Protein 9CGO (pdb70)

Organism: Streptomyces fradiae (NCBI:txid1906)

Nearest PDB structures (foldseek):
  9cgo-assembly1_A  TM=1.003E+00  e=1.796E-52  Streptomyces fradiae
  9cgo-assembly1_B  TM=9.820E-01  e=3.261E-46  Streptomyces fradiae
  9cel-assembly2_B  TM=9.271E-01  e=3.588E-29  Micromonospora chalcea subsp. izumensis
  2h7x-assembly1_A  TM=9.132E-01  e=7.812E-23  Streptomyces venezuelae
  3lcr-assembly1_B  TM=8.506E-01  e=1.815E-19  Streptomyces sp. CK4412

Radius of gyration: 29.73 Å; Cα contacts (8 Å, |Δi|>4): 984; chains: 2; bounding box: 82×63×64 Å

B-factor: mean 33.34, std 10.79, range [12.94, 88.74]

InterPro domains:
  IPR001031 Thioesterase [PF00975] (1609-1818)
  IPR001227 Acyl transferase domain superfamily [G3DSA:3.40.366.10] (577-886)
  IPR006162 Phosphopantetheine attachment site [PS00012] (1482-1497)
  IPR009081 Phosphopantetheine binding ACP domain [PF00550] (1457-1523)
  IPR009081 Phosphopantetheine binding ACP domain [PS50075] (1452-1527)
  IPR013968 Polyketide synthase-like, ketoreductase domain [PF08659] (1172-1351)
  IPR014030 Beta-ketoacyl synthase-like, N-terminal domain [PF00109] (38-288)
  IPR014031 Beta-ketoacyl synthase, C-terminal domain [PF02801] (297-413)
  IPR014043 Acyl transferase domain [PF00698] (578-876)
  IPR014043 Acyl transferase domain [SM00827] (579-878)
  IPR015083 Polyketide synthase NorB/C/GfsB-E-like, docking domain [PF08990] (3-31)
  IPR016035 Acyl transferase/acyl hydrolase/lysophospholipase [SSF52151] (575-872)
  IPR016036 Malonyl-CoA ACP transacylase, ACP-binding [SSF55048] (706-769)
  IPR016039 Thiolase-like [G3DSA:3.40.47.10] (29-479)
  IPR016039 Thiolase-like [SSF53901] (36-462)
  IPR018201 Beta-ketoacyl synthase, active site [PS00606] (201-217)
  IPR020802 Thioesterase TesA-like [SM00824] (1607-1819)
  IPR020806 Polyketide synthase-like, phosphopantetheine-binding domain [SM00823] (1455-1527)
  IPR020841 Polyketide synthase, beta-ketoacyl synthase domain [PS52004] (37-463)
  IPR020841 Polyketide synthase, beta-ketoacyl synthase domain [SM00825] (40-466)

Structure (mmCIF, N/CA/C/O backbone):
data_9CGO
#
_entry.id   9CGO
#
_cell.length_a   56.880
_cell.length_b   56.880
_cell.length_c   292.470
_cell.angle_alpha   90.000
_cell.angle_beta   90.000
_cell.angle_gamma   120.000
#
_symmetry.space_group_name_H-M   'P 65'
#
loop_
_entity.id
_entity.type
_entity.pdbx_description
1 polymer 'Tylactone synthase module 7'
2 water water
#
loop_
_atom_site.group_PDB
_atom_site.id
_atom_site.type_symbol
_atom_site.label_atom_id
_atom_site.label_alt_id
_atom_site.label_comp_id
_atom_site.label_asym_id
_atom_site.label_entity_id
_atom_site.label_seq_id
_atom_site.pdbx_PDB_ins_code
_atom_site.Cartn_x
_atom_site.Cartn_y
_atom_site.Cartn_z
_atom_site.occupancy
_atom_site.B_iso_or_equiv
_atom_site.auth_seq_id
_atom_site.auth_comp_id
_atom_site.auth_asym_id
_atom_site.auth_atom_id
_atom_site.pdbx_PDB_model_num
ATOM 1 N N . SER A 1 10 ? 14.77340 -15.78537 3.17128 1.000 44.90573 1549 SER A N 1
ATOM 2 C CA . SER A 1 10 ? 13.97946 -15.35402 4.31307 1.000 44.09741 1549 SER A CA 1
ATOM 3 C C . SER A 1 10 ? 12.49651 -15.36137 3.94106 1.000 41.01318 1549 SER A C 1
ATOM 4 O O . SER A 1 10 ? 11.71936 -16.14408 4.49120 1.000 39.56599 1549 SER A O 1
ATOM 7 N N . GLY A 1 11 ? 12.11071 -14.48667 3.00681 1.000 34.39480 1550 GLY A N 1
ATOM 8 C CA . GLY A 1 11 ? 10.77778 -14.52244 2.43230 1.000 39.64791 1550 GLY A CA 1
ATOM 9 C C . GLY A 1 11 ? 9.69434 -13.90723 3.29927 1.000 32.52448 1550 GLY A C 1
ATOM 10 O O . GLY A 1 11 ? 9.93133 -13.40088 4.39214 1.000 30.02077 1550 GLY A O 1
ATOM 11 N N . LEU A 1 12 ? 8.46886 -13.96417 2.76984 1.000 37.14659 1551 LEU A N 1
ATOM 12 C CA . LEU A 1 12 ? 7.29352 -13.51055 3.51743 1.000 34.80973 1551 LEU A CA 1
ATOM 13 C C . LEU A 1 12 ? 7.08033 -14.21457 4.86191 1.000 35.21122 1551 LEU A C 1
ATOM 14 O O . LEU A 1 12 ? 6.50491 -13.57769 5.76239 1.000 28.66480 1551 LEU A O 1
ATOM 19 N N . PRO A 1 13 ? 7.44613 -15.48843 5.05724 1.000 32.18441 1552 PRO A N 1
ATOM 20 C CA . PRO A 1 13 ? 7.45285 -16.02872 6.43097 1.000 30.77495 1552 PRO A CA 1
ATOM 21 C C . PRO A 1 13 ? 8.30736 -15.21712 7.39187 1.000 34.01718 1552 PRO A C 1
ATOM 22 O O . PRO A 1 13 ? 7.86625 -14.89942 8.50552 1.000 32.26805 1552 PRO A O 1
ATOM 26 N N . ALA A 1 14 ? 9.52022 -14.84783 6.97664 1.000 27.86811 1553 ALA A N 1
ATOM 27 C CA . ALA A 1 14 ? 10.42928 -14.14800 7.87387 1.000 29.36494 1553 ALA A CA 1
ATOM 28 C C . ALA A 1 14 ? 10.03819 -12.68319 8.05723 1.000 26.42384 1553 ALA A C 1
ATOM 29 O O . ALA A 1 14 ? 10.31160 -12.10139 9.11210 1.000 31.14093 1553 ALA A O 1
ATOM 31 N N . LEU A 1 15 ? 9.41362 -12.06442 7.05533 1.000 24.13585 1554 LEU A N 1
ATOM 32 C CA . LEU A 1 15 ? 8.89987 -10.70701 7.25884 1.000 26.87459 1554 LEU A CA 1
ATOM 33 C C . LEU A 1 15 ? 7.70155 -10.71556 8.20429 1.000 24.24047 1554 LEU A C 1
ATOM 34 O O . LEU A 1 15 ? 7.57434 -9.83570 9.07316 1.000 25.76793 1554 LEU A O 1
ATOM 39 N N . TYR A 1 16 ? 6.81760 -11.70079 8.03446 1.000 22.97065 1555 TYR A N 1
ATOM 40 C CA . TYR A 1 16 ? 5.65694 -11.86536 8.91398 1.000 27.35807 1555 TYR A CA 1
ATOM 41 C C . TYR A 1 16 ? 6.07260 -11.94247 10.37881 1.000 32.72744 1555 TYR A C 1
ATOM 42 O O . TYR A 1 16 ? 5.47853 -11.27972 11.24069 1.000 33.01799 1555 TYR A O 1
ATOM 51 N N . ARG A 1 17 ? 7.09507 -12.74663 10.68938 1.000 32.51466 1556 ARG A N 1
ATOM 52 C CA . ARG A 1 17 ? 7.48722 -12.85926 12.08804 1.000 32.61361 1556 ARG A CA 1
ATOM 53 C C . ARG A 1 17 ? 8.12093 -11.57168 12.60214 1.000 33.53954 1556 ARG A C 1
ATOM 54 O O . ARG A 1 17 ? 7.90508 -11.20290 13.75821 1.000 34.30465 1556 ARG A O 1
ATOM 62 N N . GLU A 1 18 ? 8.87294 -10.85195 11.76134 1.000 28.53281 1557 GLU A N 1
ATOM 63 C CA . GLU A 1 18 ? 9.40380 -9.56101 12.18803 1.000 29.19821 1557 GLU A CA 1
ATOM 64 C C . GLU A 1 18 ? 8.28486 -8.56180 12.47404 1.000 29.65510 1557 GLU A C 1
ATOM 65 O O . GLU A 1 18 ? 8.37397 -7.78270 13.42708 1.000 32.67495 1557 GLU A O 1
ATOM 71 N N . ALA A 1 19 ? 7.23436 -8.55535 11.65024 1.000 28.64915 1558 ALA A N 1
ATOM 72 C CA . ALA A 1 19 ? 6.08594 -7.68793 11.90777 1.000 30.66194 1558 ALA A CA 1
ATOM 73 C C . ALA A 1 19 ? 5.43770 -7.99365 13.25721 1.000 33.83151 1558 ALA A C 1
ATOM 74 O O . ALA A 1 19 ? 5.11043 -7.07711 14.02475 1.000 30.80718 1558 ALA A O 1
ATOM 76 N N . VAL A 1 20 ? 5.22712 -9.27926 13.54116 1.000 30.90636 1559 VAL A N 1
ATOM 77 C CA . VAL A 1 20 ? 4.63979 -9.72916 14.80045 1.000 35.34327 1559 VAL A CA 1
ATOM 78 C C . VAL A 1 20 ? 5.58273 -9.44908 15.96699 1.000 33.81837 1559 VAL A C 1
ATOM 79 O O . VAL A 1 20 ? 5.15493 -8.97297 17.02739 1.000 33.98306 1559 VAL A O 1
ATOM 83 N N . ARG A 1 21 ? 6.87763 -9.72660 15.79337 1.000 28.10795 1560 ARG A N 1
ATOM 84 C CA . ARG A 1 21 ? 7.85272 -9.39248 16.82881 1.000 30.06784 1560 ARG A CA 1
ATOM 85 C C . ARG A 1 21 ? 7.87549 -7.90642 17.15875 1.000 31.18122 1560 ARG A C 1
ATOM 86 O O . ARG A 1 21 ? 8.30958 -7.53578 18.25637 1.000 34.84589 1560 ARG A O 1
ATOM 94 N N . THR A 1 22 ? 7.43113 -7.04158 16.24951 1.000 34.30888 1561 THR A N 1
ATOM 95 C CA . THR A 1 22 ? 7.51891 -5.60447 16.47487 1.000 32.52922 1561 THR A CA 1
ATOM 96 C C . THR A 1 22 ? 6.15481 -4.93703 16.59705 1.000 32.51199 1561 THR A C 1
ATOM 97 O O . THR A 1 22 ? 6.08430 -3.70424 16.61151 1.000 34.14912 1561 THR A O 1
ATOM 101 N N . GLY A 1 23 ? 5.07578 -5.71049 16.68936 1.000 33.18933 1562 GLY A N 1
ATOM 102 C CA . GLY A 1 23 ? 3.77327 -5.13557 16.97692 1.000 33.80543 1562 GLY A CA 1
ATOM 103 C C . GLY A 1 23 ? 3.02882 -4.59396 15.78274 1.000 35.71884 1562 GLY A C 1
ATOM 104 O O . GLY A 1 23 ? 2.07373 -3.83062 15.95400 1.000 29.60672 1562 GLY A O 1
ATOM 105 N N . ARG A 1 24 ? 3.41821 -4.98035 14.57087 1.000 31.65443 1563 ARG A N 1
ATOM 106 C CA . ARG A 1 24 ? 2.93045 -4.34328 13.35635 1.000 30.27526 1563 ARG A CA 1
ATOM 107 C C . ARG A 1 24 ? 2.07007 -5.27616 12.52197 1.000 31.93448 1563 ARG A C 1
ATOM 108 O O . ARG A 1 24 ? 2.02391 -5.15505 11.29512 1.000 31.22934 1563 ARG A O 1
ATOM 116 N N . ALA A 1 25 ? 1.36578 -6.20305 13.17430 1.000 33.45001 1564 ALA A N 1
ATOM 117 C CA . ALA A 1 25 ? 0.51170 -7.12798 12.44517 1.000 31.56211 1564 ALA A CA 1
ATOM 118 C C . ALA A 1 25 ? -0.50580 -6.39413 11.58168 1.000 29.39405 1564 ALA A C 1
ATOM 119 O O . ALA A 1 25 ? -1.00781 -6.96790 10.61270 1.000 30.69220 1564 ALA A O 1
ATOM 121 N N . ALA A 1 26 ? -0.77321 -5.11906 11.87583 1.000 31.36336 1565 ALA A N 1
ATOM 122 C CA . ALA A 1 26 ? -1.67507 -4.33256 11.04346 1.000 34.79132 1565 ALA A CA 1
ATOM 123 C C . ALA A 1 26 ? -1.08766 -4.09687 9.65207 1.000 31.98467 1565 ALA A C 1
ATOM 124 O O . ALA A 1 26 ? -1.76340 -4.31190 8.63771 1.000 30.95009 1565 ALA A O 1
ATOM 126 N N . GLU A 1 27 ? 0.16491 -3.63597 9.58252 1.000 32.19017 1566 GLU A N 1
ATOM 127 C CA . GLU A 1 27 ? 0.79812 -3.43362 8.28242 1.000 32.19165 1566 GLU A CA 1
ATOM 128 C C . GLU A 1 27 ? 1.03361 -4.75245 7.55363 1.000 28.66445 1566 GLU A C 1
ATOM 129 O O . GLU A 1 27 ? 0.98985 -4.79326 6.31939 1.000 29.01908 1566 GLU A O 1
ATOM 143 N N . ALA A 1 29 ? -0.90620 -7.48406 7.56874 1.000 26.15243 1568 ALA A N 1
ATOM 144 C CA . ALA A 1 29 ? -2.15320 -7.82467 6.88737 1.000 27.43500 1568 ALA A CA 1
ATOM 145 C C . ALA A 1 29 ? -2.35211 -6.97211 5.64411 1.000 23.73822 1568 ALA A C 1
ATOM 146 O O . ALA A 1 29 ? -2.78756 -7.47529 4.60533 1.000 25.01865 1568 ALA A O 1
ATOM 148 N N . GLU A 1 30 ? -2.04395 -5.67416 5.72874 1.000 26.07131 1569 GLU A N 1
ATOM 149 C CA . GLU A 1 30 ? -2.07776 -4.83653 4.53541 1.000 28.27551 1569 GLU A CA 1
ATOM 150 C C . GLU A 1 30 ? -1.10675 -5.33547 3.46353 1.000 24.96968 1569 GLU A C 1
ATOM 151 O O . GLU A 1 30 ? -1.46501 -5.40055 2.28449 1.000 26.66623 1569 GLU A O 1
ATOM 157 N N . LEU A 1 31 ? 0.12168 -5.69459 3.84613 1.000 25.89026 1570 LEU A N 1
ATOM 158 C CA . LEU A 1 31 ? 1.08755 -6.14503 2.84239 1.000 25.58915 1570 LEU A CA 1
ATOM 159 C C . LEU A 1 31 ? 0.60696 -7.41089 2.14959 1.000 28.76171 1570 LEU A C 1
ATOM 160 O O . LEU A 1 31 ? 0.67116 -7.52606 0.91956 1.000 31.76143 1570 LEU A O 1
ATOM 165 N N . LEU A 1 32 ? 0.13905 -8.38352 2.92761 1.000 28.18147 1571 LEU A N 1
ATOM 166 C CA . LEU A 1 32 ? -0.28979 -9.64805 2.34476 1.000 25.06551 1571 LEU A CA 1
ATOM 167 C C . LEU A 1 32 ? -1.51013 -9.46518 1.46561 1.000 26.85332 1571 LEU A C 1
ATOM 168 O O . LEU A 1 32 ? -1.65673 -10.17171 0.46150 1.000 25.99504 1571 LEU A O 1
ATOM 173 N N . ALA A 1 33 ? -2.40575 -8.54368 1.83533 1.000 23.21356 1572 ALA A N 1
ATOM 174 C CA . ALA A 1 33 ? -3.50998 -8.19633 0.95118 1.000 24.44980 1572 ALA A CA 1
ATOM 175 C C . ALA A 1 33 ? -2.98169 -7.73678 -0.40196 1.000 23.85291 1572 ALA A C 1
ATOM 176 O O . ALA A 1 33 ? -3.42112 -8.21533 -1.45187 1.000 24.08618 1572 ALA A O 1
ATOM 178 N N . ALA A 1 34 ? -2.00573 -6.82605 -0.38266 1.000 24.39402 1573 ALA A N 1
ATOM 179 C CA . ALA A 1 34 ? -1.39355 -6.32676 -1.61047 1.000 27.22129 1573 ALA A CA 1
ATOM 180 C C . ALA A 1 34 ? -0.64596 -7.42512 -2.34643 1.000 22.89169 1573 ALA A C 1
ATOM 181 O O . ALA A 1 34 ? -0.77602 -7.56396 -3.57066 1.000 22.07882 1573 ALA A O 1
ATOM 183 N N . ALA A 1 35 ? 0.15720 -8.20256 -1.61407 1.000 25.22767 1574 ALA A N 1
ATOM 184 C CA . ALA A 1 35 ? 0.94857 -9.26457 -2.22938 1.000 24.63315 1574 ALA A CA 1
ATOM 185 C C . ALA A 1 35 ? 0.05685 -10.28235 -2.91655 1.000 28.88506 1574 ALA A C 1
ATOM 186 O O . ALA A 1 35 ? 0.41054 -10.82873 -3.97329 1.000 28.10588 1574 ALA A O 1
ATOM 188 N N . SER A 1 36 ? -1.11602 -10.54473 -2.32861 1.000 29.67467 1575 SER A N 1
ATOM 189 C CA . SER A 1 36 ? -2.05717 -11.51961 -2.86170 1.000 25.11175 1575 SER A CA 1
ATOM 190 C C . SER A 1 36 ? -2.68322 -11.08017 -4.17549 1.000 29.21624 1575 SER A C 1
ATOM 191 O O . SER A 1 36 ? -3.13161 -11.93332 -4.94472 1.000 29.08581 1575 SER A O 1
ATOM 194 N N . ARG A 1 37 ? -2.73673 -9.77261 -4.45840 1.000 29.39445 1576 ARG A N 1
ATOM 195 C CA . ARG A 1 37 ? -3.30382 -9.35076 -5.73837 1.000 32.42881 1576 ARG A CA 1
ATOM 196 C C . ARG A 1 37 ? -2.48449 -9.83311 -6.91794 1.000 29.13742 1576 ARG A C 1
ATOM 197 O O . ARG A 1 37 ? -2.87450 -9.59247 -8.05737 1.000 28.72941 1576 ARG A O 1
ATOM 205 N N . PHE A 1 38 ? -1.36333 -10.49519 -6.67917 1.000 29.75117 1577 PHE A N 1
ATOM 206 C CA . PHE A 1 38 ? -0.61204 -11.13886 -7.74079 1.000 29.90965 1577 PHE A CA 1
ATOM 207 C C . PHE A 1 38 ? -0.81129 -12.65663 -7.77864 1.000 33.45161 1577 PHE A C 1
ATOM 208 O O . PHE A 1 38 ? -0.22326 -13.31939 -8.64185 1.000 32.49101 1577 PHE A O 1
ATOM 216 N N . ARG A 1 39 ? -1.63203 -13.21859 -6.87921 1.000 32.72860 1578 ARG A N 1
ATOM 217 C CA . ARG A 1 39 ? -1.93066 -14.65468 -6.90959 1.000 27.38556 1578 ARG A CA 1
ATOM 218 C C . ARG A 1 39 ? -2.82593 -14.99572 -8.09630 1.000 29.59126 1578 ARG A C 1
ATOM 219 O O . ARG A 1 39 ? -3.77728 -14.26723 -8.38697 1.000 32.86292 1578 ARG A O 1
ATOM 227 N N . PRO A 1 40 ? -2.54559 -16.08827 -8.80490 1.000 29.55608 1579 PRO A N 1
ATOM 228 C CA . PRO A 1 40 ? -3.48824 -16.55268 -9.82194 1.000 27.54709 1579 PRO A CA 1
ATOM 229 C C . PRO A 1 40 ? -4.80722 -16.90752 -9.15708 1.000 28.19455 1579 PRO A C 1
ATOM 230 O O . PRO A 1 40 ? -4.83823 -17.49492 -8.07330 1.000 28.63555 1579 PRO A O 1
ATOM 234 N N . ALA A 1 41 ? -5.89602 -16.52771 -9.81091 1.000 27.48693 1580 ALA A N 1
ATOM 235 C CA . ALA A 1 41 ? -7.23241 -16.59060 -9.23903 1.000 28.70127 1580 ALA A CA 1
ATOM 236 C C . ALA A 1 41 ? -8.14506 -17.37807 -10.16146 1.000 27.93233 1580 ALA A C 1
ATOM 237 O O . ALA A 1 41 ? -7.89133 -17.48279 -11.36029 1.000 27.25199 1580 ALA A O 1
ATOM 239 N N . PHE A 1 42 ? -9.20682 -17.94885 -9.60056 1.000 27.62585 1581 PHE A N 1
ATOM 240 C CA . PHE A 1 42 ? -10.20836 -18.61174 -10.42040 1.000 26.85908 1581 PHE A CA 1
ATOM 241 C C . PHE A 1 42 ? -11.49431 -17.80165 -10.41468 1.000 25.93794 1581 PHE A C 1
ATOM 242 O O . PHE A 1 42 ? -11.89401 -17.25861 -9.38590 1.000 27.42114 1581 PHE A O 1
ATOM 250 N N . GLY A 1 43 ? -12.10835 -17.68011 -11.58685 1.000 29.66102 1582 GLY A N 1
ATOM 251 C CA . GLY A 1 43 ? -13.38238 -17.01721 -11.72352 1.000 35.99535 1582 GLY A CA 1
ATOM 252 C C . GLY A 1 43 ? -14.51109 -18.02442 -11.70921 1.000 38.52223 1582 GLY A C 1
ATOM 253 O O . GLY A 1 43 ? -14.32253 -19.21111 -11.44075 1.000 38.51709 1582 GLY A O 1
ATOM 254 N N . THR A 1 44 ? -15.70728 -17.53184 -12.00929 1.000 34.33344 1583 THR A N 1
ATOM 255 C CA . THR A 1 44 ? -16.84527 -18.43119 -12.13334 1.000 42.41931 1583 THR A CA 1
ATOM 256 C C . THR A 1 44 ? -16.73291 -19.28636 -13.38646 1.000 44.68908 1583 THR A C 1
ATOM 257 O O . THR A 1 44 ? -17.21970 -20.42225 -13.40733 1.000 45.52876 1583 THR A O 1
ATOM 261 N N . ALA A 1 45 ? -16.06907 -18.77510 -14.42513 1.000 42.64207 1584 ALA A N 1
ATOM 262 C CA . ALA A 1 45 ? -15.92768 -19.54201 -15.65775 1.000 45.83996 1584 ALA A CA 1
ATOM 263 C C . ALA A 1 45 ? -14.96778 -20.71407 -15.48018 1.000 45.42241 1584 ALA A C 1
ATOM 264 O O . ALA A 1 45 ? -15.26523 -21.83689 -15.89966 1.000 57.17596 1584 ALA A O 1
ATOM 266 N N . ASP A 1 46 ? -13.81951 -20.48090 -14.85361 1.000 45.78446 1585 ASP A N 1
ATOM 267 C CA . ASP A 1 46 ? -12.78256 -21.50831 -14.73004 1.000 48.41507 1585 ASP A CA 1
ATOM 268 C C . ASP A 1 46 ? -12.69647 -22.02312 -13.29281 1.000 46.84938 1585 ASP A C 1
ATOM 269 O O . ASP A 1 46 ? -11.66837 -21.94274 -12.62593 1.000 41.83331 1585 ASP A O 1
ATOM 274 N N . ARG A 1 47 ? -13.80250 -22.58983 -12.82528 1.000 48.46731 1586 ARG A N 1
ATOM 275 C CA . ARG A 1 47 ? -13.96118 -22.82343 -11.39693 1.000 47.94571 1586 ARG A CA 1
ATOM 276 C C . ARG A 1 47 ? -13.03068 -23.92625 -10.90133 1.000 43.69661 1586 ARG A C 1
ATOM 277 O O . ARG A 1 47 ? -12.85115 -24.95831 -11.55545 1.000 47.38111 1586 ARG A O 1
ATOM 285 N N . GLN A 1 48 ? -12.41641 -23.68817 -9.74294 1.000 40.47879 1587 GLN A N 1
ATOM 286 C CA . GLN A 1 48 ? -11.58866 -24.69342 -9.08969 1.000 37.80041 1587 GLN A CA 1
ATOM 287 C C . GLN A 1 48 ? -12.48260 -25.57107 -8.22401 1.000 39.26991 1587 GLN A C 1
ATOM 288 O O . GLN A 1 48 ? -13.21630 -25.03783 -7.38073 1.000 38.64672 1587 GLN A O 1
ATOM 294 N N . PRO A 1 49 ? -12.47685 -26.89467 -8.40082 1.000 39.06654 1588 PRO A N 1
ATOM 295 C CA . PRO A 1 49 ? -13.40032 -27.74086 -7.63222 1.000 39.30723 1588 PRO A CA 1
ATOM 296 C C . PRO A 1 49 ? -13.08539 -27.72619 -6.13989 1.000 33.67352 1588 PRO A C 1
ATOM 297 O O . PRO A 1 49 ? -11.92414 -27.74870 -5.72495 1.000 35.55548 1588 PRO A O 1
ATOM 301 N N . VAL A 1 50 ? -14.15114 -27.69381 -5.33658 1.000 34.93776 1589 VAL A N 1
ATOM 302 C CA . VAL A 1 50 ? -14.09047 -27.72414 -3.88066 1.000 32.19913 1589 VAL A CA 1
ATOM 303 C C . VAL A 1 50 ? -14.70922 -29.03557 -3.40825 1.000 35.51176 1589 VAL A C 1
ATOM 304 O O . VAL A 1 50 ? -15.75362 -29.44935 -3.91888 1.000 37.87913 1589 VAL A O 1
ATOM 308 N N . ALA A 1 51 ? -14.07469 -29.68463 -2.43490 1.000 35.66956 1590 ALA A N 1
ATOM 309 C CA . ALA A 1 51 ? -14.54942 -30.96082 -1.90713 1.000 38.95200 1590 ALA A CA 1
ATOM 310 C C . ALA A 1 51 ? -14.74661 -30.87352 -0.40027 1.000 36.54361 1590 ALA A C 1
ATOM 311 O O . ALA A 1 51 ? -13.90618 -30.31427 0.31391 1.000 33.69145 1590 ALA A O 1
ATOM 313 N N . LEU A 1 52 ? -15.85509 -31.43276 0.09048 1.000 34.13987 1591 LEU A N 1
ATOM 314 C CA . LEU A 1 52 ? -16.07206 -31.46315 1.53211 1.000 35.92933 1591 LEU A CA 1
ATOM 315 C C . LEU A 1 52 ? -15.24341 -32.55860 2.19430 1.000 34.26663 1591 LEU A C 1
ATOM 316 O O . LEU A 1 52 ? -14.97797 -33.61035 1.60635 1.000 34.22069 1591 LEU A O 1
ATOM 321 N N . VAL A 1 53 ? -14.83957 -32.30138 3.43324 1.000 29.50821 1592 VAL A N 1
ATOM 322 C CA . VAL A 1 53 ? -14.06975 -33.24876 4.22735 1.000 28.33849 1592 VAL A CA 1
ATOM 323 C C . VAL A 1 53 ? -14.99778 -33.82453 5.29602 1.000 33.31899 1592 VAL A C 1
ATOM 324 O O . VAL A 1 53 ? -15.42340 -33.09107 6.20124 1.000 29.60191 1592 VAL A O 1
ATOM 328 N N . PRO A 1 54 ? -15.35335 -35.10958 5.23165 1.000 34.02365 1593 PRO A N 1
ATOM 329 C CA . PRO A 1 54 ? -16.14763 -35.69527 6.31499 1.000 36.44409 1593 PRO A CA 1
ATOM 330 C C . PRO A 1 54 ? -15.37495 -35.67379 7.62151 1.000 33.33893 1593 PRO A C 1
ATOM 331 O O . PRO A 1 54 ? -14.17927 -35.96945 7.66498 1.000 39.66698 1593 PRO A O 1
ATOM 335 N N . LEU A 1 55 ? -16.06379 -35.29581 8.69715 1.000 34.93995 1594 LEU A N 1
ATOM 336 C CA . LEU A 1 55 ? -15.48809 -35.36399 10.03344 1.000 35.87664 1594 LEU A CA 1
ATOM 337 C C . LEU A 1 55 ? -16.19140 -36.40530 10.89781 1.000 39.07381 1594 LEU A C 1
ATOM 338 O O . LEU A 1 55 ? -15.56043 -37.38318 11.30541 1.000 42.11582 1594 LEU A O 1
ATOM 343 N N . ALA A 1 56 ? -17.49150 -36.24836 11.15809 1.000 39.79322 1595 ALA A N 1
ATOM 344 C CA . ALA A 1 56 ? -18.23915 -37.14483 12.03814 1.000 38.29664 1595 ALA A CA 1
ATOM 345 C C . ALA A 1 56 ? -19.42894 -37.74750 11.30358 1.000 41.84015 1595 ALA A C 1
ATOM 346 O O . ALA A 1 56 ? -20.22134 -37.01798 10.69826 1.000 42.39325 1595 ALA A O 1
ATOM 348 N N . ASP A 1 57 ? -19.55549 -39.07696 11.37180 1.000 39.80958 1596 ASP A N 1
ATOM 349 C CA . ASP A 1 57 ? -20.65353 -39.81220 10.74890 1.000 37.38790 1596 ASP A CA 1
ATOM 350 C C . ASP A 1 57 ? -21.98913 -39.50191 11.42414 1.000 39.79638 1596 ASP A C 1
ATOM 351 O O . ASP A 1 57 ? -22.05234 -39.02309 12.56085 1.000 43.90223 1596 ASP A O 1
ATOM 356 N N . GLY A 1 58 ? -23.07130 -39.81587 10.71933 1.000 40.29135 1597 GLY A N 1
ATOM 357 C CA . GLY A 1 58 ? -24.39406 -39.69566 11.31747 1.000 49.75822 1597 GLY A CA 1
ATOM 358 C C . GLY A 1 58 ? -24.59127 -40.72005 12.42195 1.000 52.53755 1597 GLY A C 1
ATOM 359 O O . GLY A 1 58 ? -24.48004 -41.92981 12.19351 1.000 60.68462 1597 GLY A O 1
ATOM 360 N N . ALA A 1 59 ? -24.88539 -40.24294 13.62589 1.000 56.36292 1598 ALA A N 1
ATOM 361 C CA . ALA A 1 59 ? -25.17756 -41.14420 14.72985 1.000 56.93677 1598 ALA A CA 1
ATOM 362 C C . ALA A 1 59 ? -26.64691 -41.54322 14.72308 1.000 53.68764 1598 ALA A C 1
ATOM 363 O O . ALA A 1 59 ? -27.17511 -41.98026 13.69893 1.000 59.73131 1598 ALA A O 1
ATOM 365 N N . THR A 1 62 ? -33.13534 -39.26350 12.54106 1.000 60.99644 1601 THR A N 1
ATOM 366 C CA . THR A 1 62 ? -32.56058 -38.70660 13.76715 1.000 54.30203 1601 THR A CA 1
ATOM 367 C C . THR A 1 62 ? -33.37612 -37.55217 14.39344 1.000 53.34616 1601 THR A C 1
ATOM 368 O O . THR A 1 62 ? -33.46736 -37.48199 15.62156 1.000 58.71283 1601 THR A O 1
ATOM 372 N N . GLY A 1 63 ? -33.95522 -36.63559 13.61547 1.000 46.62884 1602 GLY A N 1
ATOM 373 C CA . GLY A 1 63 ? -33.70861 -36.42703 12.20097 1.000 46.80212 1602 GLY A CA 1
ATOM 374 C C . GLY A 1 63 ? -32.98102 -35.10273 12.07579 1.000 51.93164 1602 GLY A C 1
ATOM 375 O O . GLY A 1 63 ? -33.55606 -34.09550 11.66430 1.000 46.00600 1602 GLY A O 1
ATOM 376 N N . LEU A 1 64 ? -31.72445 -35.10826 12.46140 1.000 47.89729 1603 LEU A N 1
ATOM 377 C CA . LEU A 1 64 ? -30.90451 -33.92075 12.62730 1.000 45.26484 1603 LEU A CA 1
ATOM 378 C C . LEU A 1 64 ? -30.25064 -33.51382 11.30931 1.000 40.42429 1603 LEU A C 1
ATOM 379 O O . LEU A 1 64 ? -29.93950 -34.36448 10.47119 1.000 40.80743 1603 LEU A O 1
ATOM 384 N N . PRO A 1 65 ? -30.01932 -32.22684 11.08799 1.000 38.59596 1604 PRO A N 1
ATOM 385 C CA . PRO A 1 65 ? -29.35110 -31.80867 9.85423 1.000 37.50387 1604 PRO A CA 1
ATOM 386 C C . PRO A 1 65 ? -27.84265 -31.99771 9.95100 1.000 28.78037 1604 PRO A C 1
ATOM 387 O O . PRO A 1 65 ? -27.26006 -32.02518 11.03500 1.000 31.19810 1604 PRO A O 1
ATOM 391 N N . LEU A 1 66 ? -27.22605 -32.12268 8.77410 1.000 33.52287 1605 LEU A N 1
ATOM 392 C CA . LEU A 1 66 ? -25.77045 -32.15578 8.62750 1.000 28.66981 1605 LEU A CA 1
ATOM 393 C C . LEU A 1 66 ? -25.12746 -30.83471 9.04754 1.000 22.78058 1605 LEU A C 1
ATOM 394 O O . LEU A 1 66 ? -25.47504 -29.77624 8.52838 1.000 29.45094 1605 LEU A O 1
ATOM 399 N N . LEU A 1 67 ? -24.16326 -30.89291 9.96057 1.000 25.83244 1606 LEU A N 1
ATOM 400 C CA . LEU A 1 67 ? -23.38006 -29.71593 10.31674 1.000 26.39341 1606 LEU A CA 1
ATOM 401 C C . LEU A 1 67 ? -22.19499 -29.56670 9.36908 1.000 28.20706 1606 LEU A C 1
ATOM 402 O O . LEU A 1 67 ? -21.41740 -30.51087 9.18315 1.000 27.44721 1606 LEU A O 1
ATOM 407 N N . VAL A 1 68 ? -22.02778 -28.37287 8.80658 1.000 24.54905 1607 VAL A N 1
ATOM 408 C CA . VAL A 1 68 ? -20.90754 -28.08426 7.90959 1.000 22.91645 1607 VAL A CA 1
ATOM 409 C C . VAL A 1 68 ? -20.14775 -26.90152 8.47865 1.000 22.19602 1607 VAL A C 1
ATOM 410 O O . VAL A 1 68 ? -20.62772 -25.76161 8.41598 1.000 24.48182 1607 VAL A O 1
ATOM 414 N N . GLY A 1 69 ? -18.98472 -27.16993 9.06043 1.000 19.89195 1608 GLY A N 1
ATOM 415 C CA . GLY A 1 69 ? -18.11209 -26.10388 9.49901 1.000 22.29409 1608 GLY A CA 1
ATOM 416 C C . GLY A 1 69 ? -17.42806 -25.47577 8.30183 1.000 27.78560 1608 GLY A C 1
ATOM 417 O O . GLY A 1 69 ? -17.01268 -26.16294 7.36624 1.000 25.12785 1608 GLY A O 1
ATOM 418 N N . CYS A 1 70 ? -17.34023 -24.14594 8.32238 1.000 28.35561 1609 CYS A N 1
ATOM 419 C CA . CYS A 1 70 ? -16.66321 -23.40638 7.26973 1.000 24.82354 1609 CYS A CA 1
ATOM 420 C C . CYS A 1 70 ? -15.27423 -23.03743 7.76662 1.000 24.63873 1609 CYS A C 1
ATOM 421 O O . CYS A 1 70 ? -15.12736 -22.46320 8.84810 1.000 26.15550 1609 CYS A O 1
ATOM 424 N N . ALA A 1 71 ? -14.25578 -23.42521 7.00666 1.000 23.58946 1610 ALA A N 1
ATOM 425 C CA . ALA A 1 71 ? -12.89266 -23.14494 7.41897 1.000 20.48060 1610 ALA A CA 1
ATOM 426 C C . ALA A 1 71 ? -12.66302 -21.63689 7.45961 1.000 20.14391 1610 ALA A C 1
ATOM 427 O O . ALA A 1 71 ? -13.23854 -20.88049 6.67283 1.000 21.28540 1610 ALA A O 1
ATOM 429 N N . GLY A 1 72 ? -11.84057 -21.20262 8.40590 1.000 22.30330 1611 GLY A N 1
ATOM 430 C CA . GLY A 1 72 ? -11.47187 -19.80545 8.52331 1.000 24.22864 1611 GLY A CA 1
ATOM 431 C C . GLY A 1 72 ? -10.36474 -19.43112 7.55086 1.000 23.64868 1611 GLY A C 1
ATOM 432 O O . GLY A 1 72 ? -10.03415 -20.17103 6.62086 1.000 20.99251 1611 GLY A O 1
ATOM 433 N N . THR A 1 73 ? -9.77932 -18.24718 7.77466 1.000 26.75946 1612 THR A N 1
ATOM 434 C CA . THR A 1 73 ? -8.93347 -17.63468 6.75511 1.000 24.45494 1612 THR A CA 1
ATOM 435 C C . THR A 1 73 ? -7.48604 -17.42247 7.17051 1.000 30.35304 1612 THR A C 1
ATOM 436 O O . THR A 1 73 ? -6.71547 -16.87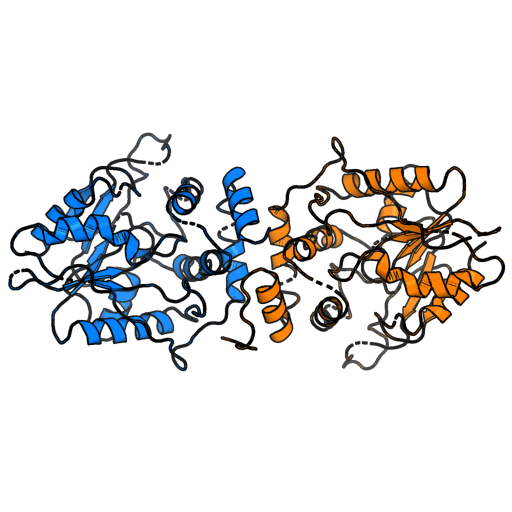467 6.37330 1.000 29.98842 1612 THR A O 1
ATOM 440 N N . ALA A 1 74 ? -7.09351 -17.81112 8.38092 1.000 30.39533 1613 ALA A N 1
ATOM 441 C CA . ALA A 1 74 ? -5.72433 -17.61859 8.82931 1.000 32.85542 1613 ALA A CA 1
ATOM 442 C C . ALA A 1 74 ? -4.85504 -18.79546 8.37924 1.000 33.43287 1613 ALA A C 1
ATOM 443 O O . ALA A 1 74 ? -5.30906 -19.71884 7.69702 1.000 33.91631 1613 ALA A O 1
ATOM 445 N N . VAL A 1 75 ? -3.58715 -18.77247 8.78900 1.000 35.05248 1614 VAL A N 1
ATOM 446 C CA . VAL A 1 75 ? -2.60637 -19.71037 8.24627 1.000 39.04979 1614 VAL A CA 1
ATOM 447 C C . VAL A 1 75 ? -2.75601 -21.13460 8.77297 1.000 40.35648 1614 VAL A C 1
ATOM 448 O O . VAL A 1 75 ? -2.37281 -22.08247 8.07637 1.000 39.26299 1614 VAL A O 1
ATOM 452 N N . ALA A 1 76 ? -3.29849 -21.32378 9.97213 1.000 39.74400 1615 ALA A N 1
ATOM 453 C CA . ALA A 1 76 ? -3.56967 -22.65273 10.51147 1.000 36.84514 1615 ALA A CA 1
ATOM 454 C C . ALA A 1 76 ? -5.07533 -22.92560 10.61540 1.000 40.77440 1615 ALA A C 1
ATOM 455 O O . ALA A 1 76 ? -5.55368 -23.53524 11.57288 1.000 42.28744 1615 ALA A O 1
ATOM 457 N N . SER A 1 77 ? -5.83146 -22.48230 9.61903 1.000 37.49477 1616 SER A N 1
ATOM 458 C CA . SER A 1 77 ? -7.25071 -22.77223 9.49707 1.000 38.56024 1616 SER A CA 1
ATOM 459 C C . SER A 1 77 ? -7.46522 -23.96056 8.56159 1.000 38.18706 1616 SER A C 1
ATOM 460 O O . SER A 1 77 ? -6.53717 -24.46683 7.93292 1.000 32.16651 1616 SER A O 1
ATOM 463 N N . GLY A 1 78 ? -8.71577 -24.39900 8.46190 1.000 35.18013 1617 GLY A N 1
ATOM 464 C CA . GLY A 1 78 ? -9.04983 -25.52075 7.62027 1.000 32.24293 1617 GLY A CA 1
ATOM 465 C C . GLY A 1 78 ? -9.76909 -26.59728 8.40053 1.000 35.47199 1617 GLY A C 1
ATOM 466 O O . GLY A 1 78 ? -10.14342 -26.40164 9.55939 1.000 37.67224 1617 GLY A O 1
ATOM 467 N N . PRO A 1 79 ? -9.96821 -27.76697 7.78432 1.000 34.23694 1618 PRO A N 1
ATOM 468 C CA . PRO A 1 79 ? -10.75285 -28.82172 8.44549 1.000 33.24425 1618 PRO A CA 1
ATOM 469 C C . PRO A 1 79 ? -10.11029 -29.39332 9.70651 1.000 34.62841 1618 PRO A C 1
ATOM 470 O O . PRO A 1 79 ? -10.81625 -30.04777 10.48610 1.000 37.93150 1618 PRO A O 1
ATOM 474 N N . VAL A 1 80 ? -8.82152 -29.13536 9.95635 1.000 39.07845 1619 VAL A N 1
ATOM 475 C CA . VAL A 1 80 ? -8.18959 -29.53021 11.21495 1.000 35.70418 1619 VAL A CA 1
ATOM 476 C C . VAL A 1 80 ? -8.64326 -28.67349 12.38759 1.000 36.73635 1619 VAL A C 1
ATOM 477 O O . VAL A 1 80 ? -8.55202 -29.11566 13.53560 1.000 39.41069 1619 VAL A O 1
ATOM 481 N N . GLU A 1 81 ? -9.13970 -27.45656 12.14709 1.000 36.29129 1620 GLU A N 1
ATOM 482 C CA . GLU A 1 81 ? -9.57842 -26.64836 13.27722 1.000 33.26403 1620 GLU A CA 1
ATOM 483 C C . GLU A 1 81 ? -10.84794 -27.19852 13.90450 1.000 35.95830 1620 GLU A C 1
ATOM 484 O O . GLU A 1 81 ? -11.26097 -26.70220 14.95290 1.000 32.32692 1620 GLU A O 1
ATOM 490 N N . PHE A 1 82 ? -11.45393 -28.22351 13.30241 1.000 34.03687 1621 PHE A N 1
ATOM 491 C CA . PHE A 1 82 ? -12.67809 -28.83003 13.80809 1.000 35.89384 1621 PHE A CA 1
ATOM 492 C C . PHE A 1 82 ? -12.44942 -30.20039 14.44558 1.000 38.42708 1621 PHE A C 1
ATOM 493 O O . PHE A 1 82 ? -13.41363 -30.94444 14.63364 1.000 33.84764 1621 PHE A O 1
ATOM 501 N N . THR A 1 83 ? -11.20079 -30.56056 14.77744 1.000 36.76842 1622 THR A N 1
ATOM 502 C CA . THR A 1 83 ? -10.95415 -31.88452 15.35317 1.000 35.21514 1622 THR A CA 1
ATOM 503 C C . THR A 1 83 ? -11.41629 -31.95878 16.80696 1.000 33.43443 1622 THR A C 1
ATOM 504 O O . THR A 1 83 ? -12.08031 -32.92160 17.20392 1.000 36.81983 1622 THR A O 1
ATOM 508 N N . ALA A 1 84 ? -11.06066 -30.95982 17.62149 1.000 32.91256 1623 ALA A N 1
ATOM 509 C CA . ALA A 1 84 ? -11.54613 -30.92521 18.99980 1.000 36.62984 1623 ALA A CA 1
ATOM 510 C C . ALA A 1 84 ? -13.06694 -30.88038 19.04593 1.000 38.52501 1623 ALA A C 1
ATOM 511 O O . ALA A 1 84 ? -13.69794 -31.62342 19.81019 1.000 37.65279 1623 ALA A O 1
ATOM 513 N N . PHE A 1 85 ? -13.67615 -30.03943 18.20671 1.000 35.00615 1624 PHE A N 1
ATOM 514 C CA . PHE A 1 85 ? -15.13096 -29.92308 18.20033 1.000 34.57116 1624 PHE A CA 1
ATOM 515 C C . PHE A 1 85 ? -15.78744 -31.20882 17.70644 1.000 32.58949 1624 PHE A C 1
ATOM 516 O O . PHE A 1 85 ? -16.76455 -31.67712 18.30028 1.000 33.51680 1624 PHE A O 1
ATOM 524 N N . ALA A 1 86 ? -15.26530 -31.80231 16.62308 1.000 31.18755 1625 ALA A N 1
ATOM 525 C CA . ALA A 1 86 ? -15.94173 -32.95101 16.02489 1.000 30.65792 1625 ALA A CA 1
ATOM 526 C C . ALA A 1 86 ? -15.77142 -34.21761 16.85841 1.000 34.84229 1625 ALA A C 1
ATOM 527 O O . ALA A 1 86 ? -16.62042 -35.12254 16.78383 1.000 35.51858 1625 ALA A O 1
ATOM 529 N N . GLY A 1 87 ? -14.68514 -34.30922 17.63389 1.000 34.38916 1626 GLY A N 1
ATOM 530 C CA . GLY A 1 87 ? -14.53753 -35.43357 18.54433 1.000 35.03160 1626 GLY A CA 1
ATOM 531 C C . GLY A 1 87 ? -15.58133 -35.41070 19.64447 1.000 41.29704 1626 GLY A C 1
ATOM 532 O O . GLY A 1 87 ? -16.26043 -36.40770 19.89944 1.000 38.01580 1626 GLY A O 1
ATOM 533 N N . ALA A 1 88 ? -15.75270 -34.25513 20.28854 1.000 37.96969 1627 ALA A N 1
ATOM 534 C CA . ALA A 1 88 ? -16.81688 -34.13300 21.27635 1.000 38.95831 1627 ALA A CA 1
ATOM 535 C C . ALA A 1 88 ? -18.16636 -34.45685 20.65881 1.000 41.01833 1627 ALA A C 1
ATOM 536 O O . ALA A 1 88 ? -18.97632 -35.16942 21.25662 1.000 39.44707 1627 ALA A O 1
ATOM 538 N N . LEU A 1 89 ? -18.40370 -33.97711 19.44036 1.000 39.52914 1628 LEU A N 1
ATOM 539 C CA . LEU A 1 89 ? -19.72156 -34.10981 18.83619 1.000 40.71573 1628 LEU A CA 1
ATOM 540 C C . LEU A 1 89 ? -20.07200 -35.57379 18.60565 1.000 44.66116 1628 LEU A C 1
ATOM 541 O O . LEU A 1 89 ? -21.22719 -35.98178 18.78680 1.000 46.79506 1628 LEU A O 1
ATOM 546 N N . ALA A 1 90 ? -19.08043 -36.38395 18.23882 1.000 41.51198 1629 ALA A N 1
ATOM 547 C CA . ALA A 1 90 ? -19.31232 -37.76954 17.86093 1.000 42.35719 1629 ALA A CA 1
ATOM 548 C C . ALA A 1 90 ? -19.54071 -38.69038 19.04824 1.000 47.21617 1629 ALA A C 1
ATOM 549 O O . ALA A 1 90 ? -19.92301 -39.84895 18.84314 1.000 48.82663 1629 ALA A O 1
ATOM 551 N N . ASP A 1 91 ? -19.30712 -38.23509 20.27620 1.000 45.27326 1630 ASP A N 1
ATOM 552 C CA . ASP A 1 91 ? -19.66091 -39.04878 21.42915 1.000 47.75856 1630 ASP A CA 1
ATOM 553 C C . ASP A 1 91 ? -20.78221 -38.43560 22.26726 1.000 50.90988 1630 ASP A C 1
ATOM 554 O O . ASP A 1 91 ? -21.05333 -38.91279 23.37766 1.000 46.75722 1630 ASP A O 1
ATOM 559 N N . LEU A 1 92 ? -21.45669 -37.40422 21.75524 1.000 43.36504 1631 LEU A N 1
ATOM 560 C CA . LEU A 1 92 ? -22.76330 -37.09266 22.30169 1.000 44.19200 1631 LEU A CA 1
ATOM 561 C C . LEU A 1 92 ? -23.78788 -38.08639 21.75001 1.000 44.09367 1631 LEU A C 1
ATOM 562 O O . LEU A 1 92 ? -23.64721 -38.57126 20.62427 1.000 43.03565 1631 LEU A O 1
ATOM 567 N N . PRO A 1 93 ? -24.81142 -38.43034 22.53037 1.000 46.58650 1632 PRO A N 1
ATOM 568 C CA . PRO A 1 93 ? -25.80453 -39.39724 22.04702 1.000 46.82979 1632 PRO A CA 1
ATOM 569 C C . PRO A 1 93 ? -26.64350 -38.82906 20.91594 1.000 47.26225 1632 PRO A C 1
ATOM 570 O O . PRO A 1 93 ? -27.05772 -37.66850 20.95015 1.000 51.86748 1632 PRO A O 1
ATOM 574 N N . ALA A 1 94 ? -26.89099 -39.66890 19.90729 1.000 45.33395 1633 ALA A N 1
ATOM 575 C CA . ALA A 1 94 ? -27.78178 -39.33328 18.79304 1.000 49.19501 1633 ALA A CA 1
ATOM 576 C C . ALA A 1 94 ? -27.26718 -38.13973 17.98855 1.000 51.76308 1633 ALA A C 1
ATOM 577 O O . ALA A 1 94 ? -28.03803 -37.27259 17.57516 1.000 50.56619 1633 ALA A O 1
ATOM 579 N N . ALA A 1 95 ? -25.96031 -38.11688 17.73541 1.000 51.75732 1634 ALA A N 1
ATOM 580 C CA . ALA A 1 95 ? -25.31115 -36.96672 17.11774 1.000 49.71773 1634 ALA A CA 1
ATOM 581 C C . ALA A 1 95 ? -25.74932 -36.75567 15.66837 1.000 48.65980 1634 ALA A C 1
ATOM 582 O O . ALA A 1 95 ? -26.06060 -37.69871 14.93718 1.000 44.16804 1634 ALA A O 1
ATOM 584 N N . ALA A 1 96 ? -25.77590 -35.48155 15.25826 1.000 45.76708 1635 ALA A N 1
ATOM 585 C CA . ALA A 1 96 ? -25.89044 -35.12713 13.85369 1.000 38.61019 1635 ALA A CA 1
ATOM 586 C C . ALA A 1 96 ? -24.53841 -35.31386 13.16983 1.000 33.73473 1635 ALA A C 1
ATOM 587 O O . ALA A 1 96 ? -23.50140 -35.12612 13.79796 1.000 31.75075 1635 ALA A O 1
ATOM 589 N N . PRO A 1 97 ? -24.52007 -35.69303 11.89468 1.000 35.00519 1636 PRO A N 1
ATOM 590 C CA . PRO A 1 97 ? -23.24296 -35.83451 11.18399 1.000 35.61588 1636 PRO A CA 1
ATOM 591 C C . PRO A 1 97 ? -22.61919 -34.46989 10.92892 1.000 33.09030 1636 PRO A C 1
ATOM 592 O O . PRO A 1 97 ? -23.27590 -33.43660 11.04639 1.000 31.63951 1636 PRO A O 1
ATOM 604 N N . ALA A 1 99 ? -19.32602 -32.33965 8.42565 1.000 27.81189 1638 ALA A N 1
ATOM 605 C CA . ALA A 1 99 ? -18.20001 -32.23952 7.50643 1.000 22.00148 1638 ALA A CA 1
ATOM 606 C C . ALA A 1 99 ? -17.69305 -30.80198 7.47820 1.000 27.80012 1638 ALA A C 1
ATOM 607 O O . ALA A 1 99 ? -18.41688 -29.84807 7.81309 1.000 23.64634 1638 ALA A O 1
ATOM 609 N N . ALA A 1 100 ? -16.42809 -30.65638 7.07893 1.000 21.32882 1639 ALA A N 1
ATOM 610 C CA . ALA A 1 100 ? -15.77763 -29.35685 6.97727 1.000 20.96187 1639 ALA A CA 1
ATOM 611 C C . ALA A 1 100 ? -15.67683 -28.92788 5.51973 1.000 22.83113 1639 ALA A C 1
ATOM 612 O O . ALA A 1 100 ? -15.53911 -29.74703 4.61014 1.000 22.43670 1639 ALA A O 1
ATOM 614 N N . LEU A 1 101 ? -15.74149 -27.62604 5.30710 1.000 23.72268 1640 LEU A N 1
ATOM 615 C CA . LEU A 1 101 ? -15.70155 -27.05496 3.96830 1.000 22.67484 1640 LEU A CA 1
ATOM 616 C C . LEU A 1 101 ? -14.47002 -26.15989 3.90280 1.000 26.92449 1640 LEU A C 1
ATOM 617 O O . LEU A 1 101 ? -14.42957 -25.11968 4.58641 1.000 24.42658 1640 LEU A O 1
ATOM 622 N N . PRO A 1 102 ? -13.43021 -26.53302 3.16835 1.000 26.58293 1641 PRO A N 1
ATOM 623 C CA . PRO A 1 102 ? -12.19692 -25.74590 3.17594 1.000 24.68854 1641 PRO A CA 1
ATOM 624 C C . PRO A 1 102 ? -12.35477 -24.49462 2.32243 1.000 23.62282 1641 PRO A C 1
ATOM 625 O O . PRO A 1 102 ? -13.31806 -24.33226 1.56849 1.000 23.95464 1641 PRO A O 1
ATOM 629 N N . GLN A 1 103 ? -11.38905 -23.59408 2.47396 1.000 23.58277 1642 GLN A N 1
ATOM 630 C CA . GLN A 1 103 ? -11.33512 -22.36858 1.68478 1.000 23.03900 1642 GLN A CA 1
ATOM 631 C C . GLN A 1 103 ? -10.25919 -22.54129 0.62617 1.000 23.26818 1642 GLN A C 1
ATOM 632 O O . GLN A 1 103 ? -9.10315 -22.81127 0.98267 1.000 25.77769 1642 GLN A O 1
ATOM 638 N N . PRO A 1 104 ? -10.58723 -22.43328 -0.65472 1.000 21.57617 1643 PRO A N 1
ATOM 639 C CA . PRO A 1 104 ? -9.59558 -22.69562 -1.70126 1.000 22.08431 1643 PRO A CA 1
ATOM 640 C C . PRO A 1 104 ? -8.51178 -21.63242 -1.74368 1.000 25.31429 1643 PRO A C 1
ATOM 641 O O . PRO A 1 104 ? -8.78075 -20.43701 -1.60987 1.000 22.21639 1643 PRO A O 1
ATOM 645 N N . GLY A 1 105 ? -7.28191 -22.08926 -1.95348 1.000 27.11614 1644 GLY A N 1
ATOM 646 C CA . GLY A 1 105 ? -6.11848 -21.22697 -2.05900 1.000 22.91194 1644 GLY A CA 1
ATOM 647 C C . GLY A 1 105 ? -5.03853 -21.48090 -1.03042 1.000 23.34224 1644 GLY A C 1
ATOM 648 O O . GLY A 1 105 ? -3.93980 -20.92192 -1.17241 1.000 25.51910 1644 GLY A O 1
ATOM 649 N N . PHE A 1 106 ? -5.27544 -22.31017 -0.00228 1.000 21.27671 1645 PHE A N 1
ATOM 650 C CA . PHE A 1 106 ? -4.29589 -22.48839 1.06830 1.000 23.76416 1645 PHE A CA 1
ATOM 651 C C . PHE A 1 106 ? -3.36470 -23.67494 0.86356 1.000 19.38674 1645 PHE A C 1
ATOM 652 O O . PHE A 1 106 ? -2.31801 -23.73539 1.51519 1.000 20.64918 1645 PHE A O 1
ATOM 660 N N . LEU A 1 107 ? -3.73029 -24.60944 0.05485 1.000 18.97190 1646 LEU A N 1
ATOM 661 C CA . LEU A 1 107 ? -2.89273 -25.78279 -0.17735 1.000 21.82176 1646 LEU A CA 1
ATOM 662 C C . LEU A 1 107 ? -2.05135 -25.60121 -1.44285 1.000 20.85281 1646 LEU A C 1
ATOM 663 O O . LEU A 1 107 ? -2.36371 -24.76064 -2.28971 1.000 15.82506 1646 LEU A O 1
ATOM 668 N N . PRO A 1 108 ? -0.94394 -26.35294 -1.58520 1.000 20.27399 1647 PRO A N 1
ATOM 669 C CA . PRO A 1 108 ? -0.07591 -26.20041 -2.76949 1.000 19.77455 1647 PRO A CA 1
ATOM 670 C C . PRO A 1 108 ? -0.81279 -26.42871 -4.08128 1.000 15.95189 1647 PRO A C 1
ATOM 671 O O . PRO A 1 108 ? -1.68051 -27.29131 -4.18103 1.000 16.72689 1647 PRO A O 1
ATOM 675 N N . GLY A 1 109 ? -0.44830 -25.64893 -5.10864 1.000 13.75641 1648 GLY A N 1
ATOM 676 C CA . GLY A 1 109 ? -1.05586 -25.78544 -6.41540 1.000 15.07196 1648 GLY A CA 1
ATOM 677 C C . GLY A 1 109 ? -2.47102 -25.24878 -6.50621 1.000 17.00769 1648 GLY A C 1
ATOM 678 O O . GLY A 1 109 ? -3.04843 -25.23877 -7.59911 1.000 15.61968 1648 GLY A O 1
ATOM 679 N N . GLU A 1 110 ? -3.03711 -24.78417 -5.40066 1.000 18.83526 1649 GLU A N 1
ATOM 680 C CA . GLU A 1 110 ? -4.37974 -24.20441 -5.40138 1.000 17.91224 1649 GLU A CA 1
ATOM 681 C C . GLU A 1 110 ? -4.33448 -22.71583 -5.72683 1.000 24.70192 1649 GLU A C 1
ATOM 682 O O . GLU A 1 110 ? -3.41913 -22.00528 -5.31224 1.000 24.16380 1649 GLU A O 1
ATOM 688 N N . ARG A 1 111 ? -5.35808 -22.24279 -6.44286 1.000 23.97830 1650 ARG A N 1
ATOM 689 C CA . ARG A 1 111 ? -5.55249 -20.82488 -6.70307 1.000 25.47783 1650 ARG A CA 1
ATOM 690 C C . ARG A 1 111 ? -6.58792 -20.23961 -5.75030 1.000 25.84685 1650 ARG A C 1
ATOM 691 O O . ARG A 1 111 ? -7.37988 -20.95434 -5.13589 1.000 19.85701 1650 ARG A O 1
ATOM 699 N N . VAL A 1 112 ? -6.55674 -18.91604 -5.63384 1.000 24.63473 1651 VAL A N 1
ATOM 700 C CA . VAL A 1 112 ? -7.47613 -18.16096 -4.78592 1.000 24.51084 1651 VAL A CA 1
ATOM 701 C C . VAL A 1 112 ? -8.73879 -17.82684 -5.56832 1.000 23.61147 1651 VAL A C 1
ATOM 702 O O . VAL A 1 112 ? -8.72676 -17.83274 -6.80880 1.000 19.68669 1651 VAL A O 1
ATOM 706 N N . PRO A 1 113 ? -9.84446 -17.50600 -4.89410 1.000 21.09895 1652 PRO A N 1
ATOM 707 C CA . PRO A 1 113 ? -11.04412 -17.10049 -5.62523 1.000 19.67695 1652 PRO A CA 1
ATOM 708 C C . PRO A 1 113 ? -10.87856 -15.69556 -6.16618 1.000 18.69442 1652 PRO A C 1
ATOM 709 O O . PRO A 1 113 ? -10.41489 -14.80146 -5.45837 1.000 23.79651 1652 PRO A O 1
ATOM 713 N N . ALA A 1 114 ? -11.26950 -15.50391 -7.43306 1.000 21.50893 1653 ALA A N 1
ATOM 714 C CA . ALA A 1 114 ? -11.19442 -14.17138 -8.03510 1.000 24.74632 1653 ALA A CA 1
ATOM 715 C C . ALA A 1 114 ? -12.21942 -13.21055 -7.42505 1.000 26.38631 1653 ALA A C 1
ATOM 716 O O . ALA A 1 114 ? -11.95046 -12.01310 -7.28165 1.000 26.10114 1653 ALA A O 1
ATOM 718 N N . THR A 1 115 ? -13.40457 -13.70172 -7.09876 1.000 26.38138 1654 THR A N 1
ATOM 719 C CA . THR A 1 115 ? -14.47902 -12.88421 -6.55444 1.000 26.59432 1654 THR A CA 1
ATOM 720 C C . THR A 1 115 ? -15.23974 -13.68240 -5.51770 1.000 28.85479 1654 THR A C 1
ATOM 721 O O . THR A 1 115 ? -15.24682 -14.91874 -5.56494 1.000 21.14805 1654 THR A O 1
ATOM 725 N N . PRO A 1 116 ? -15.95545 -13.00202 -4.59770 1.000 26.04165 1655 PRO A N 1
ATOM 726 C CA . PRO A 1 116 ? -16.89978 -13.71430 -3.72687 1.000 28.25438 1655 PRO A CA 1
ATOM 727 C C . PRO A 1 116 ? -17.81532 -14.62486 -4.50213 1.000 23.95049 1655 PRO A C 1
ATOM 728 O O . PRO A 1 116 ? -18.08448 -15.74224 -4.05519 1.000 27.04989 1655 PRO A O 1
ATOM 732 N N . GLU A 1 117 ? -18.29117 -14.17561 -5.66611 1.000 26.63251 1656 GLU A N 1
ATOM 733 C CA . GLU A 1 117 ? -19.23223 -14.96916 -6.45073 1.000 30.37998 1656 GLU A CA 1
ATOM 734 C C . GLU A 1 117 ? -18.61039 -16.29498 -6.86818 1.000 28.40090 1656 GLU A C 1
ATOM 735 O O . GLU A 1 117 ? -19.25268 -17.34831 -6.79163 1.000 26.68340 1656 GLU A O 1
ATOM 741 N N . ALA A 1 118 ? -17.34304 -16.26317 -7.27297 1.000 25.97466 1657 ALA A N 1
ATOM 742 C CA . ALA A 1 118 ? -16.65170 -17.46733 -7.73381 1.000 28.65030 1657 ALA A CA 1
ATOM 743 C C . ALA A 1 118 ? -16.47392 -18.49121 -6.61050 1.000 22.49995 1657 ALA A C 1
ATOM 744 O O . ALA A 1 118 ? -16.70149 -19.69145 -6.80292 1.000 24.80364 1657 ALA A O 1
ATOM 746 N N . LEU A 1 119 ? -16.02962 -18.03808 -5.44170 1.000 21.57625 1658 LEU A N 1
ATOM 747 C CA . LEU A 1 119 ? -15.82408 -18.93277 -4.30529 1.000 21.23344 1658 LEU A CA 1
ATOM 748 C C . LEU A 1 119 ? -17.12365 -19.61698 -3.89436 1.000 24.64651 1658 LEU A C 1
ATOM 749 O O . LEU A 1 119 ? -17.16434 -20.83408 -3.66022 1.000 21.87802 1658 LEU A O 1
ATOM 754 N N . PHE A 1 120 ? -18.20063 -18.83795 -3.78993 1.000 23.47189 1659 PHE A N 1
ATOM 755 C CA . PHE A 1 120 ? -19.43051 -19.35043 -3.19703 1.000 22.38583 1659 PHE A CA 1
ATOM 756 C C . PHE A 1 120 ? -20.20454 -20.23324 -4.15482 1.000 26.87704 1659 PHE A C 1
ATOM 757 O O . PHE A 1 120 ? -20.90981 -21.14604 -3.71189 1.000 28.96389 1659 PHE A O 1
ATOM 765 N N . GLU A 1 121 ? -20.08850 -19.99625 -5.45799 1.000 28.92303 1660 GLU A N 1
ATOM 766 C CA . GLU A 1 121 ? -20.68511 -20.92977 -6.39903 1.000 28.97411 1660 GLU A CA 1
ATOM 767 C C . GLU A 1 121 ? -19.93899 -22.25285 -6.38680 1.000 32.01849 1660 GLU A C 1
ATOM 768 O O . GLU A 1 121 ? -20.55639 -23.31550 -6.48557 1.000 34.71020 1660 GLU A O 1
ATOM 774 N N . ALA A 1 122 ? -18.61528 -22.21729 -6.21398 1.000 31.37201 1661 ALA A N 1
ATOM 775 C CA . ALA A 1 122 ? -17.87697 -23.46309 -6.03849 1.000 33.83142 1661 ALA A CA 1
ATOM 776 C C . ALA A 1 122 ? -18.33245 -24.19520 -4.77610 1.000 31.08855 1661 ALA A C 1
ATOM 777 O O . ALA A 1 122 ? -18.72029 -25.36927 -4.83033 1.000 30.10351 1661 ALA A O 1
ATOM 779 N N . GLN A 1 123 ? -18.29972 -23.50619 -3.62873 1.000 26.58006 1662 GLN A N 1
ATOM 780 C CA . GLN A 1 123 ? -18.67193 -24.12113 -2.35825 1.000 25.06344 1662 GLN A CA 1
ATOM 781 C C . GLN A 1 123 ? -20.11261 -24.60620 -2.37479 1.000 25.92624 1662 GLN A C 1
ATOM 782 O O . GLN A 1 123 ? -20.41419 -25.70746 -1.89918 1.000 27.21426 1662 GLN A O 1
ATOM 788 N N . ALA A 1 124 ? -21.02221 -23.77320 -2.87878 1.000 24.25871 1663 ALA A N 1
ATOM 789 C CA . ALA A 1 124 ? -22.43611 -24.12536 -2.87163 1.000 27.93584 1663 ALA A CA 1
ATOM 790 C C . ALA A 1 124 ? -22.66701 -25.40367 -3.66037 1.000 33.67185 1663 ALA A C 1
ATOM 791 O O . ALA A 1 124 ? -23.38782 -26.30594 -3.21758 1.000 36.75665 1663 ALA A O 1
ATOM 793 N N . GLU A 1 125 ? -22.02369 -25.50748 -4.82282 1.000 35.40183 1664 GLU A N 1
ATOM 794 C CA . GLU A 1 125 ? -22.05578 -26.73034 -5.61679 1.000 37.44970 1664 GLU A CA 1
ATOM 795 C C . GLU A 1 125 ? -21.63217 -27.93862 -4.78608 1.000 39.88114 1664 GLU A C 1
ATOM 796 O O . GLU A 1 125 ? -22.39918 -28.89613 -4.61526 1.000 41.98238 1664 GLU A O 1
ATOM 802 N N . ALA A 1 126 ? -20.40842 -27.89603 -4.24772 1.000 31.73663 1665 ALA A N 1
ATOM 803 C CA . ALA A 1 126 ? -19.90288 -28.98893 -3.42786 1.000 30.68114 1665 ALA A CA 1
ATOM 804 C C . ALA A 1 126 ? -20.83620 -29.31054 -2.26876 1.000 34.44766 1665 ALA A C 1
ATOM 805 O O . ALA A 1 126 ? -21.17022 -30.47596 -2.02062 1.000 34.17716 1665 ALA A O 1
ATOM 807 N N . LEU A 1 127 ? -21.23296 -28.28403 -1.52060 1.000 30.01338 1666 LEU A N 1
ATOM 808 C CA . LEU A 1 127 ? -22.02402 -28.50758 -0.31807 1.000 32.53260 1666 LEU A CA 1
ATOM 809 C C . LEU A 1 127 ? -23.36236 -29.15610 -0.65427 1.000 28.61188 1666 LEU A C 1
ATOM 810 O O . LEU A 1 127 ? -23.83314 -30.03391 0.07396 1.000 32.06276 1666 LEU A O 1
ATOM 815 N N . LEU A 1 128 ? -23.99266 -28.73591 -1.75061 1.000 30.28390 1667 LEU A N 1
ATOM 816 C CA . LEU A 1 128 ? -25.28682 -29.31191 -2.09365 1.000 33.85031 1667 LEU A CA 1
ATOM 817 C C . LEU A 1 128 ? -25.13950 -30.72164 -2.65044 1.000 41.39657 1667 LEU A C 1
ATOM 818 O O . LEU A 1 128 ? -26.00961 -31.56871 -2.41025 1.000 42.47265 1667 LEU A O 1
ATOM 823 N N . ARG A 1 129 ? -24.05391 -30.99559 -3.38159 1.000 38.50326 1668 ARG A N 1
ATOM 824 C CA . ARG A 1 129 ? -23.74718 -32.36927 -3.77258 1.000 41.69158 1668 ARG A CA 1
ATOM 825 C C . ARG A 1 129 ? -23.65400 -33.26865 -2.55102 1.000 41.14482 1668 ARG A C 1
ATOM 826 O O . ARG A 1 129 ? -24.35751 -34.27815 -2.44804 1.000 45.04741 1668 ARG A O 1
ATOM 834 N N . TYR A 1 130 ? -22.77855 -32.91040 -1.61179 1.000 38.79746 1669 TYR A N 1
ATOM 835 C CA . TYR A 1 130 ? -22.49344 -33.77983 -0.47795 1.000 40.16562 1669 TYR A CA 1
ATOM 836 C C . TYR A 1 130 ? -23.72055 -33.99814 0.40557 1.000 44.28692 1669 TYR A C 1
ATOM 837 O O . TYR A 1 130 ? -23.82865 -35.04004 1.06168 1.000 42.76698 1669 TYR A O 1
ATOM 846 N N . ALA A 1 131 ? -24.65410 -33.04067 0.43106 1.000 38.76994 1670 ALA A N 1
ATOM 847 C CA . ALA A 1 131 ? -25.81091 -33.14769 1.31727 1.000 38.25151 1670 ALA A CA 1
ATOM 848 C C . ALA A 1 131 ? -26.80051 -34.19815 0.82949 1.000 43.55995 1670 ALA A C 1
ATOM 849 O O . ALA A 1 131 ? -27.44868 -34.86958 1.64163 1.000 49.67969 1670 ALA A O 1
ATOM 851 N N . ALA A 1 132 ? -26.95234 -34.33371 -0.48810 1.000 43.82260 1671 ALA A N 1
ATOM 852 C CA . ALA A 1 132 ? -27.85023 -35.32389 -1.08633 1.000 42.38694 1671 ALA A CA 1
ATOM 853 C C . ALA A 1 132 ? -29.28212 -35.17949 -0.57206 1.000 49.27500 1671 ALA A C 1
ATOM 854 O O . ALA A 1 132 ? -29.94841 -36.16644 -0.25723 1.000 59.14966 1671 ALA A O 1
ATOM 856 N N . GLY A 1 133 ? -29.76058 -33.94586 -0.46996 1.000 53.23183 1672 GLY A N 1
ATOM 857 C CA . GLY A 1 133 ? -31.09925 -33.67731 0.00481 1.000 48.27378 1672 GLY A CA 1
ATOM 858 C C . GLY A 1 133 ? -31.20428 -33.30156 1.47148 1.000 41.74047 1672 GLY A C 1
ATOM 859 O O . GLY A 1 133 ? -32.15688 -32.60836 1.84113 1.000 45.66970 1672 GLY A O 1
ATOM 860 N N . ARG A 1 134 ? -30.26099 -33.73566 2.31001 1.000 44.13518 1673 ARG A N 1
ATOM 861 C CA . ARG A 1 134 ? -30.33986 -33.45410 3.73854 1.000 43.72241 1673 ARG A CA 1
ATOM 862 C C . ARG A 1 134 ? -30.27555 -31.95064 4.00421 1.000 44.73077 1673 ARG A C 1
ATOM 863 O O . ARG A 1 134 ? -29.48336 -31.23825 3.37498 1.000 42.07833 1673 ARG A O 1
ATOM 871 N N . PRO A 1 135 ? -31.08764 -31.43506 4.92232 1.000 42.35704 1674 PRO A N 1
ATOM 872 C CA . PRO A 1 135 ? -30.86723 -30.06975 5.41938 1.000 37.91190 1674 PRO A CA 1
ATOM 873 C C . PRO A 1 135 ? -29.54377 -29.95715 6.16909 1.000 31.88380 1674 PRO A C 1
ATOM 874 O O . PRO A 1 135 ? -29.01557 -30.93232 6.70977 1.000 32.92245 1674 PRO A O 1
ATOM 878 N N . PHE A 1 136 ? -29.00884 -28.73402 6.20971 1.000 33.74511 1675 PHE A N 1
ATOM 879 C CA . PHE A 1 136 ? -27.67301 -28.51900 6.75022 1.000 24.82987 1675 PHE A CA 1
ATOM 880 C C . PHE A 1 136 ? -27.59191 -27.23184 7.56752 1.000 26.05598 1675 PHE A C 1
ATOM 881 O O . PHE A 1 136 ? -28.38220 -26.30199 7.39513 1.000 24.80605 1675 PHE A O 1
ATOM 889 N N . VAL A 1 137 ? -26.60093 -27.17671 8.45513 1.000 23.30935 1676 VAL A N 1
ATOM 890 C CA . VAL A 1 137 ? -26.34328 -25.99750 9.27283 1.000 23.64448 1676 VAL A CA 1
ATOM 891 C C . VAL A 1 137 ? -24.90040 -25.56533 9.04127 1.000 22.75992 1676 VAL A C 1
ATOM 892 O O . VAL A 1 137 ? -23.97601 -26.37178 9.17670 1.000 23.88622 1676 VAL A O 1
ATOM 896 N N . LEU A 1 138 ? -24.71585 -24.30436 8.66472 1.000 20.68935 1677 LEU A N 1
ATOM 897 C CA . LEU A 1 138 ? -23.38028 -23.75889 8.45276 1.000 20.63936 1677 LEU A CA 1
ATOM 898 C C . LEU A 1 138 ? -22.84022 -23.19900 9.75931 1.000 22.83343 1677 LEU A C 1
ATOM 899 O O . LEU A 1 138 ? -23.57715 -22.58933 10.54613 1.000 19.09883 1677 LEU A O 1
ATOM 904 N N . LEU A 1 139 ? -21.55429 -23.44411 10.00419 1.000 21.45221 1678 LEU A N 1
ATOM 905 C CA . LEU A 1 139 ? -20.91110 -23.17274 11.28309 1.000 18.81386 1678 LEU A CA 1
ATOM 906 C C . LEU A 1 139 ? -19.55040 -22.53986 11.01947 1.000 22.38144 1678 LEU A C 1
ATOM 907 O O . LEU A 1 139 ? -18.79624 -23.05328 10.19374 1.000 20.15901 1678 LEU A O 1
ATOM 912 N N . GLY A 1 140 ? -19.23804 -21.43755 11.69166 1.000 23.11695 1679 GLY A N 1
ATOM 913 C CA . GLY A 1 140 ? -17.94049 -20.79943 11.52060 1.000 20.08047 1679 GLY A CA 1
ATOM 914 C C . GLY A 1 140 ? -17.42793 -20.18793 12.80816 1.000 22.32815 1679 GLY A C 1
ATOM 915 O O . GLY A 1 140 ? -18.19263 -19.74014 13.66925 1.000 22.50013 1679 GLY A O 1
ATOM 916 N N . HIS A 1 141 ? -16.10392 -20.15628 12.92248 1.000 20.39397 1680 HIS A N 1
ATOM 917 C CA . HIS A 1 141 ? -15.41845 -19.62601 14.08072 1.000 17.66513 1680 HIS A CA 1
ATOM 918 C C . HIS A 1 141 ? -14.48647 -18.52482 13.59086 1.000 21.00650 1680 HIS A C 1
ATOM 919 O O . HIS A 1 141 ? -13.81833 -18.69301 12.56880 1.000 18.22567 1680 HIS A O 1
ATOM 926 N N . SER A 1 142 ? -14.46242 -17.40062 14.29220 1.000 21.88530 1681 SER A N 1
ATOM 927 C CA . SER A 1 142 ? -13.54620 -16.30798 13.90616 1.000 23.16417 1681 SER A CA 1
ATOM 928 C C . SER A 1 142 ? -13.88346 -15.93193 12.46338 1.000 20.56747 1681 SER A C 1
ATOM 929 O O . SER A 1 142 ? -15.06803 -15.89860 12.10689 1.000 18.99344 1681 SER A O 1
ATOM 932 N N . ALA A 1 143 ? -12.88216 -15.66287 11.60790 1.000 17.48943 1682 ALA A N 1
ATOM 933 C CA . ALA A 1 143 ? -13.14736 -15.32497 10.20761 1.000 17.32729 1682 ALA A CA 1
ATOM 934 C C . ALA A 1 143 ? -13.98726 -16.38518 9.49678 1.000 18.94929 1682 ALA A C 1
ATOM 935 O O . ALA A 1 143 ? -14.67286 -16.07977 8.51244 1.000 19.28390 1682 ALA A O 1
ATOM 937 N N . GLY A 1 144 ? -13.94074 -17.63598 9.96253 1.000 17.51927 1683 GLY A N 1
ATOM 938 C CA . GLY A 1 144 ? -14.80508 -18.65460 9.39101 1.000 18.15088 1683 GLY A CA 1
ATOM 939 C C . GLY A 1 144 ? -16.27338 -18.33356 9.60862 1.000 18.19245 1683 GLY A C 1
ATOM 940 O O . GLY A 1 144 ? -17.11458 -18.66026 8.76666 1.000 16.78206 1683 GLY A O 1
ATOM 941 N N . ALA A 1 145 ? -16.58321 -17.62686 10.70385 1.000 17.65856 1684 ALA A N 1
ATOM 942 C CA . ALA A 1 145 ? -17.94681 -17.15464 10.93083 1.000 19.87112 1684 ALA A CA 1
ATOM 943 C C . ALA A 1 145 ? -18.37709 -16.21122 9.82307 1.000 19.07848 1684 ALA A C 1
ATOM 944 O O . ALA A 1 145 ? -19.46992 -16.34364 9.26838 1.000 21.89438 1684 ALA A O 1
ATOM 946 N N . ASN A 1 146 ? -17.50991 -15.25182 9.47021 1.000 22.40922 1685 ASN A N 1
ATOM 947 C CA . ASN A 1 146 ? -17.82292 -14.36542 8.35868 1.000 19.20143 1685 ASN A CA 1
ATOM 948 C C . ASN A 1 146 ? -18.02532 -15.14163 7.07544 1.000 17.93109 1685 ASN A C 1
ATOM 949 O O . ASN A 1 146 ? -18.86566 -14.75919 6.26071 1.000 15.74269 1685 ASN A O 1
ATOM 962 N N . ALA A 1 148 ? -19.00422 -18.44660 6.83134 1.000 17.94514 1687 ALA A N 1
ATOM 963 C CA . ALA A 1 148 ? -20.25877 -19.19416 6.91867 1.000 16.50734 1687 ALA A CA 1
ATOM 964 C C . ALA A 1 148 ? -21.43500 -18.25862 6.70029 1.000 16.17643 1687 ALA A C 1
ATOM 965 O O . ALA A 1 148 ? -22.41541 -18.61526 6.03471 1.000 19.96576 1687 ALA A O 1
ATOM 967 N N . HIS A 1 149 ? -21.35243 -17.06091 7.26673 1.000 14.91411 1688 HIS A N 1
ATOM 968 C CA . HIS A 1 149 ? -22.35689 -16.02891 6.99558 1.000 13.78713 1688 HIS A CA 1
ATOM 969 C C . HIS A 1 149 ? -22.41206 -15.64860 5.51419 1.000 18.60408 1688 HIS A C 1
ATOM 970 O O . HIS A 1 149 ? -23.48650 -15.63365 4.90301 1.000 13.83034 1688 HIS A O 1
ATOM 977 N N . ALA A 1 150 ? -21.26888 -15.29038 4.91473 1.000 13.93571 1689 ALA A N 1
ATOM 978 C CA . ALA A 1 150 ? -21.28456 -14.89131 3.50667 1.000 15.34308 1689 ALA A CA 1
ATOM 979 C C . ALA A 1 150 ? -21.81042 -15.98772 2.57410 1.000 15.40356 1689 ALA A C 1
ATOM 980 O O . ALA A 1 150 ? -22.42353 -15.67548 1.55106 1.000 16.93035 1689 ALA A O 1
ATOM 982 N N . LEU A 1 151 ? -21.58651 -17.26566 2.88918 1.000 16.13590 1690 LEU A N 1
ATOM 983 C CA . LEU A 1 151 ? -22.17122 -18.35724 2.09318 1.000 16.18755 1690 LEU A CA 1
ATOM 984 C C . LEU A 1 151 ? -23.66414 -18.52848 2.35579 1.000 18.25611 1690 LEU A C 1
ATOM 985 O O . LEU A 1 151 ? -24.41799 -18.90256 1.44021 1.000 17.43769 1690 LEU A O 1
ATOM 990 N N . THR A 1 152 ? -24.11198 -18.28949 3.58714 1.000 19.94103 1691 THR A N 1
ATOM 991 C CA . THR A 1 152 ? -25.55380 -18.33479 3.84106 1.000 20.71135 1691 THR A CA 1
ATOM 992 C C . THR A 1 152 ? -26.27015 -17.27072 3.01839 1.000 18.86944 1691 THR A C 1
ATOM 993 O O . THR A 1 152 ? -27.25410 -17.55885 2.32697 1.000 22.46405 1691 THR A O 1
ATOM 997 N N . ARG A 1 153 ? -25.76899 -16.03030 3.05536 1.000 19.15787 1692 ARG A N 1
ATOM 998 C CA . ARG A 1 153 ? -26.30592 -14.98967 2.18228 1.000 20.74828 1692 ARG A CA 1
ATOM 999 C C . ARG A 1 153 ? -26.34808 -15.43728 0.72138 1.000 22.01489 1692 ARG A C 1
ATOM 1000 O O . ARG A 1 153 ? -27.37043 -15.27993 0.04491 1.000 20.40354 1692 ARG A O 1
ATOM 1008 N N . HIS A 1 154 ? -25.24019 -16.00527 0.21661 1.000 19.56913 1693 HIS A N 1
ATOM 1009 C CA . HIS A 1 154 ? -25.17156 -16.39503 -1.19198 1.000 19.27523 1693 HIS A CA 1
ATOM 1010 C C . HIS A 1 154 ? -26.24049 -17.42253 -1.51525 1.000 22.97852 1693 HIS A C 1
ATOM 1011 O O . HIS A 1 154 ? -26.98951 -17.27822 -2.48800 1.000 24.34470 1693 HIS A O 1
ATOM 1018 N N . LEU A 1 155 ? -26.32989 -18.46456 -0.68903 1.000 23.21172 1694 LEU A N 1
ATOM 1019 C CA . LEU A 1 155 ? -27.32819 -19.51030 -0.89691 1.000 20.49622 1694 LEU A CA 1
ATOM 1020 C C . LEU A 1 155 ? -28.75229 -18.95782 -0.82746 1.000 22.27955 1694 LEU A C 1
ATOM 1021 O O . LEU A 1 155 ? -29.58391 -19.25989 -1.69215 1.000 31.27963 1694 LEU A O 1
ATOM 1026 N N . GLU A 1 156 ? -29.06385 -18.16835 0.20692 1.000 23.58367 1695 GLU A N 1
ATOM 1027 C CA . GLU A 1 156 ? -30.42810 -17.64003 0.34444 1.000 25.52799 1695 GLU A CA 1
ATOM 1028 C C . GLU A 1 156 ? -30.78328 -16.72557 -0.82095 1.000 26.59791 1695 GLU A C 1
ATOM 1029 O O . GLU A 1 156 ? -31.93179 -16.71653 -1.28950 1.000 24.24693 1695 GLU A O 1
ATOM 1035 N N . ALA A 1 157 ? -29.79602 -15.96376 -1.31784 1.000 24.13587 1696 ALA A N 1
ATOM 1036 C CA . ALA A 1 157 ? -30.00693 -15.08825 -2.46574 1.000 25.89278 1696 ALA A CA 1
ATOM 1037 C C . ALA A 1 157 ? -30.40361 -15.87002 -3.70312 1.000 26.66012 1696 ALA A C 1
ATOM 1038 O O . ALA A 1 157 ? -31.13810 -15.35901 -4.54982 1.000 30.56355 1696 ALA A O 1
ATOM 1040 N N . ASN A 1 158 ? -29.91096 -17.09993 -3.83657 1.000 30.40234 1697 ASN A N 1
ATOM 1041 C CA . ASN A 1 158 ? -30.11378 -17.90120 -5.03145 1.000 31.98455 1697 ASN A CA 1
ATOM 1042 C C . ASN A 1 158 ? -31.11419 -19.02772 -4.79888 1.000 32.86316 1697 ASN A C 1
ATOM 1043 O O . ASN A 1 158 ? -31.06567 -20.04678 -5.47994 1.000 31.64159 1697 ASN A O 1
ATOM 1048 N N . GLY A 1 159 ? -32.00822 -18.86481 -3.82783 1.000 35.73215 1698 GLY A N 1
ATOM 1049 C CA . GLY A 1 159 ? -33.15727 -19.74002 -3.69523 1.000 36.51028 1698 GLY A CA 1
ATOM 1050 C C . GLY A 1 159 ? -33.02446 -20.92032 -2.75784 1.000 40.81139 1698 GLY A C 1
ATOM 1051 O O . GLY A 1 159 ? -33.81950 -21.86015 -2.87316 1.000 33.17643 1698 GLY A O 1
ATOM 1052 N N . GLY A 1 160 ? -32.05547 -20.91060 -1.83692 1.000 31.65185 1699 GLY A N 1
ATOM 1053 C CA . GLY A 1 160 ? -31.88280 -22.00171 -0.89758 1.000 27.16296 1699 GLY A CA 1
ATOM 1054 C C . GLY A 1 160 ? -31.50155 -21.55318 0.49681 1.000 27.71931 1699 GLY A C 1
ATOM 1055 O O . GLY A 1 160 ? -32.14348 -20.66920 1.07124 1.000 35.05651 1699 GLY A O 1
ATOM 1056 N N . GLY A 1 161 ? -30.46395 -22.15970 1.06209 1.000 29.73208 1700 GLY A N 1
ATOM 1057 C CA . GLY A 1 161 ? -29.94979 -21.72395 2.33433 1.000 25.64250 1700 GLY A CA 1
ATOM 1058 C C . GLY A 1 161 ? -30.01486 -22.78545 3.41443 1.000 26.15772 1700 GLY A C 1
ATOM 1059 O O . GLY A 1 161 ? -30.79076 -23.75082 3.34976 1.000 28.94052 1700 GLY A O 1
ATOM 1060 N N . PRO A 1 162 ? -29.19472 -22.60141 4.44237 1.000 22.38478 1701 PRO A N 1
ATOM 1061 C CA . PRO A 1 162 ? -29.18172 -23.52500 5.57635 1.000 24.19703 1701 PRO A CA 1
ATOM 1062 C C . PRO A 1 162 ? -30.38727 -23.35264 6.48506 1.000 24.40064 1701 PRO A C 1
ATOM 1063 O O . PRO A 1 162 ? -31.00466 -22.28937 6.57261 1.000 25.31236 1701 PRO A O 1
ATOM 1067 N N . ALA A 1 163 ? -30.69292 -24.42706 7.19694 1.000 26.36717 1702 ALA A N 1
ATOM 1068 C CA . ALA A 1 163 ? -31.70113 -24.36742 8.24244 1.000 28.36068 1702 ALA A CA 1
ATOM 1069 C C . ALA A 1 163 ? -31.17891 -23.67746 9.49249 1.000 26.69047 1702 ALA A C 1
ATOM 1070 O O . ALA A 1 163 ? -31.97984 -23.32664 10.36816 1.000 26.74187 1702 ALA A O 1
ATOM 1072 N N . GLY A 1 164 ? -29.86424 -23.43088 9.57997 1.000 23.25532 1703 GLY A N 1
ATOM 1073 C CA . GLY A 1 164 ? -29.32489 -22.67516 10.69488 1.000 19.39346 1703 GLY A CA 1
ATOM 1074 C C . GLY A 1 164 ? -27.94011 -22.14773 10.37513 1.000 22.60303 1703 GLY A C 1
ATOM 1075 O O . GLY A 1 164 ? -27.33706 -22.49316 9.35990 1.000 22.29161 1703 GLY A O 1
ATOM 1076 N N . LEU A 1 165 ? -27.44934 -21.29578 11.26190 1.000 21.77729 1704 LEU A N 1
ATOM 1077 C CA . LEU A 1 165 ? -26.12574 -20.70582 11.11410 1.000 20.38831 1704 LEU A CA 1
ATOM 1078 C C . LEU A 1 165 ? -25.52417 -20.49527 12.49389 1.000 22.58417 1704 LEU A C 1
ATOM 1079 O O . LEU A 1 165 ? -26.14118 -19.85747 13.34524 1.000 23.38879 1704 LEU A O 1
ATOM 1084 N N . VAL A 1 166 ? -24.31621 -21.01502 12.72098 1.000 17.19513 1705 VAL A N 1
ATOM 1085 C CA . VAL A 1 166 ? -23.64532 -20.91607 14.00804 1.000 16.29883 1705 VAL A CA 1
ATOM 1086 C C . VAL A 1 166 ? -22.46320 -19.96145 13.85142 1.000 20.12278 1705 VAL A C 1
ATOM 1087 O O . VAL A 1 166 ? -21.48056 -20.31665 13.20011 1.000 17.63735 1705 VAL A O 1
ATOM 1091 N N . LEU A 1 167 ? -22.55824 -18.74745 14.42506 1.000 19.82615 1706 LEU A N 1
ATOM 1092 C CA . LEU A 1 167 ? -21.47604 -17.75808 14.40799 1.000 22.35541 1706 LEU A CA 1
ATOM 1093 C C . LEU A 1 167 ? -20.72930 -17.77452 15.73489 1.000 23.18714 1706 LEU A C 1
ATOM 1094 O O . LEU A 1 167 ? -21.27761 -17.38318 16.77064 1.000 25.69299 1706 LEU A O 1
ATOM 1107 N N . ASP A 1 169 ? -17.85748 -16.08396 17.82716 1.000 20.48897 1708 ASP A N 1
ATOM 1108 C CA . ASP A 1 169 ? -16.92783 -14.98875 18.03463 1.000 26.58286 1708 ASP A CA 1
ATOM 1109 C C . ASP A 1 169 ? -16.67591 -14.22669 16.72897 1.000 29.89185 1708 ASP A C 1
ATOM 1110 O O . ASP A 1 169 ? -15.53202 -13.98050 16.33610 1.000 28.96005 1708 ASP A O 1
ATOM 1115 N N . ILE A 1 170 ? -17.76683 -13.90594 16.02198 1.000 24.76987 1709 ILE A N 1
ATOM 1116 C CA . ILE A 1 170 ? -17.70043 -13.14850 14.76972 1.000 22.81008 1709 ILE A CA 1
ATOM 1117 C C . ILE A 1 170 ? -17.47209 -11.67362 15.08614 1.000 26.81527 1709 ILE A C 1
ATOM 1118 O O . ILE A 1 170 ? -18.15987 -11.09545 15.94314 1.000 26.44953 1709 ILE A O 1
ATOM 1123 N N . TYR A 1 171 ? -16.49196 -11.06284 14.40756 1.000 20.82774 1710 TYR A N 1
ATOM 1124 C CA . TYR A 1 171 ? -16.26464 -9.62181 14.40361 1.000 25.64919 1710 TYR A CA 1
ATOM 1125 C C . TYR A 1 171 ? -16.34221 -9.09391 12.96494 1.000 22.40338 1710 TYR A C 1
ATOM 1126 O O . TYR A 1 171 ? -16.34704 -9.85725 11.99898 1.000 22.04892 1710 TYR A O 1
ATOM 1135 N N . THR A 1 172 ? -16.45671 -7.76808 12.81101 1.000 22.03301 1711 THR A N 1
ATOM 1136 C CA . THR A 1 172 ? -16.54961 -7.15378 11.48827 1.000 22.28313 1711 THR A CA 1
ATOM 1137 C C . THR A 1 172 ? -15.17025 -6.70958 11.02909 1.000 29.88608 1711 THR A C 1
ATOM 1138 O O . THR A 1 172 ? -14.63370 -5.77076 11.61423 1.000 26.44256 1711 THR A O 1
ATOM 1142 N N . PRO A 1 173 ? -14.57372 -7.31290 9.98318 1.000 26.46702 1712 PRO A N 1
ATOM 1143 C CA . PRO A 1 173 ? -13.14299 -7.04162 9.68752 1.000 26.72432 1712 PRO A CA 1
ATOM 1144 C C . PRO A 1 173 ? -12.79373 -5.58066 9.45362 1.000 29.13997 1712 PRO A C 1
ATOM 1145 O O . PRO A 1 173 ? -11.77767 -5.10976 9.97596 1.000 31.81891 1712 PRO A O 1
ATOM 1149 N N . ALA A 1 174 ? -13.59864 -4.85596 8.67661 1.000 28.13082 1713 ALA A N 1
ATOM 1150 C CA . ALA A 1 174 ? -13.34589 -3.43658 8.44200 1.000 34.01945 1713 ALA A CA 1
ATOM 1151 C C . ALA A 1 174 ? -13.43790 -2.61104 9.71974 1.000 35.22782 1713 ALA A C 1
ATOM 1152 O O . ALA A 1 174 ? -12.74662 -1.59188 9.84244 1.000 35.49749 1713 ALA A O 1
ATOM 1154 N N . ASP A 1 175 ? -14.28698 -3.01894 10.66873 1.000 34.81724 1714 ASP A N 1
ATOM 1155 C CA . ASP A 1 175 ? -14.46422 -2.32434 11.94993 1.000 34.68752 1714 ASP A CA 1
ATOM 1156 C C . ASP A 1 175 ? -14.43632 -3.35448 13.07455 1.000 34.90940 1714 ASP A C 1
ATOM 1157 O O . ASP A 1 175 ? -15.47399 -3.69728 13.66257 1.000 33.64960 1714 ASP A O 1
ATOM 1162 N N . PRO A 1 176 ? -13.25016 -3.88186 13.39727 1.000 34.16854 1715 PRO A N 1
ATOM 1163 C CA . PRO A 1 176 ? -13.18177 -5.10105 14.21048 1.000 31.11495 1715 PRO A CA 1
ATOM 1164 C C . PRO A 1 176 ? -13.23449 -4.86768 15.70497 1.000 29.05442 1715 PRO A C 1
ATOM 1165 O O . PRO A 1 176 ? -13.37380 -5.84547 16.45181 1.000 27.50866 1715 PRO A O 1
ATOM 1169 N N . GLY A 1 177 ? -13.14532 -3.62422 16.15703 1.000 31.63988 1716 GLY A N 1
ATOM 1170 C CA . GLY A 1 177 ? -13.19813 -3.33071 17.58047 1.000 29.97729 1716 GLY A CA 1
ATOM 1171 C C . GLY A 1 177 ? -12.07050 -4.02505 18.31055 1.000 30.41506 1716 GLY A C 1
ATOM 1172 O O . GLY A 1 177 ? -10.88393 -3.75854 18.07191 1.000 31.81465 1716 GLY A O 1
ATOM 1173 N N . ALA A 1 178 ? -12.43510 -4.96247 19.18768 1.000 31.39627 1717 ALA A N 1
ATOM 1174 C CA . ALA A 1 178 ? -11.43656 -5.67118 19.97778 1.000 34.61709 1717 ALA A CA 1
ATOM 1175 C C . ALA A 1 178 ? -10.45138 -6.43928 19.10287 1.000 35.21115 1717 ALA A C 1
ATOM 1176 O O . ALA A 1 178 ? -9.27231 -6.55413 19.45635 1.000 37.99193 1717 ALA A O 1
ATOM 1186 N N . GLY A 1 180 ? -9.36352 -5.56688 16.27265 1.000 34.86271 1719 GLY A N 1
ATOM 1187 C CA . GLY A 1 180 ? -8.37168 -4.56055 15.93675 1.000 36.62818 1719 GLY A CA 1
ATOM 1188 C C . GLY A 1 180 ? -7.27564 -4.49282 16.98022 1.000 38.89175 1719 GLY A C 1
ATOM 1189 O O . GLY A 1 180 ? -6.09587 -4.63369 16.66537 1.000 34.60794 1719 GLY A O 1
ATOM 1190 N N . VAL A 1 181 ? -7.66389 -4.35153 18.25167 1.000 34.95055 1720 VAL A N 1
ATOM 1191 C CA . VAL A 1 181 ? -6.70199 -4.19270 19.34185 1.000 37.02619 1720 VAL A CA 1
ATOM 1192 C C . VAL A 1 181 ? -5.79160 -5.40879 19.44949 1.000 39.20146 1720 VAL A C 1
ATOM 1193 O O . VAL A 1 181 ? -4.58656 -5.27336 19.69472 1.000 38.99429 1720 VAL A O 1
ATOM 1197 N N . TRP A 1 182 ? -6.34500 -6.60989 19.24917 1.000 34.39292 1721 TRP A N 1
ATOM 1198 C CA . TRP A 1 182 ? -5.66341 -7.87522 19.51074 1.000 36.80818 1721 TRP A CA 1
ATOM 1199 C C . TRP A 1 182 ? -5.09704 -8.53333 18.25960 1.000 32.55261 1721 TRP A C 1
ATOM 1200 O O . TRP A 1 182 ? -4.66469 -9.69356 18.32241 1.000 28.85503 1721 TRP A O 1
ATOM 1211 N N . ARG A 1 183 ? -5.11839 -7.82806 17.13015 1.000 30.05424 1722 ARG A N 1
ATOM 1212 C CA . ARG A 1 183 ? -4.68005 -8.39987 15.86255 1.000 34.11202 1722 ARG A CA 1
ATOM 1213 C C . ARG A 1 183 ? -3.31062 -9.05005 15.98625 1.000 33.55695 1722 ARG A C 1
ATOM 1214 O O . ARG A 1 183 ? -3.06556 -10.11943 15.41637 1.000 35.00674 1722 ARG A O 1
ATOM 1222 N N . ASN A 1 184 ? -2.42141 -8.44117 16.76634 1.000 32.13818 1723 ASN A N 1
ATOM 1223 C CA . ASN A 1 184 ? -1.05377 -8.93543 16.87772 1.000 29.44955 1723 ASN A CA 1
ATOM 1224 C C . ASN A 1 184 ? -0.96768 -10.20128 17.72305 1.000 37.02218 1723 ASN A C 1
ATOM 1225 O O . ASN A 1 184 ? -0.13672 -11.07837 17.44664 1.000 31.31942 1723 ASN A O 1
ATOM 1230 N N . ASP A 1 185 ? -1.79872 -10.30785 18.76958 1.000 35.31783 1724 ASP A N 1
ATOM 1231 C CA . ASP A 1 185 ? -1.87821 -11.56499 19.50772 1.000 36.77268 1724 ASP A CA 1
ATOM 1232 C C . ASP A 1 185 ? -2.45899 -12.65714 18.62958 1.000 33.51015 1724 ASP A C 1
ATOM 1233 O O . ASP A 1 185 ? -2.02700 -13.81332 18.68587 1.000 38.37930 1724 ASP A O 1
ATOM 1246 N N . PHE A 1 187 ? -2.18321 -12.92817 15.28480 1.000 40.45481 1726 PHE A N 1
ATOM 1247 C CA . PHE A 1 187 ? -1.13194 -13.36123 14.36995 1.000 44.83701 1726 PHE A CA 1
ATOM 1248 C C . PHE A 1 187 ? -0.10002 -14.22994 15.07632 1.000 46.63498 1726 PHE A C 1
ATOM 1249 O O . PHE A 1 187 ? 0.36639 -15.23077 14.51479 1.000 52.07197 1726 PHE A O 1
ATOM 1257 N N . GLN A 1 188 ? 0.26541 -13.87191 16.31139 1.000 46.59666 1727 GLN A N 1
ATOM 1258 C CA . GLN A 1 188 ? 1.24674 -14.67447 17.03252 1.000 51.96629 1727 GLN A CA 1
ATOM 1259 C C . GLN A 1 188 ? 0.71098 -16.06971 17.31903 1.000 55.22951 1727 GLN A C 1
ATOM 1260 O O . GLN A 1 188 ? 1.42187 -17.06614 17.13666 1.000 55.69816 1727 GLN A O 1
ATOM 1266 N N . TRP A 1 189 ? -0.54611 -16.16203 17.76011 1.000 53.81193 1728 TRP A N 1
ATOM 1267 C CA . TRP A 1 189 ? -1.11044 -17.46624 18.08912 1.000 56.63826 1728 TRP A CA 1
ATOM 1268 C C . TRP A 1 189 ? -1.27563 -18.33798 16.84837 1.000 56.11542 1728 TRP A C 1
ATOM 1269 O O . TRP A 1 189 ? -0.96987 -19.53597 16.88464 1.000 58.45724 1728 TRP A O 1
ATOM 1280 N N . VAL A 1 190 ? -1.77657 -17.77014 15.74662 1.000 54.71035 1729 VAL A N 1
ATOM 1281 C CA . VAL A 1 190 ? -2.02138 -18.59381 14.56848 1.000 52.72456 1729 VAL A CA 1
ATOM 1282 C C . VAL A 1 190 ? -0.72189 -19.12807 13.98212 1.000 59.72813 1729 VAL A C 1
ATOM 1283 O O . VAL A 1 190 ? -0.74852 -20.12516 13.25245 1.000 61.47754 1729 VAL A O 1
ATOM 1287 N N . TRP A 1 191 ? 0.42244 -18.50935 14.30228 1.000 58.51470 1730 TRP A N 1
ATOM 1288 C CA . TRP A 1 191 ? 1.71024 -19.03408 13.85186 1.000 60.48732 1730 TRP A CA 1
ATOM 1289 C C . TRP A 1 191 ? 2.13062 -20.24945 14.67313 1.000 64.68567 1730 TRP A C 1
ATOM 1290 O O . TRP A 1 191 ? 2.58057 -21.25612 14.11635 1.000 63.25885 1730 TRP A O 1
ATOM 1301 N N . ARG A 1 192 ? 2.00808 -20.16961 16.00136 1.000 63.50710 1731 ARG A N 1
ATOM 1302 C CA . ARG A 1 192 ? 2.41741 -21.29278 16.84073 1.000 69.44742 1731 ARG A CA 1
ATOM 1303 C C . ARG A 1 192 ? 1.51308 -22.49933 16.61871 1.000 67.52949 1731 ARG A C 1
ATOM 1304 O O . ARG A 1 192 ? 1.98634 -23.64219 16.57588 1.000 66.33658 1731 ARG A O 1
ATOM 1312 N N . ARG A 1 193 ? 0.21467 -22.25110 16.43920 1.000 67.43549 1732 ARG A N 1
ATOM 1313 C CA . ARG A 1 193 ? -0.74978 -23.32381 16.22216 1.000 66.11852 1732 ARG A CA 1
ATOM 1314 C C . ARG A 1 193 ? -0.36368 -24.20193 15.03914 1.000 67.50137 1732 ARG A C 1
ATOM 1315 O O . ARG A 1 193 ? -0.53795 -25.42477 15.09155 1.000 76.26621 1732 ARG A O 1
ATOM 1323 N N . SER A 1 194 ? 0.15946 -23.59197 13.97232 1.000 64.41700 1733 SER A N 1
ATOM 1324 C CA . SER A 1 194 ? 0.56778 -24.25042 12.71819 1.000 66.14919 1733 SER A CA 1
ATOM 1325 C C . SER A 1 194 ? 0.71465 -25.76888 12.75095 1.000 66.47705 1733 SER A C 1
ATOM 1326 O O . SER A 1 194 ? 1.78838 -26.28458 13.06091 1.000 63.73273 1733 SER A O 1
ATOM 1329 N N . PRO A 1 197 ? 3.77744 -24.97926 9.90122 1.000 42.49652 1736 PRO A N 1
ATOM 1330 C CA . PRO A 1 197 ? 4.78302 -23.92930 9.73464 1.000 49.29537 1736 PRO A CA 1
ATOM 1331 C C . PRO A 1 197 ? 4.43735 -23.08856 8.52390 1.000 47.35793 1736 PRO A C 1
ATOM 1332 O O . PRO A 1 197 ? 4.53345 -23.60497 7.41749 1.000 43.81093 1736 PRO A O 1
ATOM 1336 N N . PRO A 1 198 ? 4.03872 -21.83428 8.73338 1.000 49.11509 1737 PRO A N 1
ATOM 1337 C CA . PRO A 1 198 ? 3.48432 -21.03568 7.63015 1.000 48.51350 1737 PRO A CA 1
ATOM 1338 C C . PRO A 1 198 ? 4.48579 -20.85334 6.50127 1.000 43.55946 1737 PRO A C 1
ATOM 1339 O O . PRO A 1 198 ? 5.64453 -20.50457 6.72782 1.000 48.92576 1737 PRO A O 1
ATOM 1343 N N . ASP A 1 199 ? 4.02846 -21.08300 5.27883 1.000 41.64418 1738 ASP A N 1
ATOM 1344 C CA . ASP A 1 199 ? 4.82009 -20.79039 4.09444 1.000 40.60909 1738 ASP A CA 1
ATOM 1345 C C . ASP A 1 199 ? 4.18944 -19.63275 3.32679 1.000 35.31829 1738 ASP A C 1
ATOM 1346 O O . ASP A 1 199 ? 3.05257 -19.22475 3.59395 1.000 38.77539 1738 ASP A O 1
ATOM 1351 N N . ASP A 1 200 ? 4.95179 -19.11315 2.35635 1.000 40.01841 1739 ASP A N 1
ATOM 1352 C CA . ASP A 1 200 ? 4.54383 -18.02726 1.46778 1.000 35.30133 1739 ASP A CA 1
ATOM 1353 C C . ASP A 1 200 ? 3.13261 -18.22415 0.92450 1.000 28.10308 1739 ASP A C 1
ATOM 1354 O O . ASP A 1 200 ? 2.35411 -17.26917 0.81540 1.000 27.37788 1739 ASP A O 1
ATOM 1359 N N . HIS A 1 201 ? 2.81730 -19.47046 0.56978 1.000 29.33751 1740 HIS A N 1
ATOM 1360 C CA . HIS A 1 201 ? 1.55640 -19.80859 -0.08425 1.000 25.43289 1740 HIS A CA 1
ATOM 1361 C C . HIS A 1 201 ? 0.35848 -19.72401 0.86526 1.000 24.59874 1740 HIS A C 1
ATOM 1362 O O . HIS A 1 201 ? -0.77391 -19.49296 0.42048 1.000 24.52159 1740 HIS A O 1
ATOM 1369 N N . ARG A 1 202 ? 0.58031 -19.95050 2.15782 1.000 25.67513 1741 ARG A N 1
ATOM 1370 C CA . ARG A 1 202 ? -0.46125 -19.76140 3.15783 1.000 21.64223 1741 ARG A CA 1
ATOM 1371 C C . ARG A 1 202 ? -0.58896 -18.30078 3.55600 1.000 22.80722 1741 ARG A C 1
ATOM 1372 O O . ARG A 1 202 ? -1.70087 -17.81335 3.78876 1.000 24.47358 1741 ARG A O 1
ATOM 1380 N N . LEU A 1 203 ? 0.53551 -17.59157 3.64649 1.000 22.99474 1742 LEU A N 1
ATOM 1381 C CA . LEU A 1 203 ? 0.47718 -16.16454 3.95420 1.000 19.84117 1742 LEU A CA 1
ATOM 1382 C C . LEU A 1 203 ? -0.22348 -15.39011 2.84271 1.000 19.99874 1742 LEU A C 1
ATOM 1383 O O . LEU A 1 203 ? -1.05222 -14.51026 3.11891 1.000 22.95529 1742 LEU A O 1
ATOM 1388 N N . THR A 1 204 ? 0.05187 -15.73554 1.57919 1.000 20.73749 1743 THR A N 1
ATOM 1389 C CA . THR A 1 204 ? -0.57452 -15.02947 0.47052 1.000 21.64841 1743 THR A CA 1
ATOM 1390 C C . THR A 1 204 ? -2.05181 -15.39643 0.33687 1.000 21.40227 1743 THR A C 1
ATOM 1391 O O . THR A 1 204 ? -2.85584 -14.55475 -0.07321 1.000 18.04853 1743 THR A O 1
ATOM 1395 N N . ALA A 1 205 ? -2.43830 -16.61474 0.73326 1.000 18.27797 1744 ALA A N 1
ATOM 1396 C CA . ALA A 1 205 ? -3.85963 -16.96645 0.76812 1.000 20.24383 1744 ALA A CA 1
ATOM 1397 C C . ALA A 1 205 ? -4.60372 -16.18625 1.84955 1.000 18.24362 1744 ALA A C 1
ATOM 1398 O O . ALA A 1 205 ? -5.72301 -15.69755 1.62267 1.000 24.78090 1744 ALA A O 1
ATOM 1408 N N . GLY A 1 207 ? -3.87833 -13.37266 2.92008 1.000 25.40730 1746 GLY A N 1
ATOM 1409 C CA . GLY A 1 207 ? -4.00989 -12.03375 2.37573 1.000 24.80763 1746 GLY A CA 1
ATOM 1410 C C . GLY A 1 207 ? -5.14300 -11.90761 1.37899 1.000 24.15215 1746 GLY A C 1
ATOM 1411 O O . GLY A 1 207 ? -5.84202 -10.89842 1.36094 1.000 22.87108 1746 GLY A O 1
ATOM 1412 N N . ALA A 1 208 ? -5.31745 -12.90845 0.50763 1.000 20.17666 1747 ALA A N 1
ATOM 1413 C CA . ALA A 1 208 ? -6.42706 -12.85462 -0.42902 1.000 23.96624 1747 ALA A CA 1
ATOM 1414 C C . ALA A 1 208 ? -7.75381 -12.80677 0.31667 1.000 23.25363 1747 ALA A C 1
ATOM 1415 O O . ALA A 1 208 ? -8.65575 -12.04354 -0.05317 1.000 26.04506 1747 ALA A O 1
ATOM 1417 N N . TYR A 1 209 ? -7.87383 -13.59453 1.39100 1.000 24.78905 1748 TYR A N 1
ATOM 1418 C CA . TYR A 1 209 ? -9.12431 -13.63729 2.14675 1.000 22.62425 1748 TYR A CA 1
ATOM 1419 C C . TYR A 1 209 ? -9.29070 -12.40466 3.02500 1.000 24.76508 1748 TYR A C 1
ATOM 1420 O O . TYR A 1 209 ? -10.42082 -12.00888 3.31574 1.000 29.79226 1748 TYR A O 1
ATOM 1429 N N . HIS A 1 210 ? -8.19142 -11.76056 3.42092 1.000 29.17484 1749 HIS A N 1
ATOM 1430 C CA . HIS A 1 210 ? -8.29950 -10.47443 4.10594 1.000 28.84510 1749 HIS A CA 1
ATOM 1431 C C . HIS A 1 210 ? -8.91727 -9.41108 3.20150 1.000 28.50908 1749 HIS A C 1
ATOM 1432 O O . HIS A 1 210 ? -9.77192 -8.63223 3.64014 1.000 28.46495 1749 HIS A O 1
ATOM 1439 N N . ARG A 1 211 ? -8.50321 -9.37562 1.93189 1.000 26.07828 1750 ARG A N 1
ATOM 1440 C CA . ARG A 1 211 ? -9.04153 -8.41782 0.97195 1.000 25.59328 1750 ARG A CA 1
ATOM 1441 C C . ARG A 1 211 ? -10.55346 -8.55813 0.83377 1.000 27.18282 1750 ARG A C 1
ATOM 1442 O O . ARG A 1 211 ? -11.28161 -7.56374 0.89160 1.000 26.43453 1750 ARG A O 1
ATOM 1450 N N . LEU A 1 212 ? -11.05292 -9.79521 0.67844 1.000 27.87882 1751 LEU A N 1
ATOM 1451 C CA . LEU A 1 212 ? -12.50063 -9.98813 0.57691 1.000 30.56813 1751 LEU A CA 1
ATOM 1452 C C . LEU A 1 212 ? -13.20534 -9.73678 1.89587 1.000 28.50768 1751 LEU A C 1
ATOM 1453 O O . LEU A 1 212 ? -14.33845 -9.24964 1.90408 1.000 30.64809 1751 LEU A O 1
ATOM 1458 N N . LEU A 1 213 ? -12.57784 -10.08199 3.01584 1.000 27.32447 1752 LEU A N 1
ATOM 1459 C CA . LEU A 1 213 ? -13.25780 -9.89329 4.28758 1.000 28.50111 1752 LEU A CA 1
ATOM 1460 C C . LEU A 1 213 ? -13.36266 -8.42227 4.65428 1.000 33.57817 1752 LEU A C 1
ATOM 1461 O O . LEU A 1 213 ? -14.29360 -8.03037 5.37114 1.000 29.51963 1752 LEU A O 1
ATOM 1466 N N . LEU A 1 214 ? -12.44095 -7.58563 4.16159 1.000 34.85275 1753 LEU A N 1
ATOM 1467 C CA . LEU A 1 214 ? -12.50417 -6.17282 4.50703 1.000 28.30559 1753 LEU A CA 1
ATOM 1468 C C . LEU A 1 214 ? -13.73310 -5.49166 3.92584 1.000 29.88087 1753 LEU A C 1
ATOM 1469 O O . LEU A 1 214 ? -14.16218 -4.46791 4.46165 1.000 32.98348 1753 LEU A O 1
ATOM 1474 N N . ASP A 1 215 ? -14.31895 -6.03939 2.86360 1.000 31.42595 1754 ASP A N 1
ATOM 1475 C CA . ASP A 1 215 ? -15.56547 -5.51878 2.32678 1.000 29.29484 1754 ASP A CA 1
ATOM 1476 C C . ASP A 1 215 ? -16.79951 -6.13926 2.96369 1.000 28.96683 1754 ASP A C 1
ATOM 1477 O O . ASP A 1 215 ? -17.91304 -5.77412 2.58577 1.000 28.75641 1754 ASP A O 1
ATOM 1482 N N . TRP A 1 216 ? -16.62221 -7.07697 3.88648 1.000 30.19915 1755 TRP A N 1
ATOM 1483 C CA . TRP A 1 216 ? -17.74687 -7.80948 4.44713 1.000 27.83566 1755 TRP A CA 1
ATOM 1484 C C . TRP A 1 216 ? -18.48990 -6.92834 5.43586 1.000 24.21456 1755 TRP A C 1
ATOM 1485 O O . TRP A 1 216 ? -17.88454 -6.18927 6.21400 1.000 25.69466 1755 TRP A O 1
ATOM 1496 N N . SER A 1 217 ? -19.80734 -6.99961 5.40843 1.000 21.47611 1756 SER A N 1
ATOM 1497 C CA . SER A 1 217 ? -20.62132 -6.29717 6.38615 1.000 26.55513 1756 SER A CA 1
ATOM 1498 C C . SER A 1 217 ? -21.58437 -7.29497 7.01438 1.000 23.73507 1756 SER A C 1
ATOM 1499 O O . SER A 1 217 ? -21.92052 -8.30859 6.39257 1.000 21.41473 1756 SER A O 1
ATOM 1502 N N . PRO A 1 218 ? -22.03925 -7.04436 8.26250 1.000 20.10469 1757 PRO A N 1
ATOM 1503 C CA . PRO A 1 218 ? -22.90944 -8.02025 8.98708 1.000 20.15370 1757 PRO A CA 1
ATOM 1504 C C . PRO A 1 218 ? -24.39308 -7.83226 8.68340 1.000 23.09034 1757 PRO A C 1
ATOM 1505 O O . PRO A 1 218 ? -25.20284 -7.47442 9.53339 1.000 24.06272 1757 PRO A O 1
ATOM 1509 N N . THR A 1 219 ? -24.73953 -8.12123 7.44108 1.000 22.07524 1758 THR A N 1
ATOM 1510 C CA . THR A 1 219 ? -26.10713 -8.07351 6.97556 1.000 23.42957 1758 THR A CA 1
ATOM 1511 C C . THR A 1 219 ? -26.93786 -9.18183 7.62220 1.000 29.56459 1758 THR A C 1
ATOM 1512 O O . THR A 1 219 ? -26.39648 -10.18591 8.10316 1.000 26.91607 1758 THR A O 1
ATOM 1516 N N . PRO A 1 220 ? -28.25276 -9.00487 7.68774 1.000 28.21758 1759 PRO A N 1
ATOM 1517 C CA . PRO A 1 220 ? -29.09962 -10.03862 8.28316 1.000 27.99873 1759 PRO A CA 1
ATOM 1518 C C . PRO A 1 220 ? -29.29052 -11.19678 7.31986 1.000 28.85456 1759 PRO A C 1
ATOM 1519 O O . PRO A 1 220 ? -29.16228 -11.06877 6.10374 1.000 28.70368 1759 PRO A O 1
ATOM 1523 N N . VAL A 1 221 ? -29.60864 -12.34393 7.90135 1.000 28.03016 1760 VAL A N 1
ATOM 1524 C CA . VAL A 1 221 ? -29.78980 -13.59475 7.18487 1.000 30.17110 1760 VAL A CA 1
ATOM 1525 C C . VAL A 1 221 ? -31.15033 -14.15133 7.61212 1.000 27.38547 1760 VAL A C 1
ATOM 1526 O O . VAL A 1 221 ? -31.71046 -13.74451 8.63193 1.000 27.93066 1760 VAL A O 1
ATOM 1530 N N . ARG A 1 222 ? -31.73388 -15.01518 6.77990 1.000 29.94328 1761 ARG A N 1
ATOM 1531 C CA . ARG A 1 222 ? -33.04102 -15.55623 7.14932 1.000 30.33655 1761 ARG A CA 1
ATOM 1532 C C . ARG A 1 222 ? -32.93031 -16.66290 8.19487 1.000 30.02604 1761 ARG A C 1
ATOM 1533 O O . ARG A 1 222 ? -33.74675 -16.72599 9.11659 1.000 31.35055 1761 ARG A O 1
ATOM 1541 N N . ALA A 1 223 ? -31.93207 -17.53040 8.07523 1.000 30.89921 1762 ALA A N 1
ATOM 1542 C CA . ALA A 1 223 ? -31.82249 -18.68111 8.96123 1.000 30.18717 1762 ALA A CA 1
ATOM 1543 C C . ALA A 1 223 ? -31.61199 -18.24748 10.40981 1.000 29.11186 1762 ALA A C 1
ATOM 1544 O O . ALA A 1 223 ? -30.99740 -17.20212 10.66464 1.000 26.74806 1762 ALA A O 1
ATOM 1546 N N . PRO A 1 224 ? -32.12865 -19.00867 11.37678 1.000 24.45542 1763 PRO A N 1
ATOM 1547 C CA . PRO A 1 224 ? -31.85024 -18.70982 12.78889 1.000 22.39567 1763 PRO A CA 1
ATOM 1548 C C . PRO A 1 224 ? -30.35301 -18.78839 13.06684 1.000 22.01422 1763 PRO A C 1
ATOM 1549 O O . PRO A 1 224 ? -29.67070 -19.72255 12.63568 1.000 22.63480 1763 PRO A O 1
ATOM 1553 N N . VAL A 1 225 ? -29.85411 -17.81709 13.81365 1.000 20.04861 1764 VAL A N 1
ATOM 1554 C CA . VAL A 1 225 ? -28.44316 -17.75747 14.17615 1.000 19.25191 1764 VAL A CA 1
ATOM 1555 C C . VAL A 1 225 ? -28.26683 -18.15372 15.63700 1.000 17.06825 1764 VAL A C 1
ATOM 1556 O O . VAL A 1 225 ? -28.79998 -17.49802 16.54878 1.000 17.73434 1764 VAL A O 1
ATOM 1560 N N . LEU A 1 226 ? -27.49717 -19.21862 15.85296 1.000 19.44471 1765 LEU A N 1
ATOM 1561 C CA . LEU A 1 226 ? -26.89584 -19.51658 17.14836 1.000 18.23650 1765 LEU A CA 1
ATOM 1562 C C . LEU A 1 226 ? -25.57084 -18.77734 17.22831 1.000 21.14798 1765 LEU A C 1
ATOM 1563 O O . LEU A 1 226 ? -24.63509 -19.10580 16.49077 1.000 19.60945 1765 LEU A O 1
ATOM 1568 N N . HIS A 1 227 ? -25.49899 -17.80374 18.13710 1.000 20.52112 1766 HIS A N 1
ATOM 1569 C CA . HIS A 1 227 ? -24.31687 -16.98750 18.38406 1.000 22.92464 1766 HIS A CA 1
ATOM 1570 C C . HIS A 1 227 ? -23.62713 -17.51151 19.63735 1.000 27.69153 1766 HIS A C 1
ATOM 1571 O O . HIS A 1 227 ? -24.23512 -17.55557 20.71599 1.000 23.17521 1766 HIS A O 1
ATOM 1578 N N . LEU A 1 228 ? -22.36872 -17.92510 19.49170 1.000 24.06022 1767 LEU A N 1
ATOM 1579 C CA . LEU A 1 228 ? -21.56544 -18.43649 20.59608 1.000 24.17161 1767 LEU A CA 1
ATOM 1580 C C . LEU A 1 228 ? -20.40023 -17.47744 20.78537 1.000 26.41599 1767 LEU A C 1
ATOM 1581 O O . LEU A 1 228 ? -19.81281 -17.01651 19.80027 1.000 25.50275 1767 LEU A O 1
ATOM 1586 N N . ARG A 1 229 ? -20.09328 -17.12219 22.02647 1.000 23.62630 1768 ARG A N 1
ATOM 1587 C CA . ARG A 1 229 ? -19.05906 -16.11073 22.20630 1.000 30.24657 1768 ARG A CA 1
ATOM 1588 C C . ARG A 1 229 ? -18.14779 -16.46556 23.37478 1.000 26.96224 1768 ARG A C 1
ATOM 1589 O O . ARG A 1 229 ? -18.47810 -17.29634 24.22421 1.000 25.11047 1768 ARG A O 1
ATOM 1597 N N . ALA A 1 230 ? -16.94852 -15.87358 23.35781 1.000 25.88762 1769 ALA A N 1
ATOM 1598 C CA . ALA A 1 230 ? -15.90796 -16.24189 24.30474 1.000 28.18508 1769 ALA A CA 1
ATOM 1599 C C . ALA A 1 230 ? -16.14277 -15.57008 25.65518 1.000 25.31537 1769 ALA A C 1
ATOM 1600 O O . ALA A 1 230 ? -16.44471 -14.37468 25.73149 1.000 26.36793 1769 ALA A O 1
ATOM 1602 N N . ALA A 1 231 ? -16.02078 -16.37013 26.71844 1.000 29.32931 1770 ALA A N 1
ATOM 1603 C CA . ALA A 1 231 ? -16.11296 -15.86230 28.08206 1.000 27.17786 1770 ALA A CA 1
ATOM 1604 C C . ALA A 1 231 ? -14.94423 -14.95617 28.43118 1.000 30.38258 1770 ALA A C 1
ATOM 1605 O O . ALA A 1 231 ? -15.10588 -14.00719 29.20514 1.000 29.39166 1770 ALA A O 1
ATOM 1607 N N . GLU A 1 232 ? -13.75714 -15.22916 27.87660 1.000 31.04103 1771 GLU A N 1
ATOM 1608 C CA . GLU A 1 232 ? -12.54919 -14.57088 28.35194 1.000 30.67626 1771 GLU A CA 1
ATOM 1609 C C . GLU A 1 232 ? -11.95860 -13.65280 27.28718 1.000 30.29292 1771 GLU A C 1
ATOM 1610 O O . GLU A 1 232 ? -11.96878 -13.99630 26.10052 1.000 33.41520 1771 GLU A O 1
ATOM 1616 N N . PRO A 1 233 ? -11.40894 -12.49972 27.66650 1.000 31.75884 1772 PRO A N 1
ATOM 1617 C CA . PRO A 1 233 ? -10.70572 -11.66907 26.67912 1.000 32.22124 1772 PRO A CA 1
ATOM 1618 C C . PRO A 1 233 ? -9.35377 -12.28266 26.34556 1.000 39.18495 1772 PRO A C 1
ATOM 1619 O O . PRO A 1 233 ? -8.48309 -12.40560 27.20630 1.000 37.89477 1772 PRO A O 1
ATOM 1631 N N . GLY A 1 235 ? -6.73800 -11.15659 24.62372 1.000 38.41732 1774 GLY A N 1
ATOM 1632 C CA . GLY A 1 235 ? -5.70904 -10.23350 25.04795 1.000 36.86149 1774 GLY A CA 1
ATOM 1633 C C . GLY A 1 235 ? -6.20612 -9.34341 26.17797 1.000 43.73299 1774 GLY A C 1
ATOM 1634 O O . GLY A 1 235 ? -7.34448 -9.44446 26.63043 1.000 37.25461 1774 GLY A O 1
ATOM 1635 N N . ASP A 1 236 ? 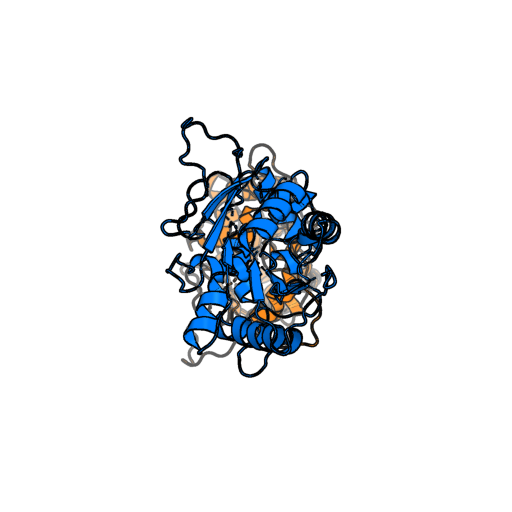-5.32985 -8.45423 26.64160 1.000 42.58703 1775 ASP A N 1
ATOM 1636 C CA . ASP A 1 236 ? -5.75416 -7.61356 27.75110 1.000 40.40440 1775 ASP A CA 1
ATOM 1637 C C . ASP A 1 236 ? -6.70392 -6.53352 27.24902 1.000 39.23853 1775 ASP A C 1
ATOM 1638 O O . ASP A 1 236 ? -6.63507 -6.09621 26.09512 1.000 41.36772 1775 ASP A O 1
ATOM 1643 N N . TRP A 1 237 ? -7.62873 -6.13861 28.12280 1.000 39.36311 1776 TRP A N 1
ATOM 1644 C CA . TRP A 1 237 ? -8.69252 -5.19083 27.79347 1.000 40.88021 1776 TRP A CA 1
ATOM 1645 C C . TRP A 1 237 ? -8.74798 -4.12698 28.88073 1.000 43.74171 1776 TRP A C 1
ATOM 1646 O O . TRP A 1 237 ? -9.56998 -4.20655 29.80707 1.000 40.12849 1776 TRP A O 1
ATOM 1657 N N . PRO A 1 238 ? -7.89735 -3.10712 28.78620 1.000 45.97357 1777 PRO A N 1
ATOM 1658 C CA . PRO A 1 238 ? -7.80621 -2.09063 29.84569 1.000 45.16125 1777 PRO A CA 1
ATOM 1659 C C . PRO A 1 238 ? -9.14749 -1.45922 30.18905 1.000 45.17159 1777 PRO A C 1
ATOM 1660 O O . PRO A 1 238 ? -9.42637 -1.27202 31.38278 1.000 49.56498 1777 PRO A O 1
ATOM 1664 N N . PRO A 1 239 ? -10.01077 -1.11718 29.20930 1.000 43.97272 1778 PRO A N 1
ATOM 1665 C CA . PRO A 1 239 ? -11.30940 -0.51595 29.58099 1.000 45.49186 1778 PRO A CA 1
ATOM 1666 C C . PRO A 1 239 ? -12.03061 -1.22282 30.71753 1.000 42.78422 1778 PRO A C 1
ATOM 1667 O O . PRO A 1 239 ? -12.82346 -0.58853 31.42306 1.000 47.52011 1778 PRO A O 1
ATOM 1671 N N . GLY A 1 240 ? -11.77209 -2.51020 30.93105 1.000 40.97172 1779 GLY A N 1
ATOM 1672 C CA . GLY A 1 240 ? -12.37918 -3.20827 32.04370 1.000 42.48451 1779 GLY A CA 1
ATOM 1673 C C . GLY A 1 240 ? -13.84968 -3.50860 31.89050 1.000 39.28476 1779 GLY A C 1
ATOM 1674 O O . GLY A 1 240 ? -14.48763 -3.92719 32.86479 1.000 36.42132 1779 GLY A O 1
ATOM 1675 N N . ASP A 1 241 ? -14.41447 -3.31547 30.70026 1.000 38.08974 1780 ASP A N 1
ATOM 1676 C CA . ASP A 1 241 ? -15.81826 -3.61728 30.47770 1.000 38.39148 1780 ASP A CA 1
ATOM 1677 C C . ASP A 1 241 ? -15.95042 -4.77045 29.48138 1.000 39.55580 1780 ASP A C 1
ATOM 1678 O O . ASP A 1 241 ? -14.97261 -5.48032 29.19374 1.000 31.29539 1780 ASP A O 1
ATOM 1683 N N . THR A 1 242 ? -17.15686 -4.94638 28.94166 1.000 34.58808 1781 THR A N 1
ATOM 1684 C CA . THR A 1 242 ? -17.44450 -6.02278 28.00419 1.000 36.59429 1781 THR A CA 1
ATOM 1685 C C . THR A 1 242 ? -17.45904 -5.54265 26.56073 1.000 35.68690 1781 THR A C 1
ATOM 1686 O O . THR A 1 242 ? -18.00953 -6.22787 25.69450 1.000 35.67007 1781 THR A O 1
ATOM 1690 N N . GLY A 1 243 ? -16.87638 -4.37985 26.28621 1.000 37.44200 1782 GLY A N 1
ATOM 1691 C CA . GLY A 1 243 ? -16.73600 -3.91733 24.92237 1.000 30.39212 1782 GLY A CA 1
ATOM 1692 C C . GLY A 1 243 ? -15.78131 -4.72518 24.07103 1.000 29.30578 1782 GLY A C 1
ATOM 1693 O O . GLY A 1 243 ? -15.54657 -4.36383 22.91508 1.000 35.41020 1782 GLY A O 1
ATOM 1694 N N . TRP A 1 244 ? -15.22078 -5.80388 24.59827 1.000 30.81095 1783 TRP A N 1
ATOM 1695 C CA . TRP A 1 244 ? -14.37153 -6.65923 23.78767 1.000 31.68286 1783 TRP A CA 1
ATOM 1696 C C . TRP A 1 244 ? -15.12613 -7.80047 23.13040 1.000 33.86233 1783 TRP A C 1
ATOM 1697 O O . TRP A 1 244 ? -14.55235 -8.47021 22.26582 1.000 29.19157 1783 TRP A O 1
ATOM 1708 N N . GLN A 1 245 ? -16.38339 -8.03762 23.50707 1.000 27.36832 1784 GLN A N 1
ATOM 1709 C CA . GLN A 1 245 ? -17.04611 -9.27145 23.12986 1.000 27.30247 1784 GLN A CA 1
ATOM 1710 C C . GLN A 1 245 ? -17.67745 -9.19467 21.74766 1.000 26.99197 1784 GLN A C 1
ATOM 1711 O O . GLN A 1 245 ? -18.12243 -8.13886 21.28962 1.000 30.06635 1784 GLN A O 1
ATOM 1717 N N . SER A 1 246 ? -17.74731 -10.35743 21.10427 1.000 25.23576 1785 SER A N 1
ATOM 1718 C CA . SER A 1 246 ? -18.48021 -10.50058 19.85636 1.000 27.54190 1785 SER A CA 1
ATOM 1719 C C . SER A 1 246 ? -19.96614 -10.21597 20.07799 1.000 29.79881 1785 SER A C 1
ATOM 1720 O O . SER A 1 246 ? -20.54359 -10.59432 21.10117 1.000 32.24275 1785 SER A O 1
ATOM 1723 N N . HIS A 1 247 ? -20.59090 -9.60302 19.07150 1.000 31.02034 1786 HIS A N 1
ATOM 1724 C CA . HIS A 1 247 ? -21.91766 -8.99335 19.16234 1.000 36.22576 1786 HIS A CA 1
ATOM 1725 C C . HIS A 1 247 ? -22.76232 -9.37666 17.94262 1.000 34.02777 1786 HIS A C 1
ATOM 1726 O O . HIS A 1 247 ? -22.39825 -9.02638 16.81489 1.000 30.42272 1786 HIS A O 1
ATOM 1733 N N . TRP A 1 248 ? -23.88853 -10.09056 18.14581 1.000 29.88618 1787 TRP A N 1
ATOM 1734 C CA . TRP A 1 248 ? -24.84278 -10.38569 17.06092 1.000 23.25442 1787 TRP A CA 1
ATOM 1735 C C . TRP A 1 248 ? -26.27880 -10.07955 17.48301 1.000 30.53254 1787 TRP A C 1
ATOM 1736 O O . TRP A 1 248 ? -26.94112 -10.92756 18.08722 1.000 25.74738 1787 TRP A O 1
ATOM 1747 N N . ASP A 1 249 ? -26.76806 -8.89435 17.11528 1.000 30.48361 1788 ASP A N 1
ATOM 1748 C CA . ASP A 1 249 ? -28.15254 -8.51970 17.37900 1.000 28.13248 1788 ASP A CA 1
ATOM 1749 C C . ASP A 1 249 ? -29.10182 -9.35432 16.53582 1.000 28.52662 1788 ASP A C 1
ATOM 1750 O O . ASP A 1 249 ? -28.88491 -9.54490 15.33568 1.000 28.99217 1788 ASP A O 1
ATOM 1755 N N . GLY A 1 250 ? -30.18100 -9.82166 17.15643 1.000 30.09162 1789 GLY A N 1
ATOM 1756 C CA . GLY A 1 250 ? -31.16044 -10.60150 16.42464 1.000 27.11885 1789 GLY A CA 1
ATOM 1757 C C . GLY A 1 250 ? -30.86998 -12.07728 16.32795 1.000 30.43995 1789 GLY A C 1
ATOM 1758 O O . GLY A 1 250 ? -31.56940 -12.79060 15.59485 1.000 32.05315 1789 GLY A O 1
ATOM 1759 N N . ALA A 1 251 ? -29.86145 -12.56531 17.03296 1.000 26.62825 1790 ALA A N 1
ATOM 1760 C CA . ALA A 1 251 ? -29.61383 -13.99403 17.05534 1.000 26.74228 1790 ALA A CA 1
ATOM 1761 C C . ALA A 1 251 ? -30.74601 -14.71992 17.76870 1.000 28.72881 1790 ALA A C 1
ATOM 1762 O O . ALA A 1 251 ? -31.35769 -14.20902 18.71386 1.000 30.20119 1790 ALA A O 1
ATOM 1764 N N . HIS A 1 252 ? -31.02271 -15.92947 17.29489 1.000 24.62099 1791 HIS A N 1
ATOM 1765 C CA . HIS A 1 252 ? -31.98964 -16.78175 17.97426 1.000 27.15923 1791 HIS A CA 1
ATOM 1766 C C . HIS A 1 252 ? -31.58756 -16.99817 19.42296 1.000 29.52344 1791 HIS A C 1
ATOM 1767 O O . HIS A 1 252 ? -32.37125 -16.75169 20.35266 1.000 25.76670 1791 HIS A O 1
ATOM 1774 N N . THR A 1 253 ? -30.33829 -17.41089 19.62459 1.000 22.52233 1792 THR A N 1
ATOM 1775 C CA . THR A 1 253 ? -29.77489 -17.79414 20.90462 1.000 25.77872 1792 THR A CA 1
ATOM 1776 C C . THR A 1 253 ? -28.36955 -17.21360 20.98671 1.000 28.09337 1792 THR A C 1
ATOM 1777 O O . THR A 1 253 ? -27.67738 -17.12751 19.96875 1.000 25.79091 1792 THR A O 1
ATOM 1781 N N . THR A 1 254 ? -27.97718 -16.78271 22.18628 1.000 25.97503 1793 THR A N 1
ATOM 1782 C CA . THR A 1 254 ? -26.66890 -16.18764 22.45496 1.000 29.48256 1793 THR A CA 1
ATOM 1783 C C . THR A 1 254 ? -26.04697 -16.87003 23.66297 1.000 28.28603 1793 THR A C 1
ATOM 1784 O O . THR A 1 254 ? -26.44305 -16.59886 24.80053 1.000 33.00253 1793 THR A O 1
ATOM 1788 N N . ALA A 1 255 ? -25.04896 -17.70954 23.45103 1.000 26.64746 1794 ALA A N 1
ATOM 1789 C CA . ALA A 1 255 ? -24.45143 -18.44076 24.55887 1.000 29.14318 1794 ALA A CA 1
ATOM 1790 C C . ALA A 1 255 ? -22.97782 -18.08895 24.71918 1.000 36.01951 1794 ALA A C 1
ATOM 1791 O O . ALA A 1 255 ? -22.23926 -18.00287 23.73029 1.000 31.91694 1794 ALA A O 1
ATOM 1793 N N . GLY A 1 256 ? -22.55826 -17.87843 25.96478 1.000 33.11082 1795 GLY A N 1
ATOM 1794 C CA . GLY A 1 256 ? -21.13883 -17.77627 26.26497 1.000 32.58491 1795 GLY A CA 1
ATOM 1795 C C . GLY A 1 256 ? -20.53315 -19.16913 26.36509 1.000 34.79105 1795 GLY A C 1
ATOM 1796 O O . GLY A 1 256 ? -21.16330 -20.10794 26.84872 1.000 32.43390 1795 GLY A O 1
ATOM 1797 N N . ILE A 1 257 ? -19.30251 -19.29888 25.86966 1.000 33.51823 1796 ILE A N 1
ATOM 1798 C CA . ILE A 1 257 ? -18.57877 -20.57192 25.87185 1.000 33.40480 1796 ILE A CA 1
ATOM 1799 C C . ILE A 1 257 ? -17.28627 -20.38784 26.65851 1.000 33.31382 1796 ILE A C 1
ATOM 1800 O O . ILE A 1 257 ? -16.64349 -19.33382 26.53690 1.000 35.07167 1796 ILE A O 1
ATOM 1805 N N . PRO A 1 258 ? -16.88109 -21.36248 27.48201 1.000 34.32242 1797 PRO A N 1
ATOM 1806 C CA . PRO A 1 258 ? -15.67262 -21.19150 28.30053 1.000 37.14024 1797 PRO A CA 1
ATOM 1807 C C . PRO A 1 258 ? -14.42394 -20.92970 27.46425 1.000 37.19275 1797 PRO A C 1
ATOM 1808 O O . PRO A 1 258 ? -14.28363 -21.42330 26.34316 1.000 32.07957 1797 PRO A O 1
ATOM 1812 N N . GLY A 1 259 ? -13.52105 -20.12396 28.01879 1.000 30.17377 1798 GLY A N 1
ATOM 1813 C CA . GLY A 1 259 ? -12.24561 -19.83602 27.37495 1.000 34.11803 1798 GLY A CA 1
ATOM 1814 C C . GLY A 1 259 ? -12.25707 -18.54539 26.57703 1.000 33.45629 1798 GLY A C 1
ATOM 1815 O O . GLY A 1 259 ? -13.19654 -17.74480 26.62178 1.000 34.28760 1798 GLY A O 1
ATOM 1816 N N . ASN A 1 260 ? -11.17044 -18.34131 25.82846 1.000 33.22518 1799 ASN A N 1
ATOM 1817 C CA . ASN A 1 260 ? -11.02372 -17.14143 25.02644 1.000 30.68158 1799 ASN A CA 1
ATOM 1818 C C . ASN A 1 260 ? -11.31625 -17.45967 23.56046 1.000 26.79440 1799 ASN A C 1
ATOM 1819 O O . ASN A 1 260 ? -11.78578 -18.54609 23.21840 1.000 29.43411 1799 ASN A O 1
ATOM 1824 N N . HIS A 1 261 ? -11.03395 -16.49276 22.68860 1.000 30.43073 1800 HIS A N 1
ATOM 1825 C CA . HIS A 1 261 ? -11.32548 -16.65178 21.27258 1.000 30.69994 1800 HIS A CA 1
ATOM 1826 C C . HIS A 1 261 ? -10.77931 -17.97370 20.73199 1.000 32.39463 1800 HIS A C 1
ATOM 1827 O O . HIS A 1 261 ? -11.47714 -18.69394 20.00560 1.000 29.30212 1800 HIS A O 1
ATOM 1834 N N . PHE A 1 262 ? -9.56735 -18.35615 21.13958 1.000 34.52395 1801 PHE A N 1
ATOM 1835 C CA . PHE A 1 262 ? -8.98411 -19.56645 20.57650 1.000 32.25753 1801 PHE A CA 1
ATOM 1836 C C . PHE A 1 262 ? -9.32397 -20.83576 21.35727 1.000 34.53419 1801 PHE A C 1
ATOM 1837 O O . PHE A 1 262 ? -9.72385 -21.83419 20.75261 1.000 34.51999 1801 PHE A O 1
ATOM 1845 N N . THR A 1 263 ? -9.19090 -20.82942 22.68832 1.000 33.47850 1802 THR A N 1
ATOM 1846 C CA . THR A 1 263 ? -9.40828 -22.06556 23.43563 1.000 35.66588 1802 THR A CA 1
ATOM 1847 C C . THR A 1 263 ? -10.87359 -22.47545 23.47073 1.000 37.24106 1802 THR A C 1
ATOM 1848 O O . THR A 1 263 ? -11.16795 -23.64490 23.75506 1.000 35.75439 1802 THR A O 1
ATOM 1868 N N . THR A 1 266 ? -10.71166 -25.08067 21.36257 1.000 36.96830 1805 THR A N 1
ATOM 1869 C CA . THR A 1 266 ? -9.72181 -26.06781 21.76529 1.000 40.09644 1805 THR A CA 1
ATOM 1870 C C . THR A 1 266 ? -10.19155 -26.80021 23.01531 1.000 40.70279 1805 THR A C 1
ATOM 1871 O O . THR A 1 266 ? -10.90598 -27.80727 22.92637 1.000 40.78854 1805 THR A O 1
ATOM 1875 N N . GLU A 1 267 ? -9.79920 -26.28184 24.18485 1.000 45.35587 1806 GLU A N 1
ATOM 1876 C CA . GLU A 1 267 ? -10.06545 -26.96658 25.44628 1.000 45.65112 1806 GLU A CA 1
ATOM 1877 C C . GLU A 1 267 ? -11.55364 -27.12096 25.69671 1.000 44.10964 1806 GLU A C 1
ATOM 1878 O O . GLU A 1 267 ? -11.98569 -28.11767 26.28472 1.000 45.65469 1806 GLU A O 1
ATOM 1884 N N . HIS A 1 268 ? -12.35771 -26.16240 25.24899 1.000 43.64249 1807 HIS A N 1
ATOM 1885 C CA . HIS A 1 268 ? -13.76655 -26.12705 25.60384 1.000 42.02093 1807 HIS A CA 1
ATOM 1886 C C . HIS A 1 268 ? -14.66479 -26.43556 24.41353 1.000 42.08554 1807 HIS A C 1
ATOM 1887 O O . HIS A 1 268 ? -15.84070 -26.06916 24.41034 1.000 42.90604 1807 HIS A O 1
ATOM 1894 N N . ALA A 1 269 ? -14.12398 -27.14346 23.41423 1.000 40.11069 1808 ALA A N 1
ATOM 1895 C CA . ALA A 1 269 ? -14.90689 -27.49354 22.23349 1.000 36.52746 1808 ALA A CA 1
ATOM 1896 C C . ALA A 1 269 ? -16.13068 -28.32744 22.60074 1.000 42.34668 1808 ALA A C 1
ATOM 1897 O O . ALA A 1 269 ? -17.21074 -28.15466 22.01574 1.000 35.74056 1808 ALA A O 1
ATOM 1899 N N . SER A 1 270 ? -15.98047 -29.24211 23.56439 1.000 41.37848 1809 SER A N 1
ATOM 1900 C CA . SER A 1 270 ? -17.12012 -30.03942 24.00902 1.000 39.88235 1809 SER A CA 1
ATOM 1901 C C . SER A 1 270 ? -18.22938 -29.16468 24.56419 1.000 36.49305 1809 SER A C 1
ATOM 1902 O O . SER A 1 270 ? -19.40978 -29.50286 24.42998 1.000 39.67607 1809 SER A O 1
ATOM 1905 N N . ALA A 1 271 ? -17.87073 -28.04650 25.19480 1.000 41.13958 1810 ALA A N 1
ATOM 1906 C CA . ALA A 1 271 ? -18.88045 -27.09824 25.64278 1.000 37.28764 1810 ALA A CA 1
ATOM 1907 C C . ALA A 1 271 ? -19.64483 -26.52893 24.45749 1.000 37.41315 1810 ALA A C 1
ATOM 1908 O O . ALA A 1 271 ? -20.88316 -26.49478 24.45580 1.000 33.27635 1810 ALA A O 1
ATOM 1910 N N . ALA A 1 272 ? -18.91767 -26.09920 23.42541 1.000 34.78992 1811 ALA A N 1
ATOM 1911 C CA . ALA A 1 272 ? -19.57269 -25.56569 22.23958 1.000 34.88282 1811 ALA A CA 1
ATOM 1912 C C . ALA A 1 272 ? -20.45092 -26.61729 21.58703 1.000 33.32724 1811 ALA A C 1
ATOM 1913 O O . ALA A 1 272 ? -21.54028 -26.30636 21.09768 1.000 33.05875 1811 ALA A O 1
ATOM 1915 N N . ALA A 1 273 ? -20.00851 -27.87587 21.59906 1.000 34.08991 1812 ALA A N 1
ATOM 1916 C CA . ALA A 1 273 ? -20.72230 -28.92309 20.88219 1.000 33.97238 1812 ALA A CA 1
ATOM 1917 C C . ALA A 1 273 ? -21.96668 -29.39152 21.63686 1.000 34.36688 1812 ALA A C 1
ATOM 1918 O O . ALA A 1 273 ? -23.00782 -29.63735 21.01581 1.000 33.84087 1812 ALA A O 1
ATOM 1920 N N . ARG A 1 274 ? -21.89420 -29.52454 22.96603 1.000 37.68714 1813 ARG A N 1
ATOM 1921 C CA . ARG A 1 274 ? -23.11182 -29.82624 23.71985 1.000 34.80168 1813 ARG A CA 1
ATOM 1922 C C . ARG A 1 274 ? -24.17001 -28.76088 23.47785 1.000 35.61867 1813 ARG A C 1
ATOM 1923 O O . ARG A 1 274 ? -25.35682 -29.06784 23.32548 1.000 34.74023 1813 ARG A O 1
ATOM 1931 N N . LEU A 1 275 ? -23.74347 -27.50571 23.39219 1.000 34.10603 1814 LEU A N 1
ATOM 1932 C CA . LEU A 1 275 ? -24.67764 -26.40196 23.22363 1.000 36.31812 1814 LEU A CA 1
ATOM 1933 C C . LEU A 1 275 ? -25.29325 -26.40211 21.83042 1.000 33.94648 1814 LEU A C 1
ATOM 1934 O O . LEU A 1 275 ? -26.51549 -26.28374 21.68755 1.000 31.04861 1814 LEU A O 1
ATOM 1939 N N . VAL A 1 276 ? -24.45460 -26.49986 20.78766 1.000 35.57874 1815 VAL A N 1
ATOM 1940 C CA . VAL A 1 276 ? -24.95990 -26.60753 19.41596 1.000 34.34631 1815 VAL A CA 1
ATOM 1941 C C . VAL A 1 276 ? -25.94526 -27.75264 19.31408 1.000 33.44788 1815 VAL A C 1
ATOM 1942 O O . VAL A 1 276 ? -27.04711 -27.60832 18.76887 1.000 35.16977 1815 VAL A O 1
ATOM 1946 N N . HIS A 1 277 ? -25.53789 -28.91603 19.82474 1.000 37.38598 1816 HIS A N 1
ATOM 1947 C CA . HIS A 1 277 ? -26.32398 -30.14011 19.70276 1.000 38.25475 1816 HIS A CA 1
ATOM 1948 C C . HIS A 1 277 ? -27.72082 -29.94442 20.26638 1.000 36.82870 1816 HIS A C 1
ATOM 1949 O O . HIS A 1 277 ? -28.71857 -30.32272 19.64019 1.000 40.37352 1816 HIS A O 1
ATOM 1956 N N . GLY A 1 278 ? -27.81212 -29.32722 21.44515 1.000 35.63879 1817 GLY A N 1
ATOM 1957 C CA . GLY A 1 278 ? -29.11652 -29.08125 22.03169 1.000 34.50419 1817 GLY A CA 1
ATOM 1958 C C . GLY A 1 278 ? -29.92231 -28.06807 21.24080 1.000 38.41858 1817 GLY A C 1
ATOM 1959 O O . GLY A 1 278 ? -31.13727 -28.21430 21.08625 1.000 35.39535 1817 GLY A O 1
ATOM 1960 N N . TRP A 1 279 ? -29.25622 -27.02650 20.72582 1.000 31.83877 1818 TRP A N 1
ATOM 1961 C CA . TRP A 1 279 ? -29.95569 -26.01045 19.93896 1.000 32.24333 1818 TRP A CA 1
ATOM 1962 C C . TRP A 1 279 ? -30.54162 -26.60417 18.66716 1.000 31.55932 1818 TRP A C 1
ATOM 1963 O O . TRP A 1 279 ? -31.64496 -26.22730 18.24836 1.000 34.11101 1818 TRP A O 1
ATOM 1974 N N . LEU A 1 280 ? -29.80897 -27.52778 18.03194 1.000 32.97748 1819 LEU A N 1
ATOM 1975 C CA . LEU A 1 280 ? -30.27482 -28.12400 16.78431 1.000 31.90494 1819 LEU A CA 1
ATOM 1976 C C . LEU A 1 280 ? -31.52132 -28.96477 17.00245 1.000 42.34686 1819 LEU A C 1
ATOM 1977 O O . LEU A 1 280 ? -32.45307 -28.93269 16.19143 1.000 39.94878 1819 LEU A O 1
ATOM 1982 N N . ALA A 1 281 ? -31.54631 -29.73869 18.07801 1.000 42.46142 1820 ALA A N 1
ATOM 1983 C CA . ALA A 1 281 ? -32.68575 -30.59416 18.36507 1.000 42.85832 1820 ALA A CA 1
ATOM 1984 C C . ALA A 1 281 ? -33.55771 -29.95508 19.43826 1.000 45.89146 1820 ALA A C 1
ATOM 1985 O O . ALA A 1 281 ? -33.93635 -28.78417 19.33137 1.000 49.09986 1820 ALA A O 1
ATOM 1987 N N . THR B 1 1 ? -5.39596 -14.56020 -12.43347 1.000 32.49017 1540 THR B N 1
ATOM 1988 C CA . THR B 1 1 ? -5.99602 -15.77959 -12.95826 1.000 31.03494 1540 THR B CA 1
ATOM 1989 C C . THR B 1 1 ? -4.99065 -16.79693 -13.53529 1.000 31.10151 1540 THR B C 1
ATOM 1990 O O . THR B 1 1 ? -5.26579 -17.99473 -13.50375 1.000 32.66296 1540 THR B O 1
ATOM 1994 N N . GLY B 1 2 ? -3.84301 -16.33424 -14.05388 1.000 29.51735 1541 GLY B N 1
ATOM 1995 C CA . GLY B 1 2 ? -2.69838 -17.21169 -14.25431 1.000 26.46829 1541 GLY B CA 1
ATOM 1996 C C . GLY B 1 2 ? -1.98156 -17.11148 -15.59352 1.000 27.20543 1541 GLY B C 1
ATOM 1997 O O . GLY B 1 2 ? -2.44233 -17.67076 -16.58628 1.000 25.38223 1541 GLY B O 1
ATOM 1998 N N . ALA B 1 3 ? -0.84593 -16.40239 -15.64211 1.000 25.12190 1542 ALA B N 1
ATOM 1999 C CA . ALA B 1 3 ? -0.15910 -16.16297 -16.90896 1.000 24.59482 1542 ALA B CA 1
ATOM 2000 C C . ALA B 1 3 ? 0.80845 -17.26976 -17.30448 1.000 25.84299 1542 ALA B C 1
ATOM 2001 O O . ALA B 1 3 ? 1.12637 -17.39987 -18.49068 1.000 24.31514 1542 ALA B O 1
ATOM 2003 N N . ALA B 1 4 ? 1.29678 -18.05750 -16.35332 1.000 26.94183 1543 ALA B N 1
ATOM 2004 C CA . ALA B 1 4 ? 2.21199 -19.15938 -16.65486 1.000 28.32172 1543 ALA B CA 1
ATOM 2005 C C . ALA B 1 4 ? 2.05489 -20.22780 -15.59034 1.000 31.10709 1543 ALA B C 1
ATOM 2006 O O . ALA B 1 4 ? 2.78591 -20.25550 -14.59221 1.000 31.22086 1543 ALA B O 1
ATOM 2008 N N . PRO B 1 5 ? 1.08733 -21.12897 -15.76686 1.000 33.25151 1544 PRO B N 1
ATOM 2009 C CA . PRO B 1 5 ? 0.83896 -22.16103 -14.74466 1.000 34.24031 1544 PRO B CA 1
ATOM 2010 C C . PRO B 1 5 ? 2.03430 -23.05171 -14.47908 1.000 37.13628 1544 PRO B C 1
ATOM 2011 O O . PRO B 1 5 ? 2.15546 -23.59696 -13.37398 1.000 42.38901 1544 PRO B O 1
ATOM 2015 N N . ALA B 1 6 ? 2.92591 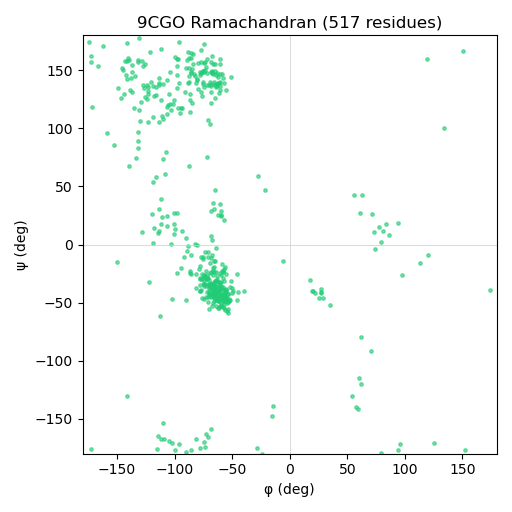-23.20522 -15.46058 1.000 37.83230 1545 ALA B N 1
ATOM 2016 C CA . ALA B 1 6 ? 4.13451 -24.00454 -15.29343 1.000 38.47078 1545 ALA B CA 1
ATOM 2017 C C . ALA B 1 6 ? 5.01236 -23.53838 -14.13908 1.000 36.58110 1545 ALA B C 1
ATOM 2018 O O . ALA B 1 6 ? 5.83569 -24.31720 -13.65303 1.000 34.95142 1545 ALA B O 1
ATOM 2020 N N . ASP B 1 7 ? 4.87433 -22.29422 -13.69910 1.000 34.14064 1546 ASP B N 1
ATOM 2021 C CA . ASP B 1 7 ? 5.66010 -21.80446 -12.57257 1.000 38.91007 1546 ASP B CA 1
ATOM 2022 C C . ASP B 1 7 ? 5.08372 -22.36757 -11.27553 1.000 36.57908 1546 ASP B C 1
ATOM 2023 O O . ASP B 1 7 ? 3.87979 -22.24995 -11.02191 1.000 35.71584 1546 ASP B O 1
ATOM 2028 N N . ALA B 1 8 ? 5.94135 -22.97638 -10.45288 1.000 33.97858 1547 ALA B N 1
ATOM 2029 C CA . ALA B 1 8 ? 5.51706 -23.65787 -9.23111 1.000 38.78696 1547 ALA B CA 1
ATOM 2030 C C . ALA B 1 8 ? 6.14222 -23.06414 -7.96663 1.000 41.23128 1547 ALA B C 1
ATOM 2031 O O . ALA B 1 8 ? 6.29655 -23.76242 -6.95759 1.000 35.54512 1547 ALA B O 1
ATOM 2033 N N . GLY B 1 9 ? 6.51805 -21.78215 -8.00095 1.000 39.56178 1548 GLY B N 1
ATOM 2034 C CA . GLY B 1 9 ? 6.99392 -21.09978 -6.81400 1.000 35.99040 1548 GLY B CA 1
ATOM 2035 C C . GLY B 1 9 ? 5.85613 -20.43176 -6.05834 1.000 32.26875 1548 GLY B C 1
ATOM 2036 O O . GLY B 1 9 ? 4.68937 -20.51628 -6.43649 1.000 37.15021 1548 GLY B O 1
ATOM 2037 N N . SER B 1 10 ? 6.20307 -19.75167 -4.95812 1.000 37.23154 1549 SER B N 1
ATOM 2038 C CA . SER B 1 10 ? 5.16131 -18.99333 -4.26045 1.000 31.45225 1549 SER B CA 1
ATOM 2039 C C . SER B 1 10 ? 5.65677 -17.74849 -3.52039 1.000 33.22188 1549 SER B C 1
ATOM 2040 O O . SER B 1 10 ? 4.84984 -16.89222 -3.15907 1.000 31.73727 1549 SER B O 1
ATOM 2043 N N . GLY B 1 11 ? 6.95726 -17.60680 -3.30332 1.000 34.63960 1550 GLY B N 1
ATOM 2044 C CA . GLY B 1 11 ? 7.45656 -16.47620 -2.54886 1.000 33.51617 1550 GLY B CA 1
ATOM 2045 C C . GLY B 1 11 ? 7.37488 -15.18237 -3.33926 1.000 28.29781 1550 GLY B C 1
ATOM 2046 O O . GLY B 1 11 ? 6.67110 -15.06222 -4.34079 1.000 25.06114 1550 GLY B O 1
ATOM 2047 N N . LEU B 1 12 ? 8.11880 -14.18596 -2.86496 1.000 32.94706 1551 LEU B N 1
ATOM 2048 C CA . LEU B 1 12 ? 8.23178 -12.94548 -3.62958 1.000 32.84446 1551 LEU B CA 1
ATOM 2049 C C . LEU B 1 12 ? 8.74884 -13.16062 -5.05063 1.000 25.93307 1551 LEU B C 1
ATOM 2050 O O . LEU B 1 12 ? 8.18344 -12.54713 -5.97250 1.000 27.45684 1551 LEU B O 1
ATOM 2055 N N . PRO B 1 13 ? 9.76353 -14.00476 -5.30591 1.000 25.62655 1552 PRO B N 1
ATOM 2056 C CA . PRO B 1 13 ? 10.17815 -14.24775 -6.70174 1.000 24.98186 1552 PRO B CA 1
ATOM 2057 C C . PRO B 1 13 ? 9.04455 -14.65124 -7.62240 1.000 29.24892 1552 PRO B C 1
ATOM 2058 O O . PRO B 1 13 ? 8.91710 -14.09955 -8.72303 1.000 26.34608 1552 PRO B O 1
ATOM 2062 N N . ALA B 1 14 ? 8.20409 -15.60166 -7.20372 1.000 22.04926 1553 ALA B N 1
ATOM 2063 C CA . ALA B 1 14 ? 7.08738 -15.99979 -8.05359 1.000 21.35255 1553 ALA B CA 1
ATOM 2064 C C . ALA B 1 14 ? 6.09415 -14.85635 -8.22939 1.000 22.38037 1553 ALA B C 1
ATOM 2065 O O . ALA B 1 14 ? 5.59400 -14.62030 -9.33189 1.000 25.74815 1553 ALA B O 1
ATOM 2067 N N . LEU B 1 15 ? 5.80692 -14.12926 -7.15612 1.000 20.35967 1554 LEU B N 1
ATOM 2068 C CA . LEU B 1 15 ? 4.95281 -12.95938 -7.27298 1.000 22.87396 1554 LEU B CA 1
ATOM 2069 C C . LEU B 1 15 ? 5.59107 -11.91613 -8.18460 1.000 22.47547 1554 LEU B C 1
ATOM 2070 O O . LEU B 1 15 ? 4.90458 -11.26500 -8.98202 1.000 25.72199 1554 LEU B O 1
ATOM 2075 N N . TYR B 1 16 ? 6.90736 -11.76493 -8.08847 1.000 25.53171 1555 TYR B N 1
ATOM 2076 C CA . TYR B 1 16 ? 7.62401 -10.88496 -9.00472 1.000 27.53881 1555 TYR B CA 1
ATOM 2077 C C . TYR B 1 16 ? 7.40384 -11.31709 -10.44603 1.000 27.80142 1555 TYR B C 1
ATOM 2078 O O . TYR B 1 16 ? 6.93294 -10.53158 -11.28473 1.000 27.98019 1555 TYR B O 1
ATOM 2087 N N . ARG B 1 17 ? 7.68419 -12.58844 -10.73553 1.000 25.26963 1556 ARG B N 1
ATOM 2088 C CA . ARG B 1 17 ? 7.49797 -13.09978 -12.08199 1.000 27.11944 1556 ARG B CA 1
ATOM 2089 C C . ARG B 1 17 ? 6.08670 -12.84029 -12.58261 1.000 27.13938 1556 ARG B C 1
ATOM 2090 O O . ARG B 1 17 ? 5.89983 -12.40221 -13.72072 1.000 27.03159 1556 ARG B O 1
ATOM 2098 N N . GLU B 1 18 ? 5.07601 -13.05590 -11.73578 1.000 27.22090 1557 GLU B N 1
ATOM 2099 C CA . GLU B 1 18 ? 3.70395 -12.85331 -12.19530 1.000 30.42899 1557 GLU B CA 1
ATOM 2100 C C . GLU B 1 18 ? 3.40015 -11.37987 -12.45745 1.000 27.07921 1557 GLU B C 1
ATOM 2101 O O . GLU B 1 18 ? 2.64089 -11.06194 -13.38008 1.000 30.36575 1557 GLU B O 1
ATOM 2107 N N . ALA B 1 19 ? 3.99387 -10.47567 -11.67909 1.000 29.21334 1558 ALA B N 1
ATOM 2108 C CA . ALA B 1 19 ? 3.92152 -9.04722 -11.98700 1.000 30.51000 1558 ALA B CA 1
ATOM 2109 C C . ALA B 1 19 ? 4.45918 -8.74306 -13.38548 1.000 28.05257 1558 ALA B C 1
ATOM 2110 O O . ALA B 1 19 ? 3.77957 -8.11630 -14.20534 1.000 32.29175 1558 ALA B O 1
ATOM 2112 N N . VAL B 1 20 ? 5.69118 -9.16882 -13.67303 1.000 29.32998 1559 VAL B N 1
ATOM 2113 C CA . VAL B 1 20 ? 6.29670 -8.79903 -14.95075 1.000 30.77111 1559 VAL B CA 1
ATOM 2114 C C . VAL B 1 20 ? 5.55360 -9.43875 -16.11235 1.000 32.20513 1559 VAL B C 1
ATOM 2115 O O . VAL B 1 20 ? 5.43036 -8.83124 -17.18450 1.000 35.30365 1559 VAL B O 1
ATOM 2119 N N . ARG B 1 21 ? 5.01388 -10.64769 -15.91559 1.000 28.91687 1560 ARG B N 1
ATOM 2120 C CA . ARG B 1 21 ? 4.24791 -11.31152 -16.96831 1.000 30.24426 1560 ARG B CA 1
ATOM 2121 C C . ARG B 1 21 ? 2.93980 -10.57977 -17.27277 1.000 33.74203 1560 ARG B C 1
ATOM 2122 O O . ARG B 1 21 ? 2.41499 -10.68569 -18.38652 1.000 32.54548 1560 ARG B O 1
ATOM 2130 N N . THR B 1 22 ? 2.39063 -9.84147 -16.30933 1.000 38.20995 1561 THR B N 1
ATOM 2131 C CA . THR B 1 22 ? 1.11346 -9.16537 -16.49651 1.000 31.91400 1561 THR B CA 1
ATOM 2132 C C . THR B 1 22 ? 1.25261 -7.64217 -16.53301 1.000 35.40593 1561 THR B C 1
ATOM 2133 O O . THR B 1 22 ? 0.26392 -6.92754 -16.35355 1.000 37.20097 1561 THR B O 1
ATOM 2137 N N . GLY B 1 23 ? 2.45610 -7.13117 -16.76344 1.000 36.40366 1562 GLY B N 1
ATOM 2138 C CA . GLY B 1 23 ? 2.62811 -5.70663 -16.97923 1.000 38.77429 1562 GLY B CA 1
ATOM 2139 C C . GLY B 1 23 ? 2.44988 -4.83718 -15.75368 1.000 39.15158 1562 GLY B C 1
ATOM 2140 O O . GLY B 1 23 ? 2.10844 -3.65721 -15.88494 1.000 37.03396 1562 GLY B O 1
ATOM 2141 N N . ARG B 1 24 ? 2.69169 -5.37978 -14.56208 1.000 32.20677 1563 ARG B N 1
ATOM 2142 C CA . ARG B 1 24 ? 2.48019 -4.63407 -13.32677 1.000 29.78015 1563 ARG B CA 1
ATOM 2143 C C . ARG B 1 24 ? 3.77606 -4.47523 -12.54579 1.000 32.89520 1563 ARG B C 1
ATOM 2144 O O . ARG B 1 24 ? 3.84121 -4.82558 -11.36192 1.000 32.70077 1563 ARG B O 1
ATOM 2152 N N . ALA B 1 25 ? 4.82055 -3.95534 -13.19310 1.000 31.97464 1564 ALA B N 1
ATOM 2153 C CA . ALA B 1 25 ? 6.06851 -3.71283 -12.48087 1.000 33.66109 1564 ALA B CA 1
ATOM 2154 C C . ALA B 1 25 ? 5.89595 -2.62521 -11.42819 1.000 31.68959 1564 ALA B C 1
ATOM 2155 O O . ALA B 1 25 ? 6.38393 -2.75650 -10.29954 1.000 29.52084 1564 ALA B O 1
ATOM 2157 N N . ALA B 1 26 ? 5.18385 -1.55276 -11.77874 1.000 29.90056 1565 ALA B N 1
ATOM 2158 C CA . ALA B 1 26 ? 4.92178 -0.46755 -10.84184 1.000 31.78132 1565 ALA B CA 1
ATOM 2159 C C . ALA B 1 26 ? 4.20232 -0.96248 -9.59134 1.000 27.84337 1565 ALA B C 1
ATOM 2160 O O . ALA B 1 26 ? 4.59701 -0.62693 -8.47114 1.000 25.43463 1565 ALA B O 1
ATOM 2162 N N . GLU B 1 27 ? 3.11502 -1.72640 -9.76101 1.000 27.08364 1566 GLU B N 1
ATOM 2163 C CA . GLU B 1 27 ? 2.41430 -2.24617 -8.58768 1.000 26.79095 1566 GLU B CA 1
ATOM 2164 C C . GLU B 1 27 ? 3.36667 -3.05785 -7.72021 1.000 22.90538 1566 GLU B C 1
ATOM 2165 O O . GLU B 1 27 ? 3.42703 -2.86119 -6.50455 1.000 25.43345 1566 GLU B O 1
ATOM 2179 N N . ALA B 1 29 ? 6.79285 -2.96960 -7.59995 1.000 26.50644 1568 ALA B N 1
ATOM 2180 C CA . ALA B 1 29 ? 7.83053 -2.16470 -6.96678 1.000 25.16338 1568 ALA B CA 1
ATOM 2181 C C . ALA B 1 29 ? 7.33230 -1.58428 -5.65377 1.000 25.84160 1568 ALA B C 1
ATOM 2182 O O . ALA B 1 29 ? 8.04132 -1.61619 -4.64039 1.000 28.14595 1568 ALA B O 1
ATOM 2184 N N . GLU B 1 30 ? 6.11921 -1.02788 -5.66803 1.000 27.46615 1569 GLU B N 1
ATOM 2185 C CA . GLU B 1 30 ? 5.46718 -0.56789 -4.44488 1.000 30.22513 1569 GLU B CA 1
ATOM 2186 C C . GLU B 1 30 ? 5.34644 -1.69461 -3.41749 1.000 26.04851 1569 GLU B C 1
ATOM 2187 O O . GLU B 1 30 ? 5.64744 -1.50765 -2.23259 1.000 26.29914 1569 GLU B O 1
ATOM 2193 N N . LEU B 1 31 ? 4.88895 -2.86807 -3.85278 1.000 26.94589 1570 LEU B N 1
ATOM 2194 C CA . LEU B 1 31 ? 4.85736 -4.02788 -2.96463 1.000 25.58864 1570 LEU B CA 1
ATOM 2195 C C . LEU B 1 31 ? 6.22185 -4.25566 -2.33111 1.000 25.47136 1570 LEU B C 1
ATOM 2196 O O . LEU B 1 31 ? 6.34345 -4.39348 -1.10869 1.000 25.72032 1570 LEU B O 1
ATOM 2201 N N . LEU B 1 32 ? 7.27371 -4.25128 -3.15142 1.000 25.01749 1571 LEU B N 1
ATOM 2202 C CA . LEU B 1 32 ? 8.59751 -4.52181 -2.61884 1.000 21.13334 1571 LEU B CA 1
ATOM 2203 C C . LEU B 1 32 ? 9.04574 -3.40541 -1.69681 1.000 22.30567 1571 LEU B C 1
ATOM 2204 O O . LEU B 1 32 ? 9.69775 -3.66556 -0.68168 1.000 21.62741 1571 LEU B O 1
ATOM 2209 N N . ALA B 1 33 ? 8.70683 -2.14873 -2.02204 1.000 20.68867 1572 ALA B N 1
ATOM 2210 C CA . ALA B 1 33 ? 9.08685 -1.05612 -1.12947 1.000 24.66619 1572 ALA B CA 1
ATOM 2211 C C . ALA B 1 33 ? 8.34238 -1.14349 0.20246 1.000 24.61068 1572 ALA B C 1
ATOM 2212 O O . ALA B 1 33 ? 8.91558 -0.86675 1.25874 1.000 23.07819 1572 ALA B O 1
ATOM 2214 N N . ALA B 1 34 ? 7.06714 -1.54670 0.18315 1.000 25.69848 1573 ALA B N 1
ATOM 2215 C CA . ALA B 1 34 ? 6.35531 -1.73122 1.44278 1.000 26.34514 1573 ALA B CA 1
ATOM 2216 C C . ALA B 1 34 ? 6.90407 -2.91815 2.22617 1.000 24.55799 1573 ALA B C 1
ATOM 2217 O O . ALA B 1 34 ? 6.94974 -2.87568 3.45905 1.000 25.13054 1573 ALA B O 1
ATOM 2219 N N . ALA B 1 35 ? 7.33198 -3.97067 1.53021 1.000 24.89377 1574 ALA B N 1
ATOM 2220 C CA . ALA B 1 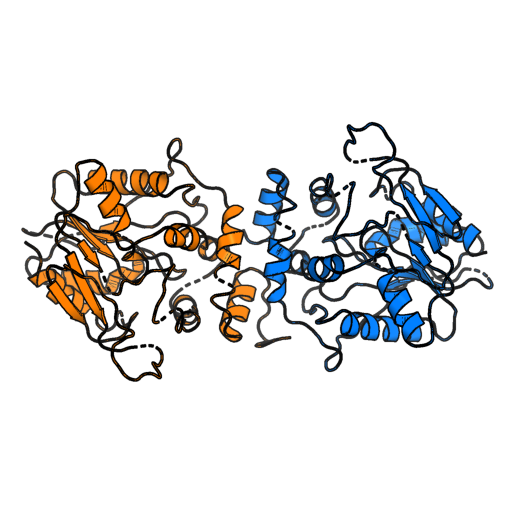35 ? 7.90379 -5.14630 2.19717 1.000 22.68689 1574 ALA B CA 1
ATOM 2221 C C . ALA B 1 35 ? 9.18645 -4.82117 2.94363 1.000 25.23924 1574 ALA B C 1
ATOM 2222 O O . ALA B 1 35 ? 9.46642 -5.39462 4.00940 1.000 21.28542 1574 ALA B O 1
ATOM 2224 N N . SER B 1 36 ? 10.01580 -3.94822 2.37171 1.000 22.96111 1575 SER B N 1
ATOM 2225 C CA . SER B 1 36 ? 11.30529 -3.64861 2.98148 1.000 19.50449 1575 SER B CA 1
ATOM 2226 C C . SER B 1 36 ? 11.15911 -2.96723 4.32275 1.000 18.49385 1575 SER B C 1
ATOM 2227 O O . SER B 1 36 ? 12.13806 -2.85605 5.06732 1.000 18.13030 1575 SER B O 1
ATOM 2230 N N . ARG B 1 37 ? 9.96102 -2.47719 4.64843 1.000 20.31070 1576 ARG B N 1
ATOM 2231 C CA . ARG B 1 37 ? 9.76272 -1.91707 5.97397 1.000 21.81638 1576 ARG B CA 1
ATOM 2232 C C . ARG B 1 37 ? 9.93097 -2.96901 7.06356 1.000 22.56234 1576 ARG B C 1
ATOM 2233 O O . ARG B 1 37 ? 10.22762 -2.61868 8.20706 1.000 21.94058 1576 ARG B O 1
ATOM 2241 N N . PHE B 1 38 ? 9.75567 -4.25037 6.74111 1.000 23.72799 1577 PHE B N 1
ATOM 2242 C CA . PHE B 1 38 ? 9.88157 -5.30508 7.73463 1.000 23.87178 1577 PHE B CA 1
ATOM 2243 C C . PHE B 1 38 ? 11.22671 -6.02554 7.70016 1.000 25.85601 1577 PHE B C 1
ATOM 2244 O O . PHE B 1 38 ? 11.34576 -7.09458 8.30904 1.000 24.75239 1577 PHE B O 1
ATOM 2252 N N . ARG B 1 39 ? 12.27501 -5.46156 6.96524 1.000 27.59327 1578 ARG B N 1
ATOM 2253 C CA . ARG B 1 39 ? 13.65907 -5.94503 7.02775 1.000 22.62343 1578 ARG B CA 1
ATOM 2254 C C . ARG B 1 39 ? 14.42044 -5.19608 8.11059 1.000 25.97963 1578 ARG B C 1
ATOM 2255 O O . ARG B 1 39 ? 14.37116 -3.95508 8.14781 1.000 25.50945 1578 ARG B O 1
ATOM 2263 N N . PRO B 1 40 ? 15.13624 -5.89620 8.98777 1.000 24.04884 1579 PRO B N 1
ATOM 2264 C CA . PRO B 1 40 ? 16.02810 -5.21141 9.92016 1.000 22.84497 1579 PRO B CA 1
ATOM 2265 C C . PRO B 1 40 ? 16.92556 -4.26447 9.14437 1.000 25.89762 1579 PRO B C 1
ATOM 2266 O O . PRO B 1 40 ? 17.30342 -4.54301 8.00394 1.000 22.08745 1579 PRO B O 1
ATOM 2270 N N . ALA B 1 41 ? 17.22401 -3.11861 9.74809 1.000 25.58102 1580 ALA B N 1
ATOM 2271 C CA . ALA B 1 41 ? 17.98740 -2.08657 9.06390 1.000 23.66614 1580 ALA B CA 1
ATOM 2272 C C . ALA B 1 41 ? 19.01157 -1.52685 10.03286 1.000 25.45862 1580 ALA B C 1
ATOM 2273 O O . ALA B 1 41 ? 18.77382 -1.50328 11.24065 1.000 28.62461 1580 ALA B O 1
ATOM 2275 N N . PHE B 1 42 ? 20.16514 -1.09496 9.50346 1.000 27.87906 1581 PHE B N 1
ATOM 2276 C CA . PHE B 1 42 ? 21.23305 -0.51731 10.31610 1.000 24.04980 1581 PHE B CA 1
ATOM 2277 C C . PHE B 1 42 ? 21.17224 1.00990 10.28333 1.000 25.70834 1581 PHE B C 1
ATOM 2278 O O . PHE B 1 42 ? 20.79191 1.60525 9.27642 1.000 25.76420 1581 PHE B O 1
ATOM 2286 N N . GLY B 1 43 ? 21.52751 1.63254 11.40536 1.000 27.20153 1582 GLY B N 1
ATOM 2287 C CA . GLY B 1 43 ? 21.54078 3.06912 11.53095 1.000 33.65780 1582 GLY B CA 1
ATOM 2288 C C . GLY B 1 43 ? 22.94491 3.58950 11.75874 1.000 33.40865 1582 GLY B C 1
ATOM 2289 O O . GLY B 1 43 ? 23.91898 2.83853 11.75140 1.000 39.35347 1582 GLY B O 1
ATOM 2290 N N . THR B 1 44 ? 23.04018 4.90400 11.96823 1.000 32.92765 1583 THR B N 1
ATOM 2291 C CA . THR B 1 44 ? 24.36628 5.50524 12.06395 1.000 38.11360 1583 THR B CA 1
ATOM 2292 C C . THR B 1 44 ? 25.11151 5.08599 13.32406 1.000 39.29775 1583 THR B C 1
ATOM 2293 O O . THR B 1 44 ? 26.34494 5.09457 13.32318 1.000 40.09137 1583 THR B O 1
ATOM 2297 N N . ALA B 1 45 ? 24.41400 4.68528 14.38601 1.000 38.51047 1584 ALA B N 1
ATOM 2298 C CA . ALA B 1 45 ? 25.14441 4.26349 15.57563 1.000 39.79973 1584 ALA B CA 1
ATOM 2299 C C . ALA B 1 45 ? 25.81272 2.91247 15.36278 1.000 48.34339 1584 ALA B C 1
ATOM 2300 O O . ALA B 1 45 ? 26.98417 2.73503 15.71176 1.000 47.58884 1584 ALA B O 1
ATOM 2302 N N . ASP B 1 46 ? 25.09428 1.94866 14.78579 1.000 47.36617 1585 ASP B N 1
ATOM 2303 C CA . ASP B 1 46 ? 25.65687 0.61563 14.61449 1.000 45.94043 1585 ASP B CA 1
ATOM 2304 C C . ASP B 1 46 ? 25.78915 0.26065 13.13913 1.000 42.84829 1585 ASP B C 1
ATOM 2305 O O . ASP B 1 46 ? 25.23603 -0.74562 12.67987 1.000 41.70994 1585 ASP B O 1
ATOM 2310 N N . ARG B 1 47 ? 26.52953 1.08110 12.39498 1.000 43.79658 1586 ARG B N 1
ATOM 2311 C CA . ARG B 1 47 ? 26.67731 0.87400 10.95910 1.000 43.94771 1586 ARG B CA 1
ATOM 2312 C C . ARG B 1 47 ? 27.34327 -0.46288 10.65889 1.000 39.15086 1586 ARG B C 1
ATOM 2313 O O . ARG B 1 47 ? 28.39728 -0.78339 11.21818 1.000 43.17202 1586 ARG B O 1
ATOM 2321 N N . GLN B 1 48 ? 26.74044 -1.24437 9.76146 1.000 38.59150 1587 GLN B N 1
ATOM 2322 C CA . GLN B 1 48 ? 27.44028 -2.42722 9.30282 1.000 39.61500 1587 GLN B CA 1
ATOM 2323 C C . GLN B 1 48 ? 28.55800 -2.00128 8.34938 1.000 38.38097 1587 GLN B C 1
ATOM 2324 O O . GLN B 1 48 ? 28.46188 -0.96033 7.68595 1.000 34.43191 1587 GLN B O 1
ATOM 2330 N N . PRO B 1 49 ? 29.66004 -2.74480 8.32261 1.000 39.53165 1588 PRO B N 1
ATOM 2331 C CA . PRO B 1 49 ? 30.81596 -2.32233 7.53006 1.000 36.09436 1588 PRO B CA 1
ATOM 2332 C C . PRO B 1 49 ? 30.57678 -2.52291 6.04281 1.000 35.65857 1588 PRO B C 1
ATOM 2333 O O . PRO B 1 49 ? 29.76385 -3.34129 5.61077 1.000 36.88570 1588 PRO B O 1
ATOM 2337 N N . VAL B 1 50 ? 31.32356 -1.75830 5.25597 1.000 39.28704 1589 VAL B N 1
ATOM 2338 C CA . VAL B 1 50 ? 31.30259 -1.83972 3.80496 1.000 35.86077 1589 VAL B CA 1
ATOM 2339 C C . VAL B 1 50 ? 32.73523 -2.02677 3.32690 1.000 40.96494 1589 VAL B C 1
ATOM 2340 O O . VAL B 1 50 ? 33.65286 -1.36173 3.81807 1.000 39.65761 1589 VAL B O 1
ATOM 2344 N N . ALA B 1 51 ? 32.93734 -2.95110 2.39411 1.000 38.81297 1590 ALA B N 1
ATOM 2345 C CA . ALA B 1 51 ? 34.24262 -3.15883 1.78152 1.000 36.94015 1590 ALA B CA 1
ATOM 2346 C C . ALA B 1 51 ? 34.14754 -2.88277 0.29250 1.000 32.45848 1590 ALA B C 1
ATOM 2347 O O . ALA B 1 51 ? 33.28264 -3.44101 -0.39524 1.000 31.89965 1590 ALA B O 1
ATOM 2349 N N . LEU B 1 52 ? 35.03418 -2.02325 -0.19855 1.000 30.75112 1591 LEU B N 1
ATOM 2350 C CA . LEU B 1 52 ? 35.14787 -1.82074 -1.63312 1.000 34.75756 1591 LEU B CA 1
ATOM 2351 C C . LEU B 1 52 ? 35.79719 -3.03591 -2.28293 1.000 37.93607 1591 LEU B C 1
ATOM 2352 O O . LEU B 1 52 ? 36.64150 -3.71076 -1.68695 1.000 38.34920 1591 LEU B O 1
ATOM 2357 N N . VAL B 1 53 ? 35.39683 -3.31428 -3.51476 1.000 32.28778 1592 VAL B N 1
ATOM 2358 C CA . VAL B 1 53 ? 35.86135 -4.48414 -4.24816 1.000 33.12155 1592 VAL B CA 1
ATOM 2359 C C . VAL B 1 53 ? 36.83433 -4.02041 -5.32824 1.000 36.48007 1592 VAL B C 1
ATOM 2360 O O . VAL B 1 53 ? 36.43829 -3.27023 -6.23044 1.000 33.68067 1592 VAL B O 1
ATOM 2364 N N . PRO B 1 54 ? 38.09618 -4.44892 -5.29013 1.000 36.58889 1593 PRO B N 1
ATOM 2365 C CA . PRO B 1 54 ? 39.05142 -4.04166 -6.32896 1.000 37.40290 1593 PRO B CA 1
ATOM 2366 C C . PRO B 1 54 ? 38.60580 -4.48877 -7.71540 1.000 36.80380 1593 PRO B C 1
ATOM 2367 O O . PRO B 1 54 ? 38.10544 -5.60099 -7.89754 1.000 38.93209 1593 PRO B O 1
ATOM 2371 N N . LEU B 1 55 ? 38.80668 -3.61333 -8.70874 1.000 36.00185 1594 LEU B N 1
ATOM 2372 C CA . LEU B 1 55 ? 38.34397 -3.88041 -10.06712 1.000 34.65953 1594 LEU B CA 1
ATOM 2373 C C . LEU B 1 55 ? 39.42988 -3.86340 -11.14235 1.000 36.21439 1594 LEU B C 1
ATOM 2374 O O . LEU B 1 55 ? 39.30149 -4.59942 -12.12213 1.000 34.54620 1594 LEU B O 1
ATOM 2379 N N . ALA B 1 56 ? 40.47178 -3.04721 -11.00856 1.000 40.32911 1595 ALA B N 1
ATOM 2380 C CA . ALA B 1 56 ? 41.54334 -3.02288 -12.00089 1.000 39.84147 1595 ALA B CA 1
ATOM 2381 C C . ALA B 1 56 ? 42.65073 -2.10413 -11.50627 1.000 47.58284 1595 ALA B C 1
ATOM 2382 O O . ALA B 1 56 ? 42.51972 -1.43546 -10.47636 1.000 41.68500 1595 ALA B O 1
ATOM 2384 N N . ASP B 1 57 ? 43.74851 -2.07883 -12.26158 1.000 51.77982 1596 ASP B N 1
ATOM 2385 C CA . ASP B 1 57 ? 44.85170 -1.15359 -11.99105 1.000 52.51398 1596 ASP B CA 1
ATOM 2386 C C . ASP B 1 57 ? 45.47408 -0.61628 -13.27642 1.000 49.41923 1596 ASP B C 1
ATOM 2387 O O . ASP B 1 57 ? 44.76956 -0.19454 -14.19478 1.000 52.03796 1596 ASP B O 1
ATOM 2392 N N . GLY B 1 63 ? 48.81913 8.37552 -13.35419 1.000 44.09332 1602 GLY B N 1
ATOM 2393 C CA . GLY B 1 63 ? 48.51849 9.78354 -13.18201 1.000 39.51566 1602 GLY B CA 1
ATOM 2394 C C . GLY B 1 63 ? 47.04769 10.14163 -12.97326 1.000 45.15698 1602 GLY B C 1
ATOM 2395 O O . GLY B 1 63 ? 46.72253 11.26274 -12.57465 1.000 42.53315 1602 GLY B O 1
ATOM 2396 N N . LEU B 1 64 ? 46.15150 9.19782 -13.24448 1.000 41.08690 1603 LEU B N 1
ATOM 2397 C CA . LEU B 1 64 ? 44.72138 9.44465 -13.12383 1.000 40.28662 1603 LEU B CA 1
ATOM 2398 C C . LEU B 1 64 ? 44.23319 9.20607 -11.69138 1.000 35.20200 1603 LEU B C 1
ATOM 2399 O O . LEU B 1 64 ? 44.90267 8.53759 -10.89907 1.000 38.02348 1603 LEU B O 1
ATOM 2404 N N . PRO B 1 65 ? 43.07746 9.75787 -11.31963 1.000 34.24956 1604 PRO B N 1
ATOM 2405 C CA . PRO B 1 65 ? 42.54417 9.50787 -9.97724 1.000 38.08365 1604 PRO B CA 1
ATOM 2406 C C . PRO B 1 65 ? 41.97112 8.09964 -9.88136 1.000 33.36180 1604 PRO B C 1
ATOM 2407 O O . PRO B 1 65 ? 41.85872 7.37249 -10.87038 1.000 32.34784 1604 PRO B O 1
ATOM 2411 N N . LEU B 1 66 ? 41.61237 7.72257 -8.65657 1.000 34.05712 1605 LEU B N 1
ATOM 2412 C CA . LEU B 1 66 ? 40.85747 6.49416 -8.44718 1.000 30.32516 1605 LEU B CA 1
ATOM 2413 C C . LEU B 1 66 ? 39.44595 6.64871 -9.00919 1.000 28.41817 1605 LEU B C 1
ATOM 2414 O O . LEU B 1 66 ? 38.77074 7.64844 -8.75334 1.000 29.68967 1605 LEU B O 1
ATOM 2419 N N . LEU B 1 67 ? 39.01463 5.66672 -9.79411 1.000 26.91974 1606 LEU B N 1
ATOM 2420 C CA . LEU B 1 67 ? 37.64763 5.57650 -10.29054 1.000 27.42732 1606 LEU B CA 1
ATOM 2421 C C . LEU B 1 67 ? 36.87050 4.61998 -9.38526 1.000 28.52979 1606 LEU B C 1
ATOM 2422 O O . LEU B 1 67 ? 37.37468 3.54861 -9.03397 1.000 25.39841 1606 LEU B O 1
ATOM 2427 N N . VAL B 1 68 ? 35.65925 5.00979 -8.99837 1.000 23.35254 1607 VAL B N 1
ATOM 2428 C CA . VAL B 1 68 ? 34.85666 4.24688 -8.03963 1.000 22.55925 1607 VAL B CA 1
ATOM 2429 C C . VAL B 1 68 ? 33.46336 4.07294 -8.61673 1.000 22.92559 1607 VAL B C 1
ATOM 2430 O O . VAL B 1 68 ? 32.73492 5.05811 -8.77653 1.000 24.60926 1607 VAL B O 1
ATOM 2434 N N . GLY B 1 69 ? 33.07306 2.82954 -8.89341 1.000 23.87627 1608 GLY B N 1
ATOM 2435 C CA . GLY B 1 69 ? 31.77467 2.54413 -9.45360 1.000 23.59298 1608 GLY B CA 1
ATOM 2436 C C . GLY B 1 69 ? 30.80676 2.14653 -8.36026 1.000 27.08746 1608 GLY B C 1
ATOM 2437 O O . GLY B 1 69 ? 31.00582 1.13793 -7.68121 1.000 26.50259 1608 GLY B O 1
ATOM 2438 N N . CYS B 1 70 ? 29.75270 2.94797 -8.18965 1.000 25.21462 1609 CYS B N 1
ATOM 2439 C CA . CYS B 1 70 ? 28.74260 2.66569 -7.18061 1.000 23.64297 1609 CYS B CA 1
ATOM 2440 C C . CYS B 1 70 ? 27.74677 1.69395 -7.77684 1.000 21.92531 1609 CYS B C 1
ATOM 2441 O O . CYS B 1 70 ? 27.13560 1.99764 -8.80182 1.000 20.56132 1609 CYS B O 1
ATOM 2444 N N . ALA B 1 71 ? 27.57496 0.52961 -7.13614 1.000 25.63291 1610 ALA B N 1
ATOM 2445 C CA . ALA B 1 71 ? 26.66787 -0.47925 -7.66249 1.000 25.38817 1610 ALA B CA 1
ATOM 2446 C C . ALA B 1 71 ? 25.24119 0.06574 -7.75207 1.000 25.98977 1610 ALA B C 1
ATOM 2447 O O . ALA B 1 71 ? 24.86094 1.01618 -7.05985 1.000 29.05676 1610 ALA B O 1
ATOM 2449 N N . GLY B 1 72 ? 24.46062 -0.52234 -8.65228 1.000 19.25703 1611 GLY B N 1
ATOM 2450 C CA . GLY B 1 72 ? 23.06384 -0.16348 -8.79893 1.000 23.98200 1611 GLY B CA 1
ATOM 2451 C C . GLY B 1 72 ? 22.20515 -0.79408 -7.71384 1.000 25.71747 1611 GLY B C 1
ATOM 2452 O O . GLY B 1 72 ? 22.68922 -1.42269 -6.77127 1.000 27.74837 1611 GLY B O 1
ATOM 2453 N N . THR B 1 73 ? 20.89546 -0.59697 -7.84158 1.000 27.65562 1612 THR B N 1
ATOM 2454 C CA . THR B 1 73 ? 19.97802 -1.07090 -6.81174 1.000 27.44356 1612 THR B CA 1
ATOM 2455 C C . THR B 1 73 ? 19.01110 -2.10066 -7.35782 1.000 29.39823 1612 THR B C 1
ATOM 2456 O O . THR B 1 73 ? 17.99452 -2.39876 -6.72391 1.000 32.79996 1612 THR B O 1
ATOM 2460 N N . ALA B 1 74 ? 19.29603 -2.62707 -8.53256 1.000 31.75129 1613 ALA B N 1
ATOM 2461 C CA . ALA B 1 74 ? 18.46218 -3.67174 -9.07381 1.000 30.83626 1613 ALA B CA 1
ATOM 2462 C C . ALA B 1 74 ? 18.96423 -5.02342 -8.58014 1.000 31.93503 1613 ALA B C 1
ATOM 2463 O O . ALA B 1 74 ? 20.06871 -5.16039 -8.04308 1.000 31.13483 1613 ALA B O 1
ATOM 2465 N N . VAL B 1 75 ? 18.11037 -6.02508 -8.77023 1.000 28.15122 1614 VAL B N 1
ATOM 2466 C CA . VAL B 1 75 ? 18.40697 -7.39701 -8.38206 1.000 33.38688 1614 VAL B CA 1
ATOM 2467 C C . VAL B 1 75 ? 19.67708 -7.89865 -9.06917 1.000 34.04396 1614 VAL B C 1
ATOM 2468 O O . VAL B 1 75 ? 20.48358 -8.62003 -8.46844 1.000 37.85083 1614 VAL B O 1
ATOM 2472 N N . ALA B 1 76 ? 19.89978 -7.49320 -10.31695 1.000 36.37371 1615 ALA B N 1
ATOM 2473 C CA . ALA B 1 76 ? 21.10039 -7.88030 -11.05102 1.000 37.27039 1615 ALA B CA 1
ATOM 2474 C C . ALA B 1 76 ? 22.36225 -7.16654 -10.57698 1.000 33.09543 1615 ALA B C 1
ATOM 2475 O O . ALA B 1 76 ? 23.45494 -7.53557 -11.01107 1.000 38.04154 1615 ALA B O 1
ATOM 2477 N N . SER B 1 77 ? 22.25169 -6.19610 -9.67935 1.000 38.41281 1616 SER B N 1
ATOM 2478 C CA . SER B 1 77 ? 23.32892 -5.25102 -9.42783 1.000 33.78059 1616 SER B CA 1
ATOM 2479 C C . SER B 1 77 ? 24.28813 -5.73872 -8.34088 1.000 32.86611 1616 SER B C 1
ATOM 2480 O O . SER B 1 77 ? 23.95706 -6.56159 -7.48749 1.000 35.76493 1616 SER B O 1
ATOM 2483 N N . GLY B 1 78 ? 25.48598 -5.17588 -8.36808 1.000 35.61344 1617 GLY B N 1
ATOM 2484 C CA . GLY B 1 78 ? 26.56600 -5.56564 -7.50018 1.000 32.04403 1617 GLY B CA 1
ATOM 2485 C C . GLY B 1 78 ? 27.83059 -5.25252 -8.26171 1.000 35.16087 1617 GLY B C 1
ATOM 2486 O O . GLY B 1 78 ? 27.76464 -4.72448 -9.37202 1.000 35.92418 1617 GLY B O 1
ATOM 2487 N N . PRO B 1 79 ? 29.00096 -5.57593 -7.70505 1.000 33.72192 1618 PRO B N 1
ATOM 2488 C CA . PRO B 1 79 ? 30.25272 -5.22392 -8.40328 1.000 30.49622 1618 PRO B CA 1
ATOM 2489 C C . PRO B 1 79 ? 30.33875 -5.75094 -9.82692 1.000 33.44178 1618 PRO B C 1
ATOM 2490 O O . PRO B 1 79 ? 30.81780 -5.03100 -10.71700 1.000 28.91133 1618 PRO B O 1
ATOM 2494 N N . VAL B 1 80 ? 29.85949 -6.97664 -10.07087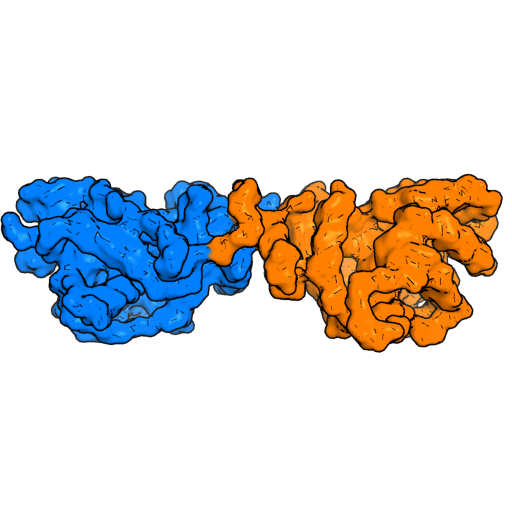 1.000 32.23007 1619 VAL B N 1
ATOM 2495 C CA . VAL B 1 80 ? 29.83851 -7.60024 -11.39560 1.000 30.77908 1619 VAL B CA 1
ATOM 2496 C C . VAL B 1 80 ? 29.47578 -6.62041 -12.50587 1.000 34.85049 1619 VAL B C 1
ATOM 2497 O O . VAL B 1 80 ? 30.05818 -6.66495 -13.59698 1.000 34.79957 1619 VAL B O 1
ATOM 2501 N N . GLU B 1 81 ? 28.50973 -5.73335 -12.25103 1.000 33.93855 1620 GLU B N 1
ATOM 2502 C CA . GLU B 1 81 ? 27.98150 -4.91955 -13.34210 1.000 33.57176 1620 GLU B CA 1
ATOM 2503 C C . GLU B 1 81 ? 29.06069 -4.09032 -14.03605 1.000 26.16106 1620 GLU B C 1
ATOM 2504 O O . GLU B 1 81 ? 28.89192 -3.75720 -15.21322 1.000 29.22735 1620 GLU B O 1
ATOM 2510 N N . PHE B 1 82 ? 30.16923 -3.78812 -13.36143 1.000 25.56436 1621 PHE B N 1
ATOM 2511 C CA . PHE B 1 82 ? 31.25303 -3.00516 -13.95789 1.000 29.38832 1621 PHE B CA 1
ATOM 2512 C C . PHE B 1 82 ? 32.30470 -3.83579 -14.67985 1.000 34.19813 1621 PHE B C 1
ATOM 2513 O O . PHE B 1 82 ? 33.20739 -3.24953 -15.28945 1.000 31.03447 1621 PHE B O 1
ATOM 2521 N N . THR B 1 83 ? 32.23988 -5.17136 -14.62537 1.000 31.89616 1622 THR B N 1
ATOM 2522 C CA . THR B 1 83 ? 33.44190 -5.93695 -14.96440 1.000 33.90383 1622 THR B CA 1
ATOM 2523 C C . THR B 1 83 ? 33.83892 -5.77224 -16.43482 1.000 29.95286 1622 THR B C 1
ATOM 2524 O O . THR B 1 83 ? 35.03640 -5.71586 -16.74455 1.000 33.45777 1622 THR B O 1
ATOM 2528 N N . ALA B 1 84 ? 32.86980 -5.63858 -17.34144 1.000 30.73811 1623 ALA B N 1
ATOM 2529 C CA . ALA B 1 84 ? 33.19510 -5.35055 -18.73485 1.000 29.58210 1623 ALA B CA 1
ATOM 2530 C C . ALA B 1 84 ? 33.85763 -3.98548 -18.87267 1.000 34.42855 1623 ALA B C 1
ATOM 2531 O O . ALA B 1 84 ? 34.87347 -3.84111 -19.56494 1.000 29.13218 1623 ALA B O 1
ATOM 2533 N N . PHE B 1 85 ? 33.28229 -2.96716 -18.22666 1.000 28.69627 1624 PHE B N 1
ATOM 2534 C CA . PHE B 1 85 ? 33.88235 -1.63562 -18.23434 1.000 31.23761 1624 PHE B CA 1
ATOM 2535 C C . PHE B 1 85 ? 35.29290 -1.67290 -17.65963 1.000 33.00835 1624 PHE B C 1
ATOM 2536 O O . PHE B 1 85 ? 36.22034 -1.07191 -18.22237 1.000 35.31933 1624 PHE B O 1
ATOM 2544 N N . ALA B 1 86 ? 35.48045 -2.37712 -16.53594 1.000 33.55814 1625 ALA B N 1
ATOM 2545 C CA . ALA B 1 86 ? 36.80787 -2.43745 -15.92596 1.000 33.44021 1625 ALA B CA 1
ATOM 2546 C C . ALA B 1 86 ? 37.79413 -3.16740 -16.82787 1.000 37.06934 1625 ALA B C 1
ATOM 2547 O O . ALA B 1 86 ? 38.95446 -2.75445 -16.95833 1.000 39.06248 1625 ALA B O 1
ATOM 2549 N N . GLY B 1 87 ? 37.34945 -4.25320 -17.46246 1.000 34.88765 1626 GLY B N 1
ATOM 2550 C CA . GLY B 1 87 ? 38.23280 -5.00015 -18.34094 1.000 37.94343 1626 GLY B CA 1
ATOM 2551 C C . GLY B 1 87 ? 38.64657 -4.19710 -19.55765 1.000 45.15455 1626 GLY B C 1
ATOM 2552 O O . GLY B 1 87 ? 39.81385 -4.21858 -19.96312 1.000 42.19550 1626 GLY B O 1
ATOM 2553 N N . ALA B 1 88 ? 37.69691 -3.46977 -20.15415 1.000 41.61417 1627 ALA B N 1
ATOM 2554 C CA . ALA B 1 88 ? 38.04732 -2.56080 -21.23959 1.000 39.59964 1627 ALA B CA 1
ATOM 2555 C C . ALA B 1 88 ? 38.91780 -1.41655 -20.74286 1.000 43.14938 1627 ALA B C 1
ATOM 2556 O O . ALA B 1 88 ? 39.81846 -0.96361 -21.45852 1.000 49.64907 1627 ALA B O 1
ATOM 2558 N N . LEU B 1 89 ? 38.67516 -0.94710 -19.51818 1.000 42.71592 1628 LEU B N 1
ATOM 2559 C CA . LEU B 1 89 ? 39.50520 0.10428 -18.94269 1.000 46.82905 1628 LEU B CA 1
ATOM 2560 C C . LEU B 1 89 ? 40.94198 -0.36529 -18.72428 1.000 48.45624 1628 LEU B C 1
ATOM 2561 O O . LEU B 1 89 ? 41.87567 0.43399 -18.85279 1.000 50.74618 1628 LEU B O 1
ATOM 2566 N N . ALA B 1 90 ? 41.14333 -1.65540 -18.43383 1.000 49.51885 1629 ALA B N 1
ATOM 2567 C CA . ALA B 1 90 ? 42.46683 -2.13694 -18.03998 1.000 51.49996 1629 ALA B CA 1
ATOM 2568 C C . ALA B 1 90 ? 43.46472 -2.05820 -19.18872 1.000 52.26151 1629 ALA B C 1
ATOM 2569 O O . ALA B 1 90 ? 44.54987 -1.48203 -19.04015 1.000 56.87514 1629 ALA B O 1
ATOM 2571 N N . ASP B 1 91 ? 43.12084 -2.63409 -20.34330 1.000 57.15922 1630 ASP B N 1
ATOM 2572 C CA . ASP B 1 91 ? 44.05594 -2.68981 -21.47252 1.000 56.39072 1630 ASP B CA 1
ATOM 2573 C C . ASP B 1 91 ? 44.35518 -1.29434 -22.10932 1.000 59.31832 1630 ASP B C 1
ATOM 2574 O O . ASP B 1 91 ? 45.01688 -1.23289 -23.15642 1.000 58.50571 1630 ASP B O 1
ATOM 2579 N N . LEU B 1 92 ? 43.89834 -0.18927 -21.52079 1.000 56.33854 1631 LEU B N 1
ATOM 2580 C CA . LEU B 1 92 ? 44.13628 1.17607 -21.97414 1.000 54.83048 1631 LEU B CA 1
ATOM 2581 C C . LEU B 1 92 ? 45.43734 1.71533 -21.38523 1.000 54.39476 1631 LEU B C 1
ATOM 2582 O O . LEU B 1 92 ? 45.73904 1.46404 -20.21363 1.000 53.71259 1631 LEU B O 1
ATOM 2587 N N . PRO B 1 93 ? 46.21175 2.45432 -22.17882 1.000 51.55010 1632 PRO B N 1
ATOM 2588 C CA . PRO B 1 93 ? 47.45548 3.03529 -21.66164 1.000 46.93754 1632 PRO B CA 1
ATOM 2589 C C . PRO B 1 93 ? 47.18176 4.04212 -20.55517 1.000 49.25249 1632 PRO B C 1
ATOM 2590 O O . PRO B 1 93 ? 46.27928 4.87510 -20.65691 1.000 53.03734 1632 PRO B O 1
ATOM 2594 N N . ALA B 1 94 ? 47.97141 3.94761 -19.48586 1.000 44.64890 1633 ALA B N 1
ATOM 2595 C CA . ALA B 1 94 ? 47.93031 4.89340 -18.36689 1.000 51.77219 1633 ALA B CA 1
ATOM 2596 C C . ALA B 1 94 ? 46.57139 4.91100 -17.66551 1.000 48.70034 1633 ALA B C 1
ATOM 2597 O O . ALA B 1 94 ? 46.19466 5.91286 -17.05792 1.000 52.76642 1633 ALA B O 1
ATOM 2599 N N . ALA B 1 95 ? 45.83155 3.80781 -17.71866 1.000 50.33285 1634 ALA B N 1
ATOM 2600 C CA . ALA B 1 95 ? 44.45691 3.79746 -17.22723 1.000 42.94291 1634 ALA B CA 1
ATOM 2601 C C . ALA B 1 95 ? 44.38822 3.98250 -15.71233 1.000 43.86893 1634 ALA B C 1
ATOM 2602 O O . ALA B 1 95 ? 45.33191 3.68143 -14.97659 1.000 38.35896 1634 ALA B O 1
ATOM 2604 N N . ALA B 1 96 ? 43.24693 4.48379 -15.24497 1.000 37.84482 1635 ALA B N 1
ATOM 2605 C CA . ALA B 1 96 ? 43.07569 4.69428 -13.81761 1.000 37.71406 1635 ALA B CA 1
ATOM 2606 C C . ALA B 1 96 ? 42.88917 3.35939 -13.09185 1.000 33.03091 1635 ALA B C 1
ATOM 2607 O O . ALA B 1 96 ? 42.40185 2.38717 -13.67067 1.000 35.05579 1635 ALA B O 1
ATOM 2609 N N . PRO B 1 97 ? 43.26764 3.28511 -11.82130 1.000 34.74745 1636 PRO B N 1
ATOM 2610 C CA . PRO B 1 97 ? 42.82813 2.15664 -11.00551 1.000 39.30404 1636 PRO B CA 1
ATOM 2611 C C . PRO B 1 97 ? 41.35706 2.33039 -10.68237 1.000 38.26440 1636 PRO B C 1
ATOM 2612 O O . PRO B 1 97 ? 40.85394 3.45083 -10.59597 1.000 33.96489 1636 PRO B O 1
ATOM 2624 N N . ALA B 1 99 ? 37.76459 0.81536 -8.43615 1.000 33.67821 1638 ALA B N 1
ATOM 2625 C CA . ALA B 1 99 ? 37.17495 0.03380 -7.36188 1.000 29.56282 1638 ALA B CA 1
ATOM 2626 C C . ALA B 1 99 ? 35.65376 0.02703 -7.54727 1.000 32.57919 1638 ALA B C 1
ATOM 2627 O O . ALA B 1 99 ? 35.11938 0.53871 -8.54397 1.000 30.26336 1638 ALA B O 1
ATOM 2629 N N . ALA B 1 100 ? 34.94556 -0.57787 -6.59187 1.000 29.59920 1639 ALA B N 1
ATOM 2630 C CA . ALA B 1 100 ? 33.48507 -0.64906 -6.64762 1.000 28.91555 1639 ALA B CA 1
ATOM 2631 C C . ALA B 1 100 ? 32.90360 -0.52200 -5.25225 1.000 27.45350 1639 ALA B C 1
ATOM 2632 O O . ALA B 1 100 ? 33.32070 -1.23805 -4.34122 1.000 28.98391 1639 ALA B O 1
ATOM 2634 N N . LEU B 1 101 ? 31.93277 0.38519 -5.09629 1.000 27.93606 1640 LEU B N 1
ATOM 2635 C CA . LEU B 1 101 ? 31.18069 0.52737 -3.85574 1.000 24.88120 1640 LEU B CA 1
ATOM 2636 C C . LEU B 1 101 ? 29.91089 -0.30303 -3.92816 1.000 27.56514 1640 LEU B C 1
ATOM 2637 O O . LEU B 1 101 ? 29.05750 -0.04592 -4.78646 1.000 24.02049 1640 LEU B O 1
ATOM 2642 N N . PRO B 1 102 ? 29.74047 -1.30040 -3.08118 1.000 29.97335 1641 PRO B N 1
ATOM 2643 C CA . PRO B 1 102 ? 28.48994 -2.05904 -3.09031 1.000 23.72248 1641 PRO B CA 1
ATOM 2644 C C . PRO B 1 102 ? 27.43008 -1.35945 -2.24997 1.000 22.28407 1641 PRO B C 1
ATOM 2645 O O . PRO B 1 102 ? 27.72660 -0.55809 -1.36433 1.000 22.58809 1641 PRO B O 1
ATOM 2649 N N . GLN B 1 103 ? 26.17114 -1.63751 -2.57766 1.000 24.00171 1642 GLN B N 1
ATOM 2650 C CA . GLN B 1 103 ? 25.07807 -1.17222 -1.73245 1.000 22.17602 1642 GLN B CA 1
ATOM 2651 C C . GLN B 1 103 ? 24.72541 -2.30019 -0.76315 1.000 21.74234 1642 GLN B C 1
ATOM 2652 O O . GLN B 1 103 ? 24.36777 -3.39291 -1.21776 1.000 22.56550 1642 GLN B O 1
ATOM 2658 N N . PRO B 1 104 ? 24.87027 -2.10811 0.55060 1.000 20.43661 1643 PRO B N 1
ATOM 2659 C CA . PRO B 1 104 ? 24.69148 -3.22999 1.48536 1.000 16.98505 1643 PRO B CA 1
ATOM 2660 C C . PRO B 1 104 ? 23.25238 -3.71427 1.54139 1.000 24.48041 1643 PRO B C 1
ATOM 2661 O O . PRO B 1 104 ? 22.30641 -2.94438 1.36516 1.000 22.27253 1643 PRO B O 1
ATOM 2665 N N . GLY B 1 105 ? 23.09626 -5.01700 1.78299 1.000 21.82878 1644 GLY B N 1
ATOM 2666 C CA . GLY B 1 105 ? 21.80077 -5.62798 2.03130 1.000 23.26356 1644 GLY B CA 1
ATOM 2667 C C . GLY B 1 105 ? 21.32856 -6.58799 0.96658 1.000 27.28626 1644 GLY B C 1
ATOM 2668 O O . GLY B 1 105 ? 20.38827 -7.37529 1.21848 1.000 23.84509 1644 GLY B O 1
ATOM 2669 N N . PHE B 1 106 ? 21.92723 -6.55596 -0.21949 1.000 19.04505 1645 PHE B N 1
ATOM 2670 C CA . PHE B 1 106 ? 21.49226 -7.50544 -1.23671 1.000 24.85987 1645 PHE B CA 1
ATOM 2671 C C . PHE B 1 106 ? 21.99171 -8.90586 -0.92849 1.000 26.56753 1645 PHE B C 1
ATOM 2672 O O . PHE B 1 106 ? 21.35429 -9.88228 -1.32682 1.000 30.17313 1645 PHE B O 1
ATOM 2680 N N . LEU B 1 107 ? 23.11992 -9.02379 -0.20491 1.000 26.12694 1646 LEU B N 1
ATOM 2681 C CA . LEU B 1 107 ? 23.77302 -10.29108 0.10126 1.000 28.89924 1646 LEU B CA 1
ATOM 2682 C C . LEU B 1 107 ? 23.38541 -10.78240 1.49320 1.000 28.16452 1646 LEU B C 1
ATOM 2683 O O . LEU B 1 107 ? 23.00297 -9.99785 2.36340 1.000 29.33999 1646 LEU B O 1
ATOM 2688 N N . PRO B 1 108 ? 23.42428 -12.08468 1.73649 1.000 31.31069 1647 PRO B N 1
ATOM 2689 C CA . PRO B 1 108 ? 22.96292 -12.58903 3.03380 1.000 36.14485 1647 PRO B CA 1
ATOM 2690 C C . PRO B 1 108 ? 24.04289 -12.48720 4.09795 1.000 33.21036 1647 PRO B C 1
ATOM 2691 O O . PRO B 1 108 ? 25.24071 -12.51415 3.80638 1.000 35.80992 1647 PRO B O 1
ATOM 2695 N N . GLY B 1 109 ? 23.61586 -12.25095 5.33594 1.000 34.69249 1648 GLY B N 1
ATOM 2696 C CA . GLY B 1 109 ? 22.33982 -11.63911 5.64105 1.000 31.75978 1648 GLY B CA 1
ATOM 2697 C C . GLY B 1 109 ? 22.62961 -10.22355 6.11808 1.000 28.79290 1648 GLY B C 1
ATOM 2698 O O . GLY B 1 109 ? 22.66264 -9.94121 7.32284 1.000 27.80056 1648 GLY B O 1
ATOM 2699 N N . GLU B 1 110 ? 22.87782 -9.32958 5.16841 1.000 26.35852 1649 GLU B N 1
ATOM 2700 C CA . GLU B 1 110 ? 23.18806 -7.94930 5.50596 1.000 24.96034 1649 GLU B CA 1
ATOM 2701 C C . GLU B 1 110 ? 21.90234 -7.17120 5.76585 1.000 26.23177 1649 GLU B C 1
ATOM 2702 O O . GLU B 1 110 ? 20.89133 -7.38156 5.09866 1.000 24.25825 1649 GLU B O 1
ATOM 2708 N N . ARG B 1 111 ? 21.96982 -6.23766 6.70337 1.000 22.40636 1650 ARG B N 1
ATOM 2709 C CA . ARG B 1 111 ? 20.90529 -5.26571 6.88438 1.000 23.10946 1650 ARG B CA 1
ATOM 2710 C C . ARG B 1 111 ? 20.92545 -4.22182 5.76721 1.000 25.59579 1650 ARG B C 1
ATOM 2711 O O . ARG B 1 111 ? 21.96775 -3.89836 5.19989 1.000 24.33254 1650 ARG B O 1
ATOM 2719 N N . VAL B 1 112 ? 19.75198 -3.69723 5.44467 1.000 24.95407 1651 VAL B N 1
ATOM 2720 C CA . VAL B 1 112 ? 19.68367 -2.52977 4.57218 1.000 21.67834 1651 VAL B CA 1
ATOM 2721 C C . VAL B 1 112 ? 19.89648 -1.32504 5.47239 1.000 23.22318 1651 VAL B C 1
ATOM 2722 O O . VAL B 1 112 ? 19.82191 -1.46376 6.70271 1.000 22.38520 1651 VAL B O 1
ATOM 2726 N N . PRO B 1 113 ? 20.20730 -0.14609 4.93013 1.000 22.61317 1652 PRO B N 1
ATOM 2727 C CA . PRO B 1 113 ? 20.27449 1.03659 5.77602 1.000 21.89839 1652 PRO B CA 1
ATOM 2728 C C . PRO B 1 113 ? 18.89744 1.40022 6.28443 1.000 29.29266 1652 PRO B C 1
ATOM 2729 O O . PRO B 1 113 ? 17.88095 1.15041 5.63303 1.000 28.33964 1652 PRO B O 1
ATOM 2733 N N . ALA B 1 114 ? 18.87421 1.98679 7.47554 1.000 27.83916 1653 ALA B N 1
ATOM 2734 C CA . ALA B 1 114 ? 17.63459 2.57198 7.96051 1.000 31.04393 1653 ALA B CA 1
ATOM 2735 C C . ALA B 1 114 ? 17.37836 3.91618 7.28973 1.000 33.79427 1653 ALA B C 1
ATOM 2736 O O . ALA B 1 114 ? 16.22864 4.25843 7.00547 1.000 35.05515 1653 ALA B O 1
ATOM 2738 N N . THR B 1 115 ? 18.43990 4.66712 7.00596 1.000 30.80381 1654 THR B N 1
ATOM 2739 C CA . THR B 1 115 ? 18.40652 6.03786 6.51475 1.000 29.87518 1654 THR B CA 1
ATOM 2740 C C . THR B 1 115 ? 19.48900 6.21513 5.46615 1.000 32.05287 1654 THR B C 1
ATOM 2741 O O . THR B 1 115 ? 20.44689 5.43291 5.42185 1.000 29.34206 1654 THR B O 1
ATOM 2745 N N . PRO B 1 116 ? 19.38992 7.25185 4.61426 1.000 33.22627 1655 PRO B N 1
ATOM 2746 C CA . PRO B 1 116 ? 20.49515 7.51796 3.67948 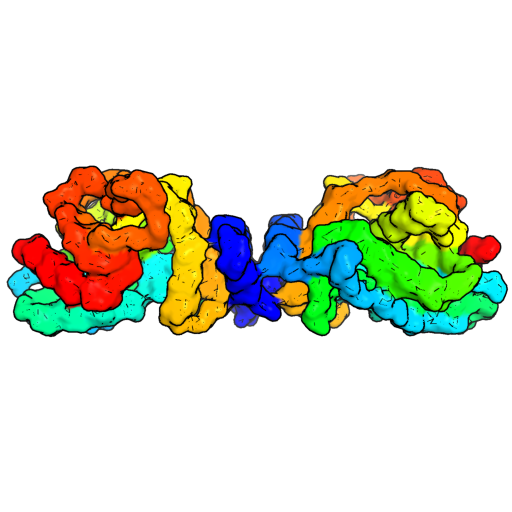1.000 31.79741 1655 PRO B CA 1
ATOM 2747 C C . PRO B 1 116 ? 21.77698 7.91822 4.37906 1.000 31.31953 1655 PRO B C 1
ATOM 2748 O O . PRO B 1 116 ? 22.86715 7.55643 3.91788 1.000 27.50072 1655 PRO B O 1
ATOM 2752 N N . GLU B 1 117 ? 21.67479 8.67569 5.47283 1.000 30.92222 1656 GLU B N 1
ATOM 2753 C CA . GLU B 1 117 ? 22.86568 9.07800 6.21477 1.000 30.44034 1656 GLU B CA 1
ATOM 2754 C C . GLU B 1 117 ? 23.65073 7.86742 6.70744 1.000 33.59098 1656 GLU B C 1
ATOM 2755 O O . GLU B 1 117 ? 24.88718 7.83155 6.60693 1.000 30.03720 1656 GLU B O 1
ATOM 2761 N N . ALA B 1 118 ? 22.95467 6.86313 7.24173 1.000 25.81728 1657 ALA B N 1
ATOM 2762 C CA . ALA B 1 118 ? 23.64983 5.66177 7.70076 1.000 29.95837 1657 ALA B CA 1
ATOM 2763 C C . ALA B 1 118 ? 24.36296 4.96373 6.54595 1.000 25.60296 1657 ALA B C 1
ATOM 2764 O O . ALA B 1 118 ? 25.47295 4.43814 6.70870 1.000 29.83919 1657 ALA B O 1
ATOM 2766 N N . LEU B 1 119 ? 23.73387 4.94090 5.37379 1.000 27.09688 1658 LEU B N 1
ATOM 2767 C CA . LEU B 1 119 ? 24.36452 4.36206 4.19626 1.000 26.01638 1658 LEU B CA 1
ATOM 2768 C C . LEU B 1 119 ? 25.60439 5.14422 3.79738 1.000 26.92945 1658 LEU B C 1
ATOM 2769 O O . LEU B 1 119 ? 26.67955 4.57290 3.61430 1.000 24.82215 1658 LEU B O 1
ATOM 2774 N N . PHE B 1 120 ? 25.46672 6.45781 3.62560 1.000 26.86016 1659 PHE B N 1
ATOM 2775 C CA . PHE B 1 120 ? 26.56937 7.21247 3.04675 1.000 25.93396 1659 PHE B CA 1
ATOM 2776 C C . PHE B 1 120 ? 27.68202 7.42671 4.05488 1.000 28.70121 1659 PHE B C 1
ATOM 2777 O O . PHE B 1 120 ? 28.85234 7.46763 3.66968 1.000 25.96357 1659 PHE B O 1
ATOM 2785 N N . GLU B 1 121 ? 27.35646 7.50073 5.34451 1.000 28.38146 1660 GLU B N 1
ATOM 2786 C CA . GLU B 1 121 ? 28.40667 7.47433 6.35186 1.000 27.12617 1660 GLU B CA 1
ATOM 2787 C C . GLU B 1 121 ? 29.23168 6.19695 6.23773 1.000 27.75282 1660 GLU B C 1
ATOM 2788 O O . GLU B 1 121 ? 30.46429 6.24354 6.25725 1.000 29.23566 1660 GLU B O 1
ATOM 2794 N N . ALA B 1 122 ? 28.55979 5.05041 6.06644 1.000 26.15683 1661 ALA B N 1
ATOM 2795 C CA . ALA B 1 122 ? 29.24632 3.76579 5.94650 1.000 28.92260 1661 ALA B CA 1
ATOM 2796 C C . ALA B 1 122 ? 30.02206 3.64799 4.63730 1.000 32.75003 1661 ALA B C 1
ATOM 2797 O O . ALA B 1 122 ? 31.14578 3.12598 4.61932 1.000 29.30258 1661 ALA B O 1
ATOM 2799 N N . GLN B 1 123 ? 29.43503 4.09173 3.52145 1.000 26.70125 1662 GLN B N 1
ATOM 2800 C CA . GLN B 1 123 ? 30.16845 4.01355 2.26306 1.000 30.17501 1662 GLN B CA 1
ATOM 2801 C C . GLN B 1 123 ? 31.31623 5.01656 2.23253 1.000 31.31615 1662 GLN B C 1
ATOM 2802 O O . GLN B 1 123 ? 32.38053 4.71958 1.67482 1.000 32.63432 1662 GLN B O 1
ATOM 2808 N N . ALA B 1 124 ? 31.14048 6.18138 2.86456 1.000 26.98912 1663 ALA B N 1
ATOM 2809 C CA . ALA B 1 124 ? 32.17039 7.20965 2.82233 1.000 31.31607 1663 ALA B CA 1
ATOM 2810 C C . ALA B 1 124 ? 33.39805 6.81508 3.63112 1.000 39.39867 1663 ALA B C 1
ATOM 2811 O O . ALA B 1 124 ? 34.51404 7.23389 3.30148 1.000 35.93648 1663 ALA B O 1
ATOM 2813 N N . GLU B 1 125 ? 33.22333 6.02639 4.69148 1.000 36.14498 1664 GLU B N 1
ATOM 2814 C CA . GLU B 1 125 ? 34.38749 5.63579 5.48111 1.000 42.08990 1664 GLU B CA 1
ATOM 2815 C C . GLU B 1 125 ? 35.17577 4.53827 4.78390 1.000 42.31927 1664 GLU B C 1
ATOM 2816 O O . GLU B 1 125 ? 36.41103 4.55451 4.79140 1.000 45.20579 1664 GLU B O 1
ATOM 2822 N N . ALA B 1 126 ? 34.48340 3.59207 4.15514 1.000 35.93659 1665 ALA B N 1
ATOM 2823 C CA . ALA B 1 126 ? 35.18092 2.64926 3.29423 1.000 40.05185 1665 ALA B CA 1
ATOM 2824 C C . ALA B 1 126 ? 35.93326 3.37747 2.18226 1.000 40.55982 1665 ALA B C 1
ATOM 2825 O O . ALA B 1 126 ? 37.10856 3.09055 1.92368 1.000 36.93291 1665 ALA B O 1
ATOM 2827 N N . LEU B 1 127 ? 35.27794 4.35122 1.54566 1.000 36.04899 1666 LEU B N 1
ATOM 2828 C CA . LEU B 1 127 ? 35.86318 5.05849 0.40620 1.000 39.56632 1666 LEU B CA 1
ATOM 2829 C C . LEU B 1 127 ? 37.14684 5.78627 0.79275 1.000 37.69998 1666 LEU B C 1
ATOM 2830 O O . LEU B 1 127 ? 38.19725 5.60061 0.16729 1.000 38.98327 1666 LEU B O 1
ATOM 2835 N N . LEU B 1 128 ? 37.07905 6.63861 1.81230 1.000 39.59698 1667 LEU B N 1
ATOM 2836 C CA . LEU B 1 128 ? 38.27103 7.37997 2.19685 1.000 41.44543 1667 LEU B CA 1
ATOM 2837 C C . LEU B 1 128 ? 39.36237 6.45467 2.72045 1.000 44.36363 1667 LEU B C 1
ATOM 2838 O O . LEU B 1 128 ? 40.54789 6.73471 2.52445 1.000 47.36372 1667 LEU B O 1
ATOM 2843 N N . ARG B 1 129 ? 38.99914 5.33476 3.35173 1.000 44.88062 1668 ARG B N 1
ATOM 2844 C CA . ARG B 1 129 ? 40.03828 4.40347 3.78567 1.000 45.13862 1668 ARG B CA 1
ATOM 2845 C C . ARG B 1 129 ? 40.68435 3.70800 2.59703 1.000 45.21695 1668 ARG B C 1
ATOM 2846 O O . ARG B 1 129 ? 41.89393 3.45322 2.60777 1.000 45.64769 1668 ARG B O 1
ATOM 2854 N N . TYR B 1 130 ? 39.90830 3.43239 1.55114 1.000 41.61642 1669 TYR B N 1
ATOM 2855 C CA . TYR B 1 130 ? 40.44858 2.77374 0.36664 1.000 43.31152 1669 TYR B CA 1
ATOM 2856 C C . TYR B 1 130 ? 41.29072 3.72979 -0.47744 1.000 44.04924 1669 TYR B C 1
ATOM 2857 O O . TYR B 1 130 ? 42.26751 3.31260 -1.11164 1.000 45.62736 1669 TYR B O 1
ATOM 2866 N N . ALA B 1 131 ? 40.92648 5.00809 -0.50736 1.000 37.12340 1670 ALA B N 1
ATOM 2867 C CA . ALA B 1 131 ? 41.56192 5.94615 -1.42086 1.000 43.39448 1670 ALA B CA 1
ATOM 2868 C C . ALA B 1 131 ? 42.82889 6.55849 -0.85130 1.000 43.38862 1670 ALA B C 1
ATOM 2869 O O . ALA B 1 131 ? 43.68969 6.98692 -1.62672 1.000 46.71433 1670 ALA B O 1
ATOM 2871 N N . ALA B 1 132 ? 42.95913 6.60577 0.46874 1.000 41.19389 1671 ALA B N 1
ATOM 2872 C CA . ALA B 1 132 ? 44.02175 7.36220 1.14686 1.000 44.89659 1671 ALA B CA 1
ATOM 2873 C C . ALA B 1 132 ? 43.85710 8.82225 0.71480 1.000 47.22106 1671 ALA B C 1
ATOM 2874 O O . ALA B 1 132 ? 42.72073 9.30605 0.58634 1.000 49.52931 1671 ALA B O 1
ATOM 2876 N N . GLY B 1 133 ? 44.94597 9.54289 0.48201 1.000 50.24401 1672 GLY B N 1
ATOM 2877 C CA . GLY B 1 133 ? 44.83343 10.90216 0.00879 1.000 49.57556 1672 GLY B CA 1
ATOM 2878 C C . GLY B 1 133 ? 44.61153 11.05822 -1.47473 1.000 46.84956 1672 GLY B C 1
ATOM 2879 O O . GLY B 1 133 ? 44.51160 12.19408 -1.94915 1.000 45.12747 1672 GLY B O 1
ATOM 2880 N N . ARG B 1 134 ? 44.53532 9.95514 -2.21718 1.000 45.37391 1673 ARG B N 1
ATOM 2881 C CA . ARG B 1 134 ? 44.35643 10.02999 -3.65878 1.000 41.92753 1673 ARG B CA 1
ATOM 2882 C C . ARG B 1 134 ? 43.02422 10.69536 -3.99059 1.000 43.44991 1673 ARG B C 1
ATOM 2883 O O . ARG B 1 134 ? 42.00894 10.41486 -3.34034 1.000 36.17509 1673 ARG B O 1
ATOM 2891 N N . PRO B 1 135 ? 42.98639 11.56841 -4.99259 1.000 41.93080 1674 PRO B N 1
ATOM 2892 C CA . PRO B 1 135 ? 41.69555 12.05967 -5.48622 1.000 35.88518 1674 PRO B CA 1
ATOM 2893 C C . PRO B 1 135 ? 40.89294 10.93123 -6.11432 1.000 34.08339 1674 PRO B C 1
ATOM 2894 O O . PRO B 1 135 ? 41.44120 9.97919 -6.67484 1.000 33.64245 1674 PRO B O 1
ATOM 2898 N N . PHE B 1 136 ? 39.57565 11.03156 -6.02280 1.000 33.22905 1675 PHE B N 1
ATOM 2899 C CA . PHE B 1 136 ? 38.75189 10.00743 -6.63618 1.000 29.12356 1675 PHE B CA 1
ATOM 2900 C C . PHE B 1 136 ? 37.64914 10.63955 -7.47757 1.000 28.17861 1675 PHE B C 1
ATOM 2901 O O . PHE B 1 136 ? 37.31382 11.81324 -7.33112 1.000 26.36021 1675 PHE B O 1
ATOM 2909 N N . VAL B 1 137 ? 37.13414 9.84687 -8.40925 1.000 27.01030 1676 VAL B N 1
ATOM 2910 C CA . VAL B 1 137 ? 36.02134 10.22174 -9.26977 1.000 27.17765 1676 VAL B CA 1
ATOM 2911 C C . VAL B 1 137 ? 34.97616 9.12572 -9.11418 1.000 26.45874 1676 VAL B C 1
ATOM 2912 O O . VAL B 1 137 ? 35.30434 7.94236 -9.22838 1.000 26.89022 1676 VAL B O 1
ATOM 2916 N N . LEU B 1 138 ? 33.74424 9.51043 -8.79495 1.000 24.01015 1677 LEU B N 1
ATOM 2917 C CA . LEU B 1 138 ? 32.66228 8.54604 -8.62577 1.000 23.31256 1677 LEU B CA 1
ATOM 2918 C C . LEU B 1 138 ? 31.95092 8.32002 -9.94707 1.000 24.09346 1677 LEU B C 1
ATOM 2919 O O . LEU B 1 138 ? 31.88502 9.21152 -10.78749 1.000 18.92680 1677 LEU B O 1
ATOM 2924 N N . LEU B 1 139 ? 31.38175 7.12186 -10.11343 1.000 16.22091 1678 LEU B N 1
ATOM 2925 C CA . LEU B 1 139 ? 30.67471 6.76841 -11.33124 1.000 14.70023 1678 LEU B CA 1
ATOM 2926 C C . LEU B 1 139 ? 29.51261 5.85984 -10.94027 1.000 17.45749 1678 LEU B C 1
ATOM 2927 O O . LEU B 1 139 ? 29.57318 5.18749 -9.91792 1.000 15.27851 1678 LEU B O 1
ATOM 2932 N N . GLY B 1 140 ? 28.45478 5.88170 -11.73614 1.000 17.24661 1679 GLY B N 1
ATOM 2933 C CA . GLY B 1 140 ? 27.33553 4.95680 -11.56341 1.000 17.47992 1679 GLY B CA 1
ATOM 2934 C C . GLY B 1 140 ? 26.40200 4.93504 -12.74992 1.000 22.65977 1679 GLY B C 1
ATOM 2935 O O . GLY B 1 140 ? 26.27407 5.94664 -13.46140 1.000 20.25958 1679 GLY B O 1
ATOM 2936 N N . HIS B 1 141 ? 25.70229 3.80817 -12.96468 1.000 18.65257 1680 HIS B N 1
ATOM 2937 C CA . HIS B 1 141 ? 24.87200 3.60961 -14.14368 1.000 18.91687 1680 HIS B CA 1
ATOM 2938 C C . HIS B 1 141 ? 23.46986 3.19319 -13.73269 1.000 23.77848 1680 HIS B C 1
ATOM 2939 O O . HIS B 1 141 ? 23.29990 2.35075 -12.84226 1.000 21.26481 1680 HIS B O 1
ATOM 2946 N N . SER B 1 142 ? 22.47695 3.77858 -14.39939 1.000 23.32850 1681 SER B N 1
ATOM 2947 C CA . SER B 1 142 ? 21.05821 3.53523 -14.11406 1.000 25.80883 1681 SER B CA 1
ATOM 2948 C C . SER B 1 142 ? 20.78339 3.98019 -12.68486 1.000 26.09584 1681 SER B C 1
ATOM 2949 O O . SER B 1 142 ? 20.95663 5.17196 -12.38869 1.000 26.03234 1681 SER B O 1
ATOM 2952 N N . ALA B 1 143 ? 20.32779 3.10398 -11.78887 1.000 25.94824 1682 ALA B N 1
ATOM 2953 C CA . ALA B 1 143 ? 20.04856 3.54488 -10.42857 1.000 22.10755 1682 ALA B CA 1
ATOM 2954 C C . ALA B 1 143 ? 21.33257 3.80890 -9.66652 1.000 22.27813 1682 ALA B C 1
ATOM 2955 O O . ALA B 1 143 ? 21.35819 4.67503 -8.78204 1.000 21.00610 1682 ALA B O 1
ATOM 2957 N N . GLY B 1 144 ? 22.40498 3.08760 -10.00455 1.000 23.38047 1683 GLY B N 1
ATOM 2958 C CA . GLY B 1 144 ? 23.72078 3.39084 -9.47108 1.000 20.71622 1683 GLY B CA 1
ATOM 2959 C C . GLY B 1 144 ? 24.17655 4.80627 -9.77623 1.000 20.41281 1683 GLY B C 1
ATOM 2960 O O . GLY B 1 144 ? 25.01585 5.34976 -9.04934 1.000 19.90520 1683 GLY B O 1
ATOM 2961 N N . ALA B 1 145 ? 23.62715 5.42722 -10.82584 1.000 20.72690 1684 ALA B N 1
ATOM 2962 C CA . ALA B 1 145 ? 23.93135 6.84009 -11.06695 1.000 21.24687 1684 ALA B CA 1
ATOM 2963 C C . ALA B 1 145 ? 23.25285 7.72288 -10.03153 1.000 19.33188 1684 ALA B C 1
ATOM 2964 O O . ALA B 1 145 ? 23.83950 8.70865 -9.56108 1.000 18.22648 1684 ALA B O 1
ATOM 2966 N N . ASN B 1 146 ? 21.99509 7.41219 -9.68450 1.000 19.43370 1685 ASN B N 1
ATOM 2967 C CA . ASN B 1 146 ? 21.35924 8.13150 -8.58885 1.000 19.30369 1685 ASN B CA 1
ATOM 2968 C C . ASN B 1 146 ? 22.14321 7.94250 -7.30159 1.000 18.24342 1685 ASN B C 1
ATOM 2969 O O . ASN B 1 146 ? 22.42395 8.90726 -6.58644 1.000 17.02355 1685 ASN B O 1
ATOM 2982 N N . ALA B 1 148 ? 25.28331 7.42000 -6.85615 1.000 19.65202 1687 ALA B N 1
ATOM 2983 C CA . ALA B 1 148 ? 26.60171 8.06974 -6.83597 1.000 16.84085 1687 ALA B CA 1
ATOM 2984 C C . ALA B 1 148 ? 26.49543 9.58482 -6.69813 1.000 18.14075 1687 ALA B C 1
ATOM 2985 O O . ALA B 1 148 ? 27.40334 10.22627 -6.15799 1.000 16.92495 1687 ALA B O 1
ATOM 2987 N N . HIS B 1 149 ? 25.42560 10.16104 -7.22380 1.000 18.46819 1688 HIS B N 1
ATOM 2988 C CA . HIS B 1 149 ? 25.15725 11.58595 -7.04183 1.000 16.97902 1688 HIS B CA 1
ATOM 2989 C C . HIS B 1 149 ? 24.80100 11.90997 -5.59291 1.000 19.76414 1688 HIS B C 1
ATOM 2990 O O . HIS B 1 149 ? 25.13668 12.98469 -5.08235 1.000 20.18163 1688 HIS B O 1
ATOM 2997 N N . ALA B 1 150 ? 24.05983 11.02461 -4.93220 1.000 16.80138 1689 ALA B N 1
ATOM 2998 C CA . ALA B 1 150 ? 23.71986 11.24322 -3.53395 1.000 18.85722 1689 ALA B CA 1
ATOM 2999 C C . ALA B 1 150 ? 24.93917 11.09027 -2.64069 1.000 19.72440 1689 ALA B C 1
ATOM 3000 O O . ALA B 1 150 ? 25.15659 11.89256 -1.72489 1.000 18.71339 1689 ALA B O 1
ATOM 3002 N N . LEU B 1 151 ? 25.74356 10.05536 -2.87116 1.000 19.63727 1690 LEU B N 1
ATOM 3003 C CA . LEU B 1 151 ? 26.98072 9.94848 -2.10391 1.000 21.12149 1690 LEU B CA 1
ATOM 3004 C C . LEU B 1 151 ? 27.82649 11.20612 -2.29313 1.000 18.47877 1690 LEU B C 1
ATOM 3005 O O . LEU B 1 151 ? 28.37859 11.74988 -1.32675 1.000 21.94454 1690 LEU B O 1
ATOM 3010 N N . THR B 1 152 ? 27.89361 11.70134 -3.53181 1.000 21.72697 1691 THR B N 1
ATOM 3011 C CA . THR B 1 152 ? 28.55151 12.97240 -3.82882 1.000 21.40216 1691 THR B CA 1
ATOM 3012 C C . THR B 1 152 ? 27.99151 14.09549 -2.95918 1.000 20.14111 1691 THR B C 1
ATOM 3013 O O . THR B 1 152 ? 28.74045 14.76479 -2.24576 1.000 22.44569 1691 THR B O 1
ATOM 3017 N N . ARG B 1 153 ? 26.66528 14.30237 -2.99565 1.000 22.56468 1692 ARG B N 1
ATOM 3018 C CA . ARG B 1 153 ? 26.02264 15.28931 -2.11897 1.000 22.89145 1692 ARG B CA 1
ATOM 3019 C C . ARG B 1 153 ? 26.53350 15.16658 -0.68639 1.000 25.81615 1692 ARG B C 1
ATOM 3020 O O . ARG B 1 153 ? 26.92781 16.15526 -0.05673 1.000 25.35768 1692 ARG B O 1
ATOM 3028 N N . HIS B 1 154 ? 26.56849 13.94391 -0.16765 1.000 22.96527 1693 HIS B N 1
ATOM 3029 C CA . HIS B 1 154 ? 26.94688 13.74476 1.22568 1.000 23.91552 1693 HIS B CA 1
ATOM 3030 C C . HIS B 1 154 ? 28.40611 14.08709 1.46173 1.000 28.07306 1693 HIS B C 1
ATOM 3031 O O . HIS B 1 154 ? 28.73900 14.72596 2.46640 1.000 30.46411 1693 HIS B O 1
ATOM 3038 N N . LEU B 1 155 ? 29.29010 13.65019 0.56079 1.000 27.17939 1694 LEU B N 1
ATOM 3039 C CA . LEU B 1 155 ? 30.70729 13.98773 0.67703 1.000 25.71773 1694 LEU B CA 1
ATOM 3040 C C . LEU B 1 155 ? 30.92852 15.49619 0.63909 1.000 29.47093 1694 LEU B C 1
ATOM 3041 O O . LEU B 1 155 ? 31.59639 16.05893 1.51471 1.000 32.41445 1694 LEU B O 1
ATOM 3046 N N . GLU B 1 156 ? 30.39590 16.16371 -0.38902 1.000 28.83682 1695 GLU B N 1
ATOM 3047 C CA . GLU B 1 156 ? 30.57006 17.61132 -0.50576 1.000 27.27650 1695 GLU B CA 1
ATOM 3048 C C . GLU B 1 156 ? 29.97569 18.33940 0.69552 1.000 27.38369 1695 GLU B C 1
ATOM 3049 O O . GLU B 1 156 ? 30.61850 19.23659 1.25982 1.000 26.96604 1695 GLU B O 1
ATOM 3055 N N . ALA B 1 157 ? 28.77379 17.93304 1.14310 1.000 26.08745 1696 ALA B N 1
ATOM 3056 C CA . ALA B 1 157 ? 28.18161 18.57930 2.31522 1.000 26.69340 1696 ALA B CA 1
ATOM 3057 C C . ALA B 1 157 ? 29.08908 18.48192 3.53873 1.000 29.74981 1696 ALA B C 1
ATOM 3058 O O . ALA B 1 157 ? 29.07030 19.36797 4.39894 1.000 31.76519 1696 ALA B O 1
ATOM 3060 N N . ASN B 1 158 ? 29.90398 17.43576 3.63189 1.000 29.12029 1697 ASN B N 1
ATOM 3061 C CA . ASN B 1 158 ? 30.79217 17.26458 4.77292 1.000 32.97872 1697 ASN B CA 1
ATOM 3062 C C . ASN B 1 158 ? 32.21244 17.74092 4.48292 1.000 32.98529 1697 ASN B C 1
ATOM 3063 O O . ASN B 1 158 ? 33.16310 17.27531 5.11435 1.000 35.87032 1697 ASN B O 1
ATOM 3068 N N . GLY B 1 159 ? 32.37306 18.69490 3.56589 1.000 37.84017 1698 GLY B N 1
ATOM 3069 C CA . GLY B 1 159 ? 33.66369 19.30406 3.31110 1.000 33.30578 1698 GLY B CA 1
ATOM 3070 C C . GLY B 1 159 ? 34.61086 18.50655 2.44281 1.000 35.94713 1698 GLY B C 1
ATOM 3071 O O . GLY B 1 159 ? 35.75069 18.94823 2.22904 1.000 39.73184 1698 GLY B O 1
ATOM 3072 N N . GLY B 1 160 ? 34.19585 17.34385 1.95088 1.000 32.02298 1699 GLY B N 1
ATOM 3073 C CA . GLY B 1 160 ? 35.02387 16.53910 1.08300 1.000 29.88241 1699 GLY B CA 1
ATOM 3074 C C . GLY B 1 160 ? 34.47020 16.55274 -0.32158 1.000 30.28792 1699 GLY B C 1
ATOM 3075 O O . GLY B 1 160 ? 33.79846 17.51205 -0.70813 1.000 31.64068 1699 GLY B O 1
ATOM 3076 N N . GLY B 1 161 ? 34.73279 15.50865 -1.09566 1.000 31.45592 1700 GLY B N 1
ATOM 3077 C CA . GLY B 1 161 ? 34.09366 15.35670 -2.37768 1.000 28.25048 1700 GLY B CA 1
ATOM 3078 C C . GLY B 1 161 ? 34.94682 14.60931 -3.37412 1.000 30.50569 1700 GLY B C 1
ATOM 3079 O O . GLY B 1 161 ? 36.14584 14.39429 -3.17182 1.000 33.26559 1700 GLY B O 1
ATOM 3080 N N . PRO B 1 162 ? 34.33860 14.18777 -4.47271 1.000 28.09410 1701 PRO B N 1
ATOM 3081 C CA . PRO B 1 162 ? 35.10303 13.62553 -5.58211 1.000 23.91464 1701 PRO B CA 1
ATOM 3082 C C . PRO B 1 162 ? 35.59760 14.73120 -6.50821 1.000 29.07685 1701 PRO B C 1
ATOM 3083 O O . PRO B 1 162 ? 35.13058 15.87408 -6.46513 1.000 30.88544 1701 PRO B O 1
ATOM 3087 N N . ALA B 1 163 ? 36.56006 14.36199 -7.35644 1.000 26.89492 1702 ALA B N 1
ATOM 3088 C CA . ALA B 1 163 ? 37.09239 15.28608 -8.35493 1.000 29.99379 1702 ALA B CA 1
ATOM 3089 C C . ALA B 1 163 ? 36.17715 15.45598 -9.55897 1.000 27.17750 1702 ALA B C 1
ATOM 3090 O O . ALA B 1 163 ? 36.31338 16.44048 -10.29729 1.000 28.70739 1702 ALA B O 1
ATOM 3092 N N . GLY B 1 164 ? 35.24647 14.53324 -9.75888 1.000 23.25235 1703 GLY B N 1
ATOM 3093 C CA . GLY B 1 164 ? 34.28626 14.60263 -10.83995 1.000 24.14120 1703 GLY B CA 1
ATOM 3094 C C . GLY B 1 164 ? 33.27996 13.49682 -10.63936 1.000 25.69880 1703 GLY B C 1
ATOM 3095 O O . GLY B 1 164 ? 33.52084 12.55691 -9.87237 1.000 21.33610 1703 GLY B O 1
ATOM 3096 N N . LEU B 1 165 ? 32.13595 13.62815 -11.31389 1.000 23.50155 1704 LEU B N 1
ATOM 3097 C CA . LEU B 1 165 ? 31.04382 12.66635 -11.17010 1.000 21.85651 1704 LEU B CA 1
ATOM 3098 C C . LEU B 1 165 ? 30.58155 12.20269 -12.53913 1.000 17.06668 1704 LEU B C 1
ATOM 3099 O O . LEU B 1 165 ? 30.19311 13.01119 -13.37922 1.000 19.58682 1704 LEU B O 1
ATOM 3104 N N . VAL B 1 166 ? 30.62840 10.90111 -12.77625 1.000 16.27569 1705 VAL B N 1
ATOM 3105 C CA . VAL B 1 166 ? 30.18823 10.34738 -14.03687 1.000 14.76112 1705 VAL B CA 1
ATOM 3106 C C . VAL B 1 166 ? 28.84177 9.70714 -13.76858 1.000 17.86155 1705 VAL B C 1
ATOM 3107 O O . VAL B 1 166 ? 28.69204 8.94446 -12.79826 1.000 18.70708 1705 VAL B O 1
ATOM 3111 N N . LEU B 1 167 ? 27.86906 10.04884 -14.59632 1.000 16.17134 1706 LEU B N 1
ATOM 3112 C CA . LEU B 1 167 ? 26.47541 9.68762 -14.39902 1.000 17.87875 1706 LEU B CA 1
ATOM 3113 C C . LEU B 1 167 ? 26.00593 9.11516 -15.72874 1.000 21.07642 1706 LEU B C 1
ATOM 3114 O O . LEU B 1 167 ? 25.73732 9.86513 -16.67438 1.000 20.97389 1706 LEU B O 1
ATOM 3127 N N . ASP B 1 169 ? 23.23005 7.50741 -17.82823 1.000 23.83028 1708 ASP B N 1
ATOM 3128 C CA . ASP B 1 169 ? 21.80515 7.26482 -18.10151 1.000 24.73241 1708 ASP B CA 1
ATOM 3129 C C . ASP B 1 169 ? 20.92954 7.33943 -16.84513 1.000 27.46538 1708 ASP B C 1
ATOM 3130 O O . ASP B 1 169 ? 20.17832 6.41005 -16.51306 1.000 27.01821 1708 ASP B O 1
ATOM 3135 N N . ILE B 1 170 ? 20.97799 8.50405 -16.20713 1.000 25.66522 1709 ILE B N 1
ATOM 3136 C CA . ILE B 1 170 ? 20.25150 8.79810 -14.97483 1.000 22.97651 1709 ILE B CA 1
ATOM 3137 C C . ILE B 1 170 ? 18.83112 9.27026 -15.29266 1.000 28.90454 1709 ILE B C 1
ATOM 3138 O O . ILE B 1 170 ? 18.56684 9.92529 -16.31195 1.000 24.04272 1709 ILE B O 1
ATOM 3143 N N . TYR B 1 171 ? 17.90636 8.94265 -14.39707 1.000 26.18463 1710 TYR B N 1
ATOM 3144 C CA . TYR B 1 171 ? 16.51156 9.35884 -14.46878 1.000 26.86812 1710 TYR B CA 1
ATOM 3145 C C . TYR B 1 171 ? 16.07594 9.67734 -13.04480 1.000 27.47658 1710 TYR B C 1
ATOM 3146 O O . TYR B 1 171 ? 16.82444 9.45713 -12.09121 1.000 31.65521 1710 TYR B O 1
ATOM 3155 N N . THR B 1 172 ? 14.86765 10.20756 -12.88912 1.000 31.88820 1711 THR B N 1
ATOM 3156 C CA . THR B 1 172 ? 14.34729 10.49699 -11.55810 1.000 30.07437 1711 THR B CA 1
ATOM 3157 C C . THR B 1 172 ? 13.35149 9.42129 -11.18465 1.000 35.26540 1711 THR B C 1
ATOM 3158 O O . THR B 1 172 ? 12.32608 9.29609 -11.86122 1.000 33.99401 1711 THR B O 1
ATOM 3162 N N . PRO B 1 173 ? 13.61111 8.60967 -10.15958 1.000 33.74253 1712 PRO B N 1
ATOM 3163 C CA . PRO B 1 173 ? 12.64547 7.55194 -9.80750 1.000 31.55138 1712 PRO B CA 1
ATOM 3164 C C . PRO B 1 173 ? 11.24321 8.07241 -9.51327 1.000 37.47818 1712 PRO B C 1
ATOM 3165 O O . PRO B 1 173 ? 10.26222 7.45158 -9.93707 1.000 36.93386 1712 PRO B O 1
ATOM 3169 N N . ALA B 1 174 ? 11.12118 9.20810 -8.82834 1.000 34.61325 1713 ALA B N 1
ATOM 3170 C CA . ALA B 1 174 ? 9.81714 9.79441 -8.53087 1.000 42.24808 1713 ALA B CA 1
ATOM 3171 C C . ALA B 1 174 ? 9.17792 10.47673 -9.73319 1.000 46.94719 1713 ALA B C 1
ATOM 3172 O O . ALA B 1 174 ? 7.98675 10.80462 -9.67533 1.000 53.85185 1713 ALA B O 1
ATOM 3174 N N . ASP B 1 175 ? 9.93540 10.69440 -10.80911 1.000 44.29018 1714 ASP B N 1
ATOM 3175 C CA . ASP B 1 175 ? 9.44012 11.32802 -12.03296 1.000 44.92027 1714 ASP B CA 1
ATOM 3176 C C . ASP B 1 175 ? 10.05191 10.58778 -13.21484 1.000 43.66234 1714 ASP B C 1
ATOM 3177 O O . ASP B 1 175 ? 10.86951 11.13418 -13.9644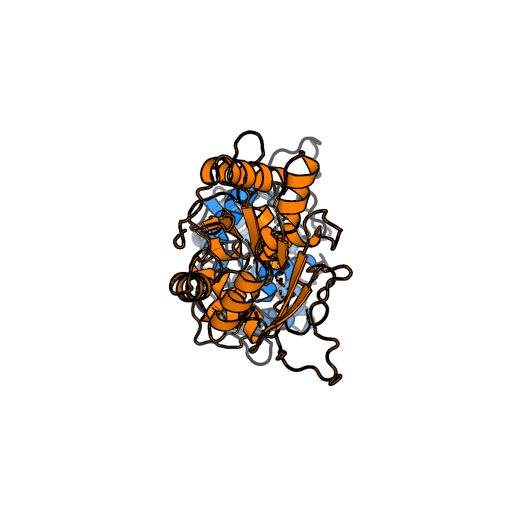8 1.000 49.65855 1714 ASP B O 1
ATOM 3182 N N . PRO B 1 176 ? 9.66367 9.32633 -13.41653 1.000 45.85397 1715 PRO B N 1
ATOM 3183 C CA . PRO B 1 176 ? 10.51339 8.39970 -14.18294 1.000 42.94716 1715 PRO B CA 1
ATOM 3184 C C . PRO B 1 176 ? 10.63724 8.70345 -15.66488 1.000 46.21237 1715 PRO B C 1
ATOM 3185 O O . PRO B 1 176 ? 11.50962 8.10791 -16.31460 1.000 42.98502 1715 PRO B O 1
ATOM 3189 N N . GLY B 1 177 ? 9.81911 9.59260 -16.21783 1.000 46.96196 1716 GLY B N 1
ATOM 3190 C CA . GLY B 1 177 ? 9.85108 9.80291 -17.65667 1.000 47.35101 1716 GLY B CA 1
ATOM 3191 C C . GLY B 1 177 ? 9.67138 8.49267 -18.39495 1.000 43.67019 1716 GLY B C 1
ATOM 3192 O O . GLY B 1 177 ? 8.77688 7.69746 -18.08539 1.000 46.00729 1716 GLY B O 1
ATOM 3193 N N . ALA B 1 178 ? 10.55958 8.23760 -19.35880 1.000 42.63426 1717 ALA B N 1
ATOM 3194 C CA . ALA B 1 178 ? 10.47892 7.01409 -20.15070 1.000 41.67429 1717 ALA B CA 1
ATOM 3195 C C . ALA B 1 178 ? 10.71438 5.76348 -19.31103 1.000 45.81032 1717 ALA B C 1
ATOM 3196 O O . ALA B 1 178 ? 10.24135 4.67894 -19.67565 1.000 42.26326 1717 ALA B O 1
ATOM 3206 N N . GLY B 1 180 ? 9.51769 4.94955 -16.53513 1.000 45.66045 1719 GLY B N 1
ATOM 3207 C CA . GLY B 1 180 ? 8.27460 4.45947 -15.98442 1.000 43.17610 1719 GLY B CA 1
ATOM 3208 C C . GLY B 1 180 ? 7.50760 3.72121 -17.05791 1.000 46.55613 1719 GLY B C 1
ATOM 3209 O O . GLY B 1 180 ? 6.99865 2.61604 -16.83754 1.000 42.25548 1719 GLY B O 1
ATOM 3210 N N . VAL B 1 181 ? 7.43605 4.32622 -18.24380 1.000 41.69924 1720 VAL B N 1
ATOM 3211 C CA . VAL B 1 181 ? 6.81727 3.64348 -19.37144 1.000 42.21816 1720 VAL B CA 1
ATOM 3212 C C . VAL B 1 181 ? 7.49356 2.29982 -19.60104 1.000 42.26455 1720 VAL B C 1
ATOM 3213 O O . VAL B 1 181 ? 6.82932 1.28310 -19.84121 1.000 38.22747 1720 VAL B O 1
ATOM 3217 N N . TRP B 1 182 ? 8.81354 2.25800 -19.46207 1.000 39.46577 1721 TRP B N 1
ATOM 3218 C CA . TRP B 1 182 ? 9.57526 1.04306 -19.70588 1.000 40.50237 1721 TRP B CA 1
ATOM 3219 C C . TRP B 1 182 ? 9.82047 0.22061 -18.44009 1.000 38.82511 1721 TRP B C 1
ATOM 3220 O O . TRP B 1 182 ? 10.62963 -0.71419 -18.47433 1.000 37.01957 1721 TRP B O 1
ATOM 3231 N N . ARG B 1 183 ? 9.14142 0.54473 -17.33508 1.000 43.61443 1722 ARG B N 1
ATOM 3232 C CA . ARG B 1 183 ? 9.44253 -0.09331 -16.05500 1.000 40.94272 1722 ARG B CA 1
ATOM 3233 C C . ARG B 1 183 ? 9.32094 -1.60590 -16.15319 1.000 43.32436 1722 ARG B C 1
ATOM 3234 O O . ARG B 1 183 ? 10.22750 -2.34239 -15.74260 1.000 41.22680 1722 ARG B O 1
ATOM 3242 N N . ASN B 1 184 ? 8.21162 -2.08735 -16.71413 1.000 41.35879 1723 ASN B N 1
ATOM 3243 C CA . ASN B 1 184 ? 8.04150 -3.52565 -16.87213 1.000 39.19507 1723 ASN B CA 1
ATOM 3244 C C . ASN B 1 184 ? 9.13865 -4.11388 -17.74453 1.000 44.19486 1723 ASN B C 1
ATOM 3245 O O . ASN B 1 184 ? 9.61925 -5.22495 -17.47980 1.000 42.86156 1723 ASN B O 1
ATOM 3250 N N . ASP B 1 185 ? 9.57095 -3.36618 -18.76433 1.000 38.31617 1724 ASP B N 1
ATOM 3251 C CA . ASP B 1 185 ? 10.66782 -3.81671 -19.60977 1.000 44.36306 1724 ASP B CA 1
ATOM 3252 C C . ASP B 1 185 ? 11.95904 -3.96512 -18.80933 1.000 36.57177 1724 ASP B C 1
ATOM 3253 O O . ASP B 1 185 ? 12.71675 -4.91491 -19.01945 1.000 39.38288 1724 ASP B O 1
ATOM 3266 N N . PHE B 1 187 ? 12.20615 -4.54239 -15.40553 1.000 38.56240 1726 PHE B N 1
AT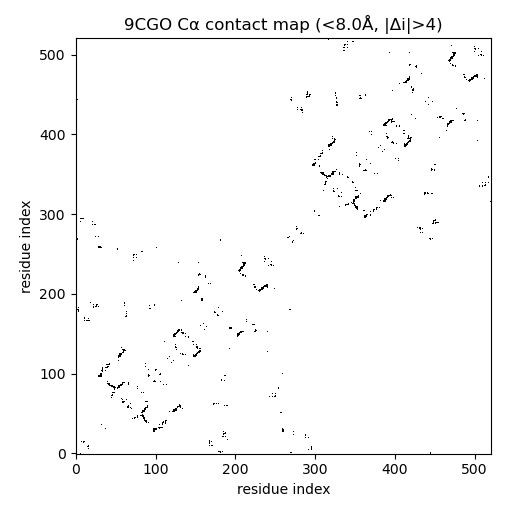OM 3267 C CA . PHE B 1 187 ? 12.00156 -5.67854 -14.50473 1.000 40.16508 1726 PHE B CA 1
ATOM 3268 C C . PHE B 1 187 ? 12.23761 -7.00454 -15.22014 1.000 39.06591 1726 PHE B C 1
ATOM 3269 O O . PHE B 1 187 ? 12.78693 -7.94531 -14.63606 1.000 44.33896 1726 PHE B O 1
ATOM 3277 N N . GLN B 1 188 ? 11.81736 -7.08914 -16.48646 1.000 35.89306 1727 GLN B N 1
ATOM 3278 C CA . GLN B 1 188 ? 12.13629 -8.22469 -17.34851 1.000 40.72338 1727 GLN B CA 1
ATOM 3279 C C . GLN B 1 188 ? 13.64116 -8.45846 -17.40272 1.000 48.66795 1727 GLN B C 1
ATOM 3280 O O . GLN B 1 188 ? 14.13358 -9.54298 -17.06921 1.000 47.58159 1727 GLN B O 1
ATOM 3286 N N . TRP B 1 189 ? 14.38905 -7.42806 -17.80459 1.000 40.64570 1728 TRP B N 1
ATOM 3287 C CA . TRP B 1 189 ? 15.81920 -7.57851 -18.04684 1.000 44.05388 1728 TRP B CA 1
ATOM 3288 C C . TRP B 1 189 ? 16.57242 -7.93657 -16.77096 1.000 44.45824 1728 TRP B C 1
ATOM 3289 O O . TRP B 1 189 ? 17.39262 -8.86123 -16.77023 1.000 41.19412 1728 TRP B O 1
ATOM 3300 N N . VAL B 1 190 ? 16.32288 -7.21354 -15.67265 1.000 44.17672 1729 VAL B N 1
ATOM 3301 C CA . VAL B 1 190 ? 17.17698 -7.39688 -14.50217 1.000 43.00698 1729 VAL B CA 1
ATOM 3302 C C . VAL B 1 190 ? 17.03230 -8.79222 -13.90054 1.000 50.02458 1729 VAL B C 1
ATOM 3303 O O . VAL B 1 190 ? 17.96566 -9.27311 -13.24339 1.000 48.36047 1729 VAL B O 1
ATOM 3307 N N . TRP B 1 191 ? 15.90267 -9.47088 -14.13643 1.000 53.83088 1730 TRP B N 1
ATOM 3308 C CA . TRP B 1 191 ? 15.76057 -10.86748 -13.72178 1.000 52.99455 1730 TRP B CA 1
ATOM 3309 C C . TRP B 1 191 ? 16.64765 -11.77674 -14.56182 1.000 52.26800 1730 TRP B C 1
ATOM 3310 O O . TRP B 1 191 ? 17.47039 -12.52799 -14.02667 1.000 48.07030 1730 TRP B O 1
ATOM 3321 N N . ARG B 1 192 ? 16.48917 -11.71722 -15.89011 1.000 53.15208 1731 ARG B N 1
ATOM 3322 C CA . ARG B 1 192 ? 17.19904 -12.63740 -16.77447 1.000 53.48503 1731 ARG B CA 1
ATOM 3323 C C . ARG B 1 192 ? 18.71125 -12.43716 -16.70350 1.000 55.54032 1731 ARG B C 1
ATOM 3324 O O . ARG B 1 192 ? 19.47487 -13.40300 -16.83945 1.000 48.18369 1731 ARG B O 1
ATOM 3332 N N . ARG B 1 193 ? 19.15723 -11.20402 -16.45355 1.000 51.92888 1732 ARG B N 1
ATOM 3333 C CA . ARG B 1 193 ? 20.58714 -10.92173 -16.39104 1.000 53.56840 1732 ARG B CA 1
ATOM 3334 C C . ARG B 1 193 ? 21.26063 -11.68566 -15.25319 1.000 55.12679 1732 ARG B C 1
ATOM 3335 O O . ARG B 1 193 ? 22.31714 -12.29636 -15.45048 1.000 58.81483 1732 ARG B O 1
ATOM 3343 N N . SER B 1 194 ? 20.64933 -11.67238 -14.06350 1.000 49.27043 1733 SER B N 1
ATOM 3344 C CA . SER B 1 194 ? 21.19054 -12.23617 -12.80940 1.000 46.89225 1733 SER B CA 1
ATOM 3345 C C . SER B 1 194 ? 22.38270 -13.18970 -12.91765 1.000 45.94099 1733 SER B C 1
ATOM 3346 O O . SER B 1 194 ? 22.21976 -14.39055 -13.12375 1.000 41.08576 1733 SER B O 1
ATOM 3349 N N . PRO B 1 198 ? 17.37508 -14.79678 -8.33886 1.000 47.83422 1737 PRO B N 1
ATOM 3350 C CA . PRO B 1 198 ? 16.88402 -13.70860 -7.48184 1.000 50.35076 1737 PRO B CA 1
ATOM 3351 C C . PRO B 1 198 ? 15.93252 -14.21039 -6.39125 1.000 44.68861 1737 PRO B C 1
ATOM 3352 O O . PRO B 1 198 ? 14.87515 -14.75957 -6.69519 1.000 49.72490 1737 PRO B O 1
ATOM 3356 N N . ASP B 1 199 ? 16.30757 -14.02704 -5.13612 1.000 42.75192 1738 ASP B N 1
ATOM 3357 C CA . ASP B 1 199 ? 15.52463 -14.55502 -4.03682 1.000 46.94656 1738 ASP B CA 1
ATOM 3358 C C . ASP B 1 199 ? 14.75930 -13.42498 -3.34533 1.000 45.88212 1738 ASP B C 1
ATOM 3359 O O . ASP B 1 199 ? 14.68718 -12.29437 -3.83925 1.000 38.27506 1738 ASP B O 1
ATOM 3364 N N . ASP B 1 200 ? 14.17450 -13.73723 -2.18422 1.000 42.13001 1739 ASP B N 1
ATOM 3365 C CA . ASP B 1 200 ? 13.46667 -12.72792 -1.40523 1.000 35.59187 1739 ASP B CA 1
ATOM 3366 C C . ASP B 1 200 ? 14.42505 -11.65805 -0.89721 1.000 33.98244 1739 ASP B C 1
ATOM 3367 O O . ASP B 1 200 ? 14.09759 -10.46219 -0.90798 1.000 31.54818 1739 ASP B O 1
ATOM 3372 N N . HIS B 1 201 ? 15.62258 -12.07489 -0.47440 1.000 32.63531 1740 HIS B N 1
ATOM 3373 C CA . HIS B 1 201 ? 16.59679 -11.15440 0.10730 1.000 32.91640 1740 HIS B CA 1
ATOM 3374 C C . HIS B 1 201 ? 16.96721 -10.04592 -0.87824 1.000 29.27780 1740 HIS B C 1
ATOM 3375 O O . HIS B 1 201 ? 16.87503 -8.85185 -0.55988 1.000 28.04800 1740 HIS B O 1
ATOM 3382 N N . ARG B 1 202 ? 17.37654 -10.42651 -2.08889 1.000 33.08647 1741 ARG B N 1
ATOM 3383 C CA . ARG B 1 202 ? 17.75552 -9.42996 -3.08237 1.000 27.18768 1741 ARG B CA 1
ATOM 3384 C C . ARG B 1 202 ? 16.56224 -8.57741 -3.47635 1.000 30.60350 1741 ARG B C 1
ATOM 3385 O O . ARG B 1 202 ? 16.68923 -7.35991 -3.66219 1.000 24.26594 1741 ARG B O 1
ATOM 3393 N N . LEU B 1 203 ? 15.37842 -9.18832 -3.54591 1.000 28.14675 1742 LEU B N 1
ATOM 3394 C CA . LEU B 1 203 ? 14.18415 -8.45039 -3.94152 1.000 29.29586 1742 LEU B CA 1
ATOM 3395 C C . LEU B 1 203 ? 13.74095 -7.43561 -2.89492 1.000 23.76564 1742 LEU B C 1
ATOM 3396 O O . LEU B 1 203 ? 13.18379 -6.39687 -3.26287 1.000 21.79331 1742 LEU B O 1
ATOM 3401 N N . THR B 1 204 ? 13.92446 -7.70711 -1.59679 1.000 24.35464 1743 THR B N 1
ATOM 3402 C CA . THR B 1 204 ? 13.50781 -6.69267 -0.63089 1.000 23.30535 1743 THR B CA 1
ATOM 3403 C C . THR B 1 204 ? 14.56069 -5.60095 -0.49009 1.000 22.43337 1743 THR B C 1
ATOM 3404 O O . THR B 1 204 ? 14.23480 -4.46640 -0.12454 1.000 21.13312 1743 THR B O 1
ATOM 3408 N N . ALA B 1 205 ? 15.81545 -5.92983 -0.77396 1.000 24.58996 1744 ALA B N 1
ATOM 3409 C CA . ALA B 1 205 ? 16.84220 -4.90104 -0.87505 1.000 25.19026 1744 ALA B CA 1
ATOM 3410 C C . ALA B 1 205 ? 16.49704 -3.89393 -1.97091 1.000 22.97410 1744 ALA B C 1
ATOM 3411 O O . ALA B 1 205 ? 16.54441 -2.67435 -1.74811 1.000 25.17012 1744 ALA B O 1
ATOM 3421 N N . GLY B 1 207 ? 13.57158 -3.29594 -2.99861 1.000 30.01275 1746 GLY B N 1
ATOM 3422 C CA . GLY B 1 207 ? 12.45781 -2.52987 -2.46791 1.000 21.89462 1746 GLY B CA 1
ATOM 3423 C C . GLY B 1 207 ? 12.89777 -1.40076 -1.55807 1.000 22.35235 1746 GLY B C 1
ATOM 3424 O O . GLY B 1 207 ? 12.35875 -0.29286 -1.63513 1.000 25.64805 1746 GLY B O 1
ATOM 3425 N N . ALA B 1 208 ? 13.88477 -1.66094 -0.68464 1.000 22.20119 1747 ALA B N 1
ATOM 3426 C CA . ALA B 1 208 ? 14.32040 -0.65472 0.27794 1.000 23.61720 1747 ALA B CA 1
ATOM 3427 C C . ALA B 1 208 ? 15.01180 0.51328 -0.41021 1.000 20.58975 1747 ALA B C 1
ATOM 3428 O O . ALA B 1 208 ? 14.81334 1.67187 -0.02793 1.000 22.39632 1747 ALA B O 1
ATOM 3430 N N . TYR B 1 209 ? 15.85894 0.22573 -1.40430 1.000 22.73306 1748 TYR B N 1
ATOM 3431 C CA . TYR B 1 209 ? 16.55143 1.29881 -2.11781 1.000 20.43284 1748 TYR B CA 1
ATOM 3432 C C . TYR B 1 209 ? 15.60574 2.07697 -3.02058 1.000 21.02070 1748 TYR B C 1
ATOM 3433 O O . TYR B 1 209 ? 15.82921 3.27022 -3.26104 1.000 22.42889 1748 TYR B O 1
ATOM 3442 N N . HIS B 1 210 ? 14.55029 1.42083 -3.52029 1.000 24.45151 1749 HIS B N 1
ATOM 3443 C CA . HIS B 1 210 ? 13.48599 2.12167 -4.23686 1.000 25.05523 1749 HIS B CA 1
ATOM 3444 C C . HIS B 1 210 ? 12.78273 3.12467 -3.33391 1.000 25.19952 1749 HIS B C 1
ATOM 3445 O O . HIS B 1 210 ? 12.43542 4.22697 -3.76617 1.000 27.38837 1749 HIS B O 1
ATOM 3452 N N . ARG B 1 211 ? 12.56467 2.76016 -2.07379 1.000 25.94143 1750 ARG B N 1
ATOM 3453 C CA . ARG B 1 211 ? 12.05165 3.72024 -1.10227 1.000 27.98363 1750 ARG B CA 1
ATOM 3454 C C . ARG B 1 211 ? 13.03324 4.86567 -0.89771 1.000 28.20944 1750 ARG B C 1
ATOM 3455 O O . ARG B 1 211 ? 12.64034 6.04120 -0.88431 1.000 26.78445 1750 ARG B O 1
ATOM 3463 N N . LEU B 1 212 ? 14.32497 4.55010 -0.75860 1.000 29.83870 1751 LEU B N 1
ATOM 3464 C CA . LEU B 1 212 ? 15.31842 5.61671 -0.66753 1.000 29.76882 1751 LEU B CA 1
ATOM 3465 C C . LEU B 1 212 ? 15.18658 6.56371 -1.84320 1.000 28.84224 1751 LEU B C 1
ATOM 3466 O O . LEU B 1 212 ? 15.09670 7.78339 -1.67244 1.000 31.97026 1751 LEU B O 1
ATOM 3471 N N . LEU B 1 213 ? 15.10903 6.00812 -3.04539 1.000 28.44157 1752 LEU B N 1
ATOM 3472 C CA . LEU B 1 213 ? 15.19633 6.81461 -4.24707 1.000 27.27941 1752 LEU B CA 1
ATOM 3473 C C . LEU B 1 213 ? 13.89181 7.51374 -4.61242 1.000 31.20782 1752 LEU B C 1
ATOM 3474 O O . LEU B 1 213 ? 13.86308 8.24122 -5.61623 1.000 27.19410 1752 LEU B O 1
ATOM 3479 N N . LEU B 1 214 ? 12.82147 7.33039 -3.83054 1.000 32.05824 1753 LEU B N 1
ATOM 3480 C CA . LEU B 1 214 ? 11.64707 8.18163 -3.99582 1.000 28.97474 1753 LEU B CA 1
ATOM 3481 C C . LEU B 1 214 ? 11.83440 9.54338 -3.34831 1.000 27.53128 1753 LEU B C 1
ATOM 3482 O O . LEU B 1 214 ? 11.12894 10.48519 -3.71364 1.000 34.33169 1753 LEU B O 1
ATOM 3487 N N . ASP B 1 215 ? 12.75912 9.67869 -2.39492 1.000 28.04267 1754 ASP B N 1
ATOM 3488 C CA . ASP B 1 215 ? 13.11284 10.98187 -1.84305 1.000 28.19217 1754 ASP B CA 1
ATOM 3489 C C . ASP B 1 215 ? 14.25527 11.65273 -2.60574 1.000 27.52715 1754 ASP B C 1
ATOM 3490 O O . ASP B 1 215 ? 14.73946 12.69671 -2.16222 1.000 26.47337 1754 ASP B O 1
ATOM 3495 N N . TRP B 1 216 ? 14.70928 11.06541 -3.71549 1.000 27.09310 1755 TRP B N 1
ATOM 3496 C CA . TRP B 1 216 ? 15.83678 11.60255 -4.47162 1.000 23.99846 1755 TRP B CA 1
ATOM 3497 C C . TRP B 1 216 ? 15.37361 12.72448 -5.38700 1.000 20.70944 1755 TRP B C 1
ATOM 3498 O O . TRP B 1 216 ? 14.32422 12.62741 -6.02373 1.000 21.30736 1755 TRP B O 1
ATOM 3509 N N . SER B 1 217 ? 16.17040 13.78053 -5.47340 1.000 22.40965 1756 SER B N 1
ATOM 3510 C CA . SER B 1 217 ? 15.88244 14.86677 -6.40923 1.000 23.26788 1756 SER B CA 1
ATOM 3511 C C . SER B 1 217 ? 17.13050 15.29055 -7.18213 1.000 23.64391 1756 SER B C 1
ATOM 3512 O O . SER B 1 217 ? 18.24808 15.25664 -6.63107 1.000 25.13610 1756 SER B O 1
ATOM 3515 N N . PRO B 1 218 ? 16.96798 15.67447 -8.46402 1.000 22.74854 1757 PRO B N 1
ATOM 3516 C CA . PRO B 1 218 ? 18.11928 16.04253 -9.30878 1.000 26.14957 1757 PRO B CA 1
ATOM 3517 C C . PRO B 1 218 ? 18.74946 17.37111 -8.94374 1.000 27.21718 1757 PRO B C 1
ATOM 3518 O O . PRO B 1 218 ? 18.59038 18.36729 -9.65900 1.000 24.75924 1757 PRO B O 1
ATOM 3522 N N . THR B 1 219 ? 19.49247 17.38131 -7.86079 1.000 25.16065 1758 THR B N 1
ATOM 3523 C CA . THR B 1 219 ? 20.04631 18.59754 -7.31300 1.000 24.70681 1758 THR B CA 1
ATOM 3524 C C . THR B 1 219 ? 21.49899 18.76313 -7.75443 1.000 26.11683 1758 THR B C 1
ATOM 3525 O O . THR B 1 219 ? 22.14352 17.80092 -8.19706 1.000 23.90992 1758 THR B O 1
ATOM 3529 N N . PRO B 1 220 ? 22.03069 19.98401 -7.70461 1.000 25.09275 1759 PRO B N 1
ATOM 3530 C CA . PRO B 1 220 ? 23.40324 20.22490 -8.19014 1.000 22.09065 1759 PRO B CA 1
ATOM 3531 C C . PRO B 1 220 ? 24.49086 19.64433 -7.29460 1.000 20.65869 1759 PRO B C 1
ATOM 3532 O O . PRO B 1 220 ? 24.29984 19.39992 -6.10509 1.000 22.03603 1759 PRO B O 1
ATOM 3536 N N . VAL B 1 221 ? 25.67638 19.45716 -7.89268 1.000 16.82945 1760 VAL B N 1
ATOM 3537 C CA . VAL B 1 221 ? 26.90349 19.17143 -7.15586 1.000 17.13293 1760 VAL B CA 1
ATOM 3538 C C . VAL B 1 221 ? 28.01940 20.08118 -7.66057 1.000 18.72769 1760 VAL B C 1
ATOM 3539 O O . VAL B 1 221 ? 27.98395 20.58787 -8.78856 1.000 17.36757 1760 VAL B O 1
ATOM 3543 N N . ARG B 1 222 ? 29.02249 20.27755 -6.80450 1.000 21.51046 1761 ARG B N 1
ATOM 3544 C CA . ARG B 1 222 ? 30.21397 21.02023 -7.22173 1.000 21.58082 1761 ARG B CA 1
ATOM 3545 C C . ARG B 1 222 ? 31.01439 20.23918 -8.25587 1.000 23.22286 1761 ARG B C 1
ATOM 3546 O O . ARG B 1 222 ? 31.44641 20.79302 -9.27473 1.000 23.73485 1761 ARG B O 1
ATOM 3554 N N . ALA B 1 223 ? 31.21843 18.94767 -8.01580 1.000 21.93039 1762 ALA B N 1
ATOM 3555 C CA . ALA B 1 223 ? 32.07748 18.14410 -8.88244 1.000 22.82072 1762 ALA B CA 1
ATOM 3556 C C . ALA B 1 223 ? 31.63731 18.20723 -10.34062 1.000 22.50683 1762 ALA B C 1
ATOM 3557 O O . ALA B 1 223 ? 30.44753 18.00075 -10.63377 1.000 23.89392 1762 ALA B O 1
ATOM 3559 N N . PRO B 1 224 ? 32.56249 18.41993 -11.28417 1.000 19.49184 1763 PRO B N 1
ATOM 3560 C CA . PRO B 1 224 ? 32.18177 18.43925 -12.69749 1.000 20.64027 1763 PRO B CA 1
ATOM 3561 C C . PRO B 1 224 ? 31.50709 17.13743 -13.06138 1.000 20.00895 1763 PRO B C 1
ATOM 3562 O O . PRO B 1 224 ? 31.91687 16.06742 -12.61363 1.000 24.19160 1763 PRO B O 1
ATOM 3566 N N . VAL B 1 225 ? 30.46590 17.22023 -13.83675 1.000 23.22207 1764 VAL B N 1
ATOM 3567 C CA . VAL B 1 225 ? 29.73401 16.00858 -14.16806 1.000 22.77268 1764 VAL B CA 1
ATOM 3568 C C . VAL B 1 225 ? 30.00656 15.61676 -15.61086 1.000 19.27312 1764 VAL B C 1
ATOM 3569 O O . VAL B 1 225 ? 30.17077 16.46855 -16.48837 1.000 22.62133 1764 VAL B O 1
ATOM 3573 N N . LEU B 1 226 ? 30.12402 14.31519 -15.83751 1.000 21.67230 1765 LEU B N 1
ATOM 3574 C CA . LEU B 1 226 ? 30.11339 13.71598 -17.16229 1.000 15.62525 1765 LEU B CA 1
ATOM 3575 C C . LEU B 1 226 ? 28.83306 12.91539 -17.27326 1.000 18.87113 1765 LEU B C 1
ATOM 3576 O O . LEU B 1 226 ? 28.58850 12.04453 -16.43686 1.000 20.33309 1765 LEU B O 1
ATOM 3581 N N . HIS B 1 227 ? 28.03789 13.20524 -18.28444 1.000 17.52739 1766 HIS B N 1
ATOM 3582 C CA . HIS B 1 227 ? 26.72383 12.59490 -18.46204 1.000 17.63279 1766 HIS B CA 1
ATOM 3583 C C . HIS B 1 227 ? 26.75826 11.73286 -19.72011 1.000 20.00463 1766 HIS B C 1
ATOM 3584 O O . HIS B 1 227 ? 26.76239 12.23953 -20.84511 1.000 20.28375 1766 HIS B O 1
ATOM 3591 N N . LEU B 1 228 ? 26.80673 10.42386 -19.53604 1.000 19.37822 1767 LEU B N 1
ATOM 3592 C CA . LEU B 1 228 ? 26.73372 9.50827 -20.66068 1.000 17.85636 1767 LEU B CA 1
ATOM 3593 C C . LEU B 1 228 ? 25.29995 9.04105 -20.81658 1.000 22.38285 1767 LEU B C 1
ATOM 3594 O O . LEU B 1 228 ? 24.61650 8.76499 -19.81812 1.000 22.35070 1767 LEU B O 1
ATOM 3599 N N . ARG B 1 229 ? 24.84916 8.95289 -22.06485 1.000 20.65984 1768 ARG B N 1
ATOM 3600 C CA . ARG B 1 229 ? 23.47490 8.56081 -22.34028 1.000 27.36427 1768 ARG B CA 1
ATOM 3601 C C . ARG B 1 229 ? 23.42121 7.66287 -23.56397 1.000 25.10369 1768 ARG B C 1
ATOM 3602 O O . ARG B 1 229 ? 24.16615 7.85611 -24.52563 1.000 27.67244 1768 ARG B O 1
ATOM 3610 N N . ALA B 1 230 ? 22.53987 6.66417 -23.50672 1.000 30.54620 1769 ALA B N 1
ATOM 3611 C CA . ALA B 1 230 ? 22.48282 5.63691 -24.53461 1.000 30.57366 1769 ALA B CA 1
ATOM 3612 C C . ALA B 1 230 ? 21.99199 6.21508 -25.85886 1.000 28.25036 1769 ALA B C 1
ATOM 3613 O O . ALA B 1 230 ? 21.18879 7.14734 -25.89850 1.000 28.94219 1769 ALA B O 1
ATOM 3615 N N . ALA B 1 231 ? 22.47968 5.63653 -26.95497 1.000 32.81465 1770 ALA B N 1
ATOM 3616 C CA . ALA B 1 231 ? 22.04957 6.06052 -28.28451 1.000 32.33407 1770 ALA B CA 1
ATOM 3617 C C . ALA B 1 231 ? 20.67761 5.50628 -28.66182 1.000 36.48199 1770 ALA B C 1
ATOM 3618 O O . ALA B 1 231 ? 19.95025 6.14253 -29.42925 1.000 32.76261 1770 ALA B O 1
ATOM 3620 N N . GLU B 1 232 ? 20.29923 4.31958 -28.13791 1.000 34.48646 1771 GLU B N 1
ATOM 3621 C CA . GLU B 1 232 ? 19.10324 3.59244 -28.55386 1.000 30.18080 1771 GLU B CA 1
ATOM 3622 C C . GLU B 1 232 ? 18.09487 3.53680 -27.41909 1.000 33.61986 1771 GLU B C 1
ATOM 3623 O O . GLU B 1 232 ? 18.49154 3.33293 -26.26660 1.000 28.20371 1771 GLU B O 1
ATOM 3629 N N . PRO B 1 233 ? 16.79942 3.70455 -27.69088 1.000 31.18959 1772 PRO B N 1
ATOM 3630 C CA . PRO B 1 233 ? 15.80987 3.48013 -26.63250 1.000 26.14770 1772 PRO B CA 1
ATOM 3631 C C . PRO B 1 233 ? 15.74588 2.00935 -26.25734 1.000 32.94806 1772 PRO B C 1
ATOM 3632 O O . PRO B 1 233 ? 15.87895 1.12394 -27.10400 1.000 31.75853 1772 PRO B O 1
ATOM 3644 N N . GLY B 1 235 ? 13.13641 0.54458 -24.71654 1.000 35.17505 1774 GLY B N 1
ATOM 3645 C CA . GLY B 1 235 ? 11.82346 0.12406 -25.13809 1.000 35.98091 1774 GLY B CA 1
ATOM 3646 C C . GLY B 1 235 ? 11.36414 0.99864 -26.29444 1.000 34.35276 1774 GLY B C 1
ATOM 3647 O O . GLY B 1 235 ? 12.10783 1.85090 -26.78712 1.000 33.70491 1774 GLY B O 1
ATOM 3648 N N . ASP B 1 236 ? 10.11639 0.78234 -26.71170 1.000 37.41670 1775 ASP B N 1
ATOM 3649 C CA . ASP B 1 236 ? 9.59201 1.56028 -27.82160 1.000 37.38020 1775 ASP B CA 1
ATOM 3650 C C . ASP B 1 236 ? 8.98180 2.85811 -27.31505 1.000 38.57265 1775 ASP B C 1
ATOM 3651 O O . ASP B 1 236 ? 8.51339 2.95509 -26.17693 1.000 42.48104 1775 ASP B O 1
ATOM 3656 N N . TRP B 1 237 ? 9.00529 3.86769 -28.17882 1.000 38.49290 1776 TRP B N 1
ATOM 3657 C CA . TRP B 1 237 ? 8.68750 5.24319 -27.80258 1.000 38.63432 1776 TRP B CA 1
ATOM 3658 C C . TRP B 1 237 ? 7.71215 5.78014 -28.83896 1.000 38.72969 1776 TRP B C 1
ATOM 3659 O O . TRP B 1 237 ? 8.12626 6.33327 -29.86306 1.000 37.42453 1776 TRP B O 1
ATOM 3670 N N . PRO B 1 238 ? 6.40987 5.59950 -28.61786 1.000 43.11807 1777 PRO B N 1
ATOM 3671 C CA . PRO B 1 238 ? 5.39506 5.99905 -29.61382 1.000 40.85188 1777 PRO B CA 1
ATOM 3672 C C . PRO B 1 238 ? 5.53673 7.43951 -30.09108 1.000 45.56205 1777 PRO B C 1
ATOM 3673 O O . PRO B 1 238 ? 5.25820 7.71137 -31.26890 1.000 50.00581 1777 PRO B O 1
ATOM 3677 N N . PRO B 1 239 ? 5.92549 8.40473 -29.23954 1.000 41.72808 1778 PRO B N 1
ATOM 3678 C CA . PRO B 1 239 ? 6.09630 9.77533 -29.76388 1.000 38.66153 1778 PRO B CA 1
ATOM 3679 C C . PRO B 1 239 ? 7.13641 9.89698 -30.86294 1.000 43.61387 1778 PRO B C 1
ATOM 3680 O O . PRO B 1 239 ? 7.06216 10.83787 -31.66261 1.000 45.42703 1778 PRO B O 1
ATOM 3684 N N . GLY B 1 240 ? 8.11438 8.99322 -30.92441 1.000 39.99940 1779 GLY B N 1
ATOM 3685 C CA . GLY B 1 240 ? 9.05598 8.98170 -32.02866 1.000 38.59804 1779 GLY B CA 1
ATOM 3686 C C . GLY B 1 240 ? 10.15376 10.02287 -31.98322 1.000 40.06764 1779 GLY B C 1
ATOM 3687 O O . GLY B 1 240 ? 10.80978 10.25298 -33.00766 1.000 42.47468 1779 GLY B O 1
ATOM 3688 N N . ASP B 1 241 ? 10.38645 10.65653 -30.84264 1.000 39.12927 1780 ASP B N 1
ATOM 3689 C CA . ASP B 1 241 ? 11.47811 11.60652 -30.70569 1.000 42.85138 1780 ASP B CA 1
ATOM 3690 C C . ASP B 1 241 ? 12.53774 11.03132 -29.77164 1.000 41.42960 1780 ASP B C 1
ATOM 3691 O O . ASP B 1 241 ? 12.52569 9.84236 -29.44248 1.000 40.93618 1780 ASP B O 1
ATOM 3696 N N . THR B 1 242 ? 13.46045 11.88746 -29.33759 1.000 35.81024 1781 THR B N 1
ATOM 3697 C CA . THR B 1 242 ? 14.43183 11.53083 -28.31269 1.000 38.62442 1781 THR B CA 1
ATOM 3698 C C . THR B 1 242 ? 14.03503 12.07605 -26.93884 1.000 37.43752 1781 THR B C 1
ATOM 3699 O O . THR B 1 242 ? 14.89677 12.30184 -26.07993 1.000 33.12863 1781 THR B O 1
ATOM 3703 N N . GLY B 1 243 ? 12.72729 12.26779 -26.71398 1.000 37.64261 1782 GLY B N 1
ATOM 3704 C CA . GLY B 1 243 ? 12.21870 12.73398 -25.43235 1.000 37.97423 1782 GLY B CA 1
ATOM 3705 C C . GLY B 1 243 ? 12.41078 11.74865 -24.29848 1.000 35.86622 1782 GLY B C 1
ATOM 3706 O O . GLY B 1 243 ? 12.38286 12.14975 -23.12833 1.000 33.21064 1782 GLY B O 1
ATOM 3707 N N . TRP B 1 244 ? 12.62099 10.47290 -24.62578 1.000 34.96060 1783 TRP B N 1
ATOM 3708 C CA . TRP B 1 244 ? 12.95903 9.41889 -23.67557 1.000 33.93198 1783 TRP B CA 1
ATOM 3709 C C . TRP B 1 244 ? 14.33758 9.57130 -23.04410 1.000 36.58050 1783 TRP B C 1
ATOM 3710 O O . TRP B 1 244 ? 14.65402 8.80223 -22.13108 1.000 32.49412 1783 TRP B O 1
ATOM 3721 N N . GLN B 1 245 ? 15.17153 10.49730 -23.51795 1.000 27.24760 1784 GLN B N 1
ATOM 3722 C CA . GLN B 1 245 ? 16.58853 10.47025 -23.18472 1.000 30.36228 1784 GLN B CA 1
ATOM 3723 C C . GLN B 1 245 ? 16.87830 10.99714 -21.78370 1.000 30.81845 1784 GLN B C 1
ATOM 3724 O O . GLN B 1 245 ? 16.23013 11.91722 -21.28815 1.000 29.73522 1784 GLN B O 1
ATOM 3730 N N . SER B 1 246 ? 17.89013 10.40884 -21.15428 1.000 29.11106 1785 SER B N 1
ATOM 3731 C CA . SER B 1 246 ? 18.40172 10.94384 -19.90242 1.000 27.61779 1785 SER B CA 1
ATOM 3732 C C . SER B 1 246 ? 18.91715 12.36650 -20.10590 1.000 31.56697 1785 SER B C 1
ATOM 3733 O O . SER B 1 246 ? 19.46006 12.71232 -21.15641 1.000 30.85088 1785 SER B O 1
ATOM 3736 N N . HIS B 1 247 ? 18.77284 13.19098 -19.07545 1.000 34.05295 1786 HIS B N 1
ATOM 3737 C CA . HIS B 1 247 ? 19.17532 14.58341 -19.17415 1.000 33.46236 1786 HIS B CA 1
ATOM 3738 C C . HIS B 1 247 ? 19.91459 15.00718 -17.90601 1.000 27.59316 1786 HIS B C 1
ATOM 3739 O O . HIS B 1 247 ? 19.77172 14.40185 -16.84132 1.000 23.83209 1786 HIS B O 1
ATOM 3746 N N . TRP B 1 248 ? 20.76896 16.02517 -18.04638 1.000 23.96379 1787 TRP B N 1
ATOM 3747 C CA . TRP B 1 248 ? 21.46894 16.60313 -16.89367 1.000 22.25311 1787 TRP B CA 1
ATOM 3748 C C . TRP B 1 248 ? 21.92620 18.00753 -17.27707 1.000 25.65252 1787 TRP B C 1
ATOM 3749 O O . TRP B 1 248 ? 22.99516 18.15668 -17.87180 1.000 21.96142 1787 TRP B O 1
ATOM 3760 N N . ASP B 1 249 ? 21.13578 19.01826 -16.90893 1.000 30.57718 1788 ASP B N 1
ATOM 3761 C CA . ASP B 1 249 ? 21.50635 20.40321 -17.20042 1.000 28.76487 1788 ASP B CA 1
ATOM 3762 C C . ASP B 1 249 ? 22.76743 20.79736 -16.44693 1.000 27.04811 1788 ASP B C 1
ATOM 3763 O O . ASP B 1 249 ? 22.92308 20.49765 -15.26096 1.000 31.41883 1788 ASP B O 1
ATOM 3768 N N . GLY B 1 250 ? 23.66738 21.49708 -17.12840 1.000 27.56251 1789 GLY B N 1
ATOM 3769 C CA . GLY B 1 250 ? 24.89017 21.90569 -16.47122 1.000 24.55793 1789 GLY B CA 1
ATOM 3770 C C . GLY B 1 250 ? 25.95645 20.84136 -16.39857 1.000 25.46544 1789 GLY B C 1
ATOM 3771 O O . GLY B 1 250 ? 26.93345 21.01208 -15.66432 1.000 25.23396 1789 GLY B O 1
ATOM 3772 N N . ALA B 1 251 ? 25.80184 19.74227 -17.12134 1.000 21.05085 1790 ALA B N 1
ATOM 3773 C CA . ALA B 1 251 ? 26.89096 18.78253 -17.22211 1.000 20.47827 1790 ALA B CA 1
ATOM 3774 C C . ALA B 1 251 ? 28.08344 19.40516 -17.93668 1.000 23.05878 1790 ALA B C 1
ATOM 3775 O O . ALA B 1 251 ? 27.93601 20.12241 -18.92925 1.000 24.59203 1790 ALA B O 1
ATOM 3777 N N . HIS B 1 252 ? 29.27136 19.11656 -17.41178 1.000 19.82656 1791 HIS B N 1
ATOM 3778 C CA . HIS B 1 252 ? 30.51950 19.54209 -18.04452 1.000 22.20490 1791 HIS B CA 1
ATOM 3779 C C . HIS B 1 252 ? 30.67078 18.97284 -19.45315 1.000 24.48991 1791 HIS B C 1
ATOM 3780 O O . HIS B 1 252 ? 31.16302 19.65850 -20.36465 1.000 22.00921 1791 HIS B O 1
ATOM 3787 N N . THR B 1 253 ? 30.24449 17.72766 -19.66047 1.000 20.67567 1792 THR B N 1
ATOM 3788 C CA . THR B 1 253 ? 30.34826 17.02487 -20.93476 1.000 20.30428 1792 THR B CA 1
ATOM 3789 C C . THR B 1 253 ? 29.15707 16.09258 -20.98664 1.000 21.59149 1792 THR B C 1
ATOM 3790 O O . THR B 1 253 ? 28.85569 15.45650 -19.97623 1.000 20.21978 1792 THR B O 1
ATOM 3794 N N . THR B 1 254 ? 28.47037 16.05904 -22.12457 1.000 19.63419 1793 THR B N 1
ATOM 3795 C CA . THR B 1 254 ? 27.42340 15.07732 -22.39950 1.000 20.62693 1793 THR B CA 1
ATOM 3796 C C . THR B 1 254 ? 27.88262 14.23430 -23.57651 1.000 21.05688 1793 THR B C 1
ATOM 3797 O O . THR B 1 254 ? 28.29959 14.77529 -24.60696 1.000 21.08696 1793 THR B O 1
ATOM 3801 N N . ALA B 1 255 ? 27.83590 12.91378 -23.43241 1.000 17.35816 1794 ALA B N 1
ATOM 3802 C CA . ALA B 1 255 ? 28.36288 12.06801 -24.49021 1.000 18.27065 1794 ALA B CA 1
ATOM 3803 C C . ALA B 1 255 ? 27.47009 10.86869 -24.74153 1.000 23.13494 1794 ALA B C 1
ATOM 3804 O O . ALA B 1 255 ? 27.07349 10.18114 -23.79381 1.000 20.31745 1794 ALA B O 1
ATOM 3806 N N . GLY B 1 256 ? 27.19344 10.62218 -26.02012 1.000 21.13713 1795 GLY B N 1
ATOM 3807 C CA . GLY B 1 256 ? 26.40218 9.47535 -26.42121 1.000 22.85794 1795 GLY B CA 1
ATOM 3808 C C . GLY B 1 256 ? 27.24762 8.21268 -26.46509 1.000 26.52033 1795 GLY B C 1
ATOM 3809 O O . GLY B 1 256 ? 28.41776 8.22864 -26.84750 1.000 24.20274 1795 GLY B O 1
ATOM 3810 N N . ILE B 1 257 ? 26.63761 7.10979 -26.03569 1.000 27.17832 1796 ILE B N 1
ATOM 3811 C CA . ILE B 1 257 ? 27.26538 5.79425 -26.01079 1.000 30.09411 1796 ILE B CA 1
ATOM 3812 C C . ILE B 1 257 ? 26.38320 4.86787 -26.83607 1.000 24.40491 1796 ILE B C 1
ATOM 3813 O O . ILE B 1 257 ? 25.16609 4.85923 -26.63891 1.000 26.72882 1796 ILE B O 1
ATOM 3818 N N . PRO B 1 258 ? 26.93609 4.08435 -27.76293 1.000 26.50904 1797 PRO B N 1
ATOM 3819 C CA . PRO B 1 258 ? 26.09393 3.16479 -28.52680 1.000 26.08918 1797 PRO B CA 1
ATOM 3820 C C . PRO B 1 258 ? 25.42166 2.17407 -27.58752 1.000 31.51120 1797 PRO B C 1
ATOM 3821 O O . PRO B 1 258 ? 25.84367 1.97605 -26.44812 1.000 28.39616 1797 PRO B O 1
ATOM 3825 N N . GLY B 1 259 ? 24.34194 1.56974 -28.06876 1.000 32.31366 1798 GLY B N 1
ATOM 3826 C CA . GLY B 1 259 ? 23.58709 0.63369 -27.25749 1.000 34.04602 1798 GLY B CA 1
ATOM 3827 C C . GLY B 1 259 ? 22.43606 1.30561 -26.55247 1.000 32.81425 1798 GLY B C 1
ATOM 3828 O O . GLY B 1 259 ? 22.15343 2.49275 -26.73719 1.000 30.66539 1798 GLY B O 1
ATOM 3829 N N . ASN B 1 260 ? 21.73506 0.52581 -25.72423 1.000 29.85379 1799 ASN B N 1
ATOM 3830 C CA . ASN B 1 260 ? 20.58259 1.05604 -25.01890 1.000 29.03108 1799 ASN B CA 1
ATOM 3831 C C . ASN B 1 260 ? 20.89563 1.20024 -23.53065 1.000 25.24904 1799 ASN B C 1
ATOM 3832 O O . ASN B 1 260 ? 22.04798 1.13364 -23.11461 1.000 27.89904 1799 ASN B O 1
ATOM 3837 N N . HIS B 1 261 ? 19.85008 1.43102 -22.73369 1.000 26.11000 1800 HIS B N 1
ATOM 3838 C CA . HIS B 1 261 ? 20.02742 1.70120 -21.31174 1.000 27.90423 1800 HIS B CA 1
ATOM 3839 C C . HIS B 1 261 ? 20.90577 0.65463 -20.62788 1.000 26.12609 1800 HIS B C 1
ATOM 3840 O O . HIS B 1 261 ? 21.64085 0.98101 -19.69046 1.000 25.80724 1800 HIS B O 1
ATOM 3847 N N . PHE B 1 262 ? 20.87282 -0.59521 -21.09531 1.000 27.51959 1801 PHE B N 1
ATOM 3848 C CA . PHE B 1 262 ? 21.71940 -1.64692 -20.53647 1.000 28.23636 1801 PHE B CA 1
ATOM 3849 C C . PHE B 1 262 ? 22.93521 -1.96188 -21.40137 1.000 25.92394 1801 PHE B C 1
ATOM 3850 O O . PHE B 1 262 ? 24.04900 -2.03049 -20.88558 1.000 23.52212 1801 PHE B O 1
ATOM 3858 N N . THR B 1 263 ? 22.75352 -2.12672 -22.71412 1.000 27.56021 1802 THR B N 1
ATOM 3859 C CA . THR B 1 263 ? 23.84941 -2.59916 -23.55310 1.000 30.31646 1802 THR B CA 1
ATOM 3860 C C . THR B 1 263 ? 24.96329 -1.57161 -23.69776 1.000 31.88499 1802 THR B C 1
ATOM 3861 O O . THR B 1 263 ? 26.07301 -1.93120 -24.12355 1.000 32.16945 1802 THR B O 1
ATOM 3881 N N . THR B 1 266 ? 27.50230 -3.11525 -21.34875 1.000 33.89662 1805 THR B N 1
ATOM 3882 C CA . THR B 1 266 ? 27.92648 -4.49275 -21.56029 1.000 32.86975 1805 THR B CA 1
ATOM 3883 C C . THR B 1 266 ? 28.60930 -4.60995 -22.91652 1.000 35.08336 1805 THR B C 1
ATOM 3884 O O . THR B 1 266 ? 29.84296 -4.61112 -23.01396 1.000 34.68034 1805 THR B O 1
ATOM 3888 N N . GLU B 1 267 ? 27.79992 -4.68760 -23.97092 1.000 36.21789 1806 GLU B N 1
ATOM 3889 C CA . GLU B 1 267 ? 28.30864 -4.84107 -25.32200 1.000 34.87480 1806 GLU B CA 1
ATOM 3890 C C . GLU B 1 267 ? 29.03078 -3.60392 -25.82055 1.000 38.62633 1806 GLU B C 1
ATOM 3891 O O . GLU B 1 267 ? 29.76998 -3.69409 -26.80677 1.000 36.10043 1806 GLU B O 1
ATOM 3897 N N . HIS B 1 268 ? 28.84309 -2.46306 -25.15971 1.000 34.24762 1807 HIS B N 1
ATOM 3898 C CA . HIS B 1 268 ? 29.44146 -1.20964 -25.59239 1.000 34.72406 1807 HIS B CA 1
ATOM 3899 C C . HIS B 1 268 ? 30.19879 -0.51165 -24.47654 1.000 37.90356 1807 HIS B C 1
ATOM 3900 O O . HIS B 1 268 ? 30.60212 0.64492 -24.64804 1.000 34.29773 1807 HIS B O 1
ATOM 3907 N N . ALA B 1 269 ? 30.42226 -1.19595 -23.35083 1.000 35.05450 1808 ALA B N 1
ATOM 3908 C CA . ALA B 1 269 ? 31.21609 -0.63189 -22.26835 1.000 31.07079 1808 ALA B CA 1
ATOM 3909 C C . ALA B 1 269 ? 32.62923 -0.27145 -22.71029 1.000 33.77649 1808 ALA B C 1
ATOM 3910 O O . ALA B 1 269 ? 33.31159 0.48478 -22.00851 1.000 33.94733 1808 ALA B O 1
ATOM 3912 N N . SER B 1 270 ? 33.09125 -0.80119 -23.84841 1.000 36.25036 1809 SER B N 1
ATOM 3913 C CA . SER B 1 270 ? 34.39117 -0.39324 -24.37769 1.000 31.09798 1809 SER B CA 1
ATOM 3914 C C . SER B 1 270 ? 34.41708 1.09849 -24.69174 1.000 32.14135 1809 SER B C 1
ATOM 3915 O O . SER B 1 270 ? 35.37982 1.79449 -24.35093 1.000 30.84741 1809 SER B O 1
ATOM 3918 N N . ALA B 1 271 ? 33.35881 1.60452 -25.33656 1.000 37.97023 1810 ALA B N 1
ATOM 3919 C CA . ALA B 1 271 ? 33.31452 3.01012 -25.73489 1.000 35.64673 1810 ALA B CA 1
ATOM 3920 C C . ALA B 1 271 ? 33.17256 3.93753 -24.52945 1.000 30.07179 1810 ALA B C 1
ATOM 3921 O O . ALA B 1 271 ? 33.73999 5.04020 -24.51116 1.000 31.34082 1810 ALA B O 1
ATOM 3923 N N . ALA B 1 272 ? 32.39755 3.52607 -23.52504 1.000 26.75219 1811 ALA B N 1
ATOM 3924 C CA . ALA B 1 272 ? 32.30298 4.31166 -22.30162 1.000 25.54273 1811 ALA B CA 1
ATOM 3925 C C . ALA B 1 272 ? 33.64786 4.39503 -21.59976 1.000 29.25466 1811 ALA B C 1
ATOM 3926 O O . ALA B 1 272 ? 34.02993 5.45583 -21.09416 1.000 27.36173 1811 ALA B O 1
ATOM 3928 N N . ALA B 1 273 ? 34.36512 3.27644 -21.52634 1.000 25.85238 1812 ALA B N 1
ATOM 3929 C CA . ALA B 1 273 ? 35.70242 3.29543 -20.95025 1.000 25.61922 1812 ALA B CA 1
ATOM 3930 C C . ALA B 1 273 ? 36.57709 4.32601 -21.65567 1.000 25.27591 1812 ALA B C 1
ATOM 3931 O O . ALA B 1 273 ? 37.27700 5.10917 -21.00218 1.000 28.07032 1812 ALA B O 1
ATOM 3933 N N . ARG B 1 274 ? 36.52819 4.35370 -22.99646 1.000 28.11414 1813 ARG B N 1
ATOM 3934 C CA . ARG B 1 274 ? 37.41679 5.24117 -23.74555 1.000 31.01649 1813 ARG B CA 1
ATOM 3935 C C . ARG B 1 274 ? 37.07301 6.69577 -23.50181 1.000 28.99018 1813 ARG B C 1
ATOM 3936 O O . ARG B 1 274 ? 37.96110 7.53535 -23.32429 1.000 30.13848 1813 ARG B O 1
ATOM 3944 N N . LEU B 1 275 ? 35.78679 7.01851 -23.51261 1.000 29.78754 1814 LEU B N 1
ATOM 3945 C CA . LEU B 1 275 ? 35.39900 8.40400 -23.31364 1.000 28.18487 1814 LEU B CA 1
ATOM 3946 C C . LEU B 1 275 ? 35.66370 8.84423 -21.87585 1.000 28.17616 1814 LEU B C 1
ATOM 3947 O O . LEU B 1 275 ? 36.13187 9.96426 -21.64562 1.000 27.18442 1814 LEU B O 1
ATOM 3952 N N . VAL B 1 276 ? 35.38813 7.98045 -20.88936 1.000 26.17421 1815 VAL B N 1
ATOM 3953 C CA . VAL B 1 276 ? 35.74691 8.30959 -19.50827 1.000 24.45650 1815 VAL B CA 1
ATOM 3954 C C . VAL B 1 276 ? 37.23152 8.59692 -19.41610 1.000 29.57425 1815 VAL B C 1
ATOM 3955 O O . VAL B 1 276 ? 37.65652 9.56635 -18.77659 1.000 28.85154 1815 VAL B O 1
ATOM 3959 N N . HIS B 1 277 ? 38.04030 7.74067 -20.04391 1.000 32.31990 1816 HIS B N 1
ATOM 3960 C CA . HIS B 1 277 ? 39.48942 7.90778 -20.02129 1.000 33.26089 1816 HIS B CA 1
ATOM 3961 C C . HIS B 1 277 ? 39.89930 9.25795 -20.59199 1.000 34.19638 1816 HIS B C 1
ATOM 3962 O O . HIS B 1 277 ? 40.74371 9.95371 -20.01296 1.000 37.30372 1816 HIS B O 1
ATOM 3969 N N . GLY B 1 278 ? 39.30634 9.65411 -21.72002 1.000 31.43108 1817 GLY B N 1
ATOM 3970 C CA . GLY B 1 278 ? 39.67415 10.92464 -22.32588 1.000 33.89992 1817 GLY B CA 1
ATOM 3971 C C . GLY B 1 278 ? 39.19588 12.13750 -21.55847 1.000 34.97328 1817 GLY B C 1
ATOM 3972 O O . GLY B 1 278 ? 39.62726 13.25779 -21.86167 1.000 33.84944 1817 GLY B O 1
ATOM 3973 N N . TRP B 1 279 ? 38.32591 11.93401 -20.56854 1.000 32.73110 1818 TRP B N 1
ATOM 3974 C CA . TRP B 1 279 ? 37.75369 13.01779 -19.78039 1.000 33.00587 1818 TRP B CA 1
ATOM 3975 C C . TRP B 1 279 ? 38.48394 13.22312 -18.46033 1.000 32.04549 1818 TRP B C 1
ATOM 3976 O O . TRP B 1 279 ? 38.46829 14.33873 -17.93395 1.000 34.42835 1818 TRP B O 1
ATOM 3987 N N . LEU B 1 280 ? 39.15602 12.19393 -17.94030 1.000 34.43003 1819 LEU B N 1
ATOM 3988 C CA . LEU B 1 280 ? 39.81422 12.28966 -16.63957 1.000 38.05438 1819 LEU B CA 1
ATOM 3989 C C . LEU B 1 280 ? 41.10487 13.11176 -16.70783 1.000 41.49524 1819 LEU B C 1
ATOM 3990 O O . LEU B 1 280 ? 41.80206 13.14068 -17.72568 1.000 41.16170 1819 LEU B O 1
ATOM 3995 N N . ALA B 1 281 ? 41.41443 13.76781 -15.58742 1.000 43.74943 1820 ALA B N 1
ATOM 3996 C CA . ALA B 1 281 ? 42.57609 14.64898 -15.39613 1.000 46.99313 1820 ALA B CA 1
ATOM 3997 C C . ALA B 1 281 ? 42.55776 15.86303 -16.31458 1.000 41.83830 1820 ALA B C 1
ATOM 3998 O O . ALA B 1 281 ? 41.51770 16.24524 -16.83418 1.000 50.41257 1820 ALA B O 1
#

Solvent-accessible surface area: 22014 Å² total

Foldseek 3Di:
DPPLVVLVVCLVVVNLVVLVVLLVVLVPFDADEQVRADAWAKAWQEDQLAQFFAEEEEWAQALATWQVLCNLLSVLQNPDHRGHTTYTYAFQNDPPTTHHPALVRRLVNRVVNVVVVRVPGAYEYEYAERSLLSVSSQVVQVVVPHHHLEYEHLYAQLLCRQLVVCSSCSVVSVVSHPGDPRSSSSSNSSNRSNPRDPDDGDHAYHYEKEPDEVDDVVPDDSNIRDDPPHPHYYYFYDHSRPPPGSSVVSVVVRVVRD/DDQDPPDDDDPVVVVLVVCLSVVNLVVLLVLLVVLVPFDADEQVGQDAWAKAWAEAVFFAEEEEWAQFLAIDPVLCNLLSVLQHVDPPGHTTYTYQFFLDPHTHHHPAVCSRLVRSVVNVCVVRPPTAYEYEYAERSQLSVVSQVVQVVVVHHHQAYEHLYAQLLHRQVVVCSSCSVVSVVNHHDSRSSSSSNVSVVRNPRDLDDGPHAYEYEWEPDEVDDVVPDCSSIRDHPRHPYYYYWYDYSRCVVGSSVVSVVVRVPTD

Secondary structure (DSSP, 8-state):
-HHHHHHHHHHHTT-TT--HHHHHHHTTS-EE-STTPPP---B--S-----PPEEEEEP-SSTT-SGGGGHHHHHHHHTSTT----EEPPTTSSTTPPEESSHHHHHHHHHHHHHHHHTT--EEEEE-GGGT--HHHHHHHHHTT---SEEE----BTTB----TTTT--HHHHHH----HHHHH--HHHHHHHT------SS-EEEEEES-----TT-SSTTS---TT-SEEEEESS-S---TTHHHHHHHHHHHH-/--S-TT----SHHHHHHHHHHTT-S---HHHHHHGGGS-EE-STTPPP---------PPEEEEEP-SSTT-SGGGGHHHHHHHHTSTT----EEPPTTSSTTPPEESSHHHHHHHHHHHHHHHHTT--EEEE--GGGT--HHHHHHHHHTT---S-EE----BTTB----TTS---HHHHHH---HHHHH--HHHHHTTS------SS-EEEEEES-----TT-SSTTS---TT-SEEEEESS-S---TTHHHHHHHHHHH--

Sequence (521 aa):
SGLPALYREAVRTGRAAEAELLAAASRFRPAFGTADRQPVALVPLADGATGLPLLVGCAGTAVASGPVEFTAFAGALADLPAAAPAALPQPGFLPGERVPATPEALFEAQAEALLRYAAGRPFVLLGHSAGANAHALTRHLEANGGGPAGLVLDIYTPADPGAGVWRNDFQWVWRRSPPDDHRLTAGAYHRLLLDWSPTPVRAPVLHLRAAEPGDWPPGDTGWQSHWDGAHTTAGIPGNHFTTEHASAAARLVHGWLATGAAPADAGSGLPALYREAVRTGRAAEAELLAAASRFRPAFGTADRQPVALVPLADGLPLLVGCAGTAVASGPVEFTAFAGALADLPAAAPAALPQPGFLPGERVPATPEALFEAQAEALLRYAAGRPFVLLGHSAGANAHALTRHLEANGGGPAGLVLDIYTPADPGAGVWRNDFQWVWRRSPDDHRLTAGAYHRLLLDWSPTPVRAPVLHLRAAEPGDWPPGDTGWQSHWDGAHTTAGIPGNHFTTEHASAAARLVHGWLA